Protein AF-A0A963TTD7-F1 (afdb_monomer_lite)

pLDDT: mean 71.53, std 16.18, range [29.23, 95.81]

Structure (mmCIF, N/CA/C/O backbone):
data_AF-A0A963TTD7-F1
#
_entry.id   AF-A0A963TTD7-F1
#
loop_
_atom_site.group_PDB
_atom_site.id
_atom_site.type_symbol
_atom_site.label_atom_id
_atom_site.label_alt_id
_atom_site.label_comp_id
_atom_site.label_asym_id
_atom_site.label_entity_id
_atom_site.label_seq_id
_atom_site.pdbx_PDB_ins_code
_atom_site.Cartn_x
_atom_site.Cartn_y
_atom_site.Cartn_z
_atom_site.occupancy
_atom_site.B_iso_or_equiv
_atom_site.auth_seq_id
_atom_site.auth_comp_id
_atom_site.auth_asym_id
_atom_site.auth_atom_id
_atom_site.pdbx_PDB_model_num
ATOM 1 N N . MET A 1 1 ? -5.570 -9.174 38.567 1.00 60.44 1 MET A N 1
ATOM 2 C CA . MET A 1 1 ? -4.317 -8.445 38.834 1.00 60.44 1 MET A CA 1
ATOM 3 C C . MET A 1 1 ? -3.185 -9.446 38.747 1.00 60.44 1 MET A C 1
ATOM 5 O O . MET A 1 1 ? -3.248 -10.462 39.431 1.00 60.44 1 MET A O 1
ATOM 9 N N . ASN A 1 2 ? -2.216 -9.208 37.873 1.00 61.75 2 ASN A N 1
ATOM 10 C CA . ASN A 1 2 ? -1.012 -10.010 37.725 1.00 61.75 2 ASN A CA 1
ATOM 11 C C . ASN A 1 2 ? 0.096 -9.428 38.615 1.00 61.75 2 ASN A C 1
ATOM 13 O O . ASN A 1 2 ? 0.932 -8.641 38.173 1.00 61.75 2 ASN A O 1
ATOM 17 N N . THR A 1 3 ? 0.086 -9.814 39.891 1.00 59.44 3 THR A N 1
ATOM 18 C CA . THR A 1 3 ? 1.082 -9.381 40.885 1.00 59.44 3 THR A CA 1
ATOM 19 C C . THR A 1 3 ? 2.511 -9.763 40.494 1.00 59.44 3 THR A C 1
ATOM 21 O O . THR A 1 3 ? 3.446 -9.047 40.835 1.00 59.44 3 THR A O 1
ATOM 24 N N . VAL A 1 4 ? 2.685 -10.845 39.726 1.00 61.53 4 VAL A N 1
ATOM 25 C CA . VAL A 1 4 ? 3.990 -11.326 39.241 1.00 61.53 4 VAL A CA 1
ATOM 26 C C . VAL A 1 4 ? 4.577 -10.400 38.170 1.00 61.53 4 VAL A C 1
ATOM 28 O O . VAL A 1 4 ? 5.789 -10.229 38.107 1.00 61.53 4 VAL A O 1
ATOM 31 N N . ALA A 1 5 ? 3.733 -9.753 37.363 1.00 60.50 5 ALA A N 1
ATOM 32 C CA . ALA A 1 5 ? 4.157 -8.765 36.368 1.00 60.50 5 ALA A CA 1
ATOM 33 C C . ALA A 1 5 ? 4.346 -7.348 36.949 1.00 60.50 5 ALA A C 1
ATOM 35 O O . ALA A 1 5 ? 4.556 -6.401 36.194 1.00 60.50 5 ALA A O 1
ATOM 36 N N . GLY A 1 6 ? 4.260 -7.190 38.276 1.00 56.50 6 GLY A N 1
ATOM 37 C CA . GLY A 1 6 ? 4.428 -5.902 38.950 1.00 56.50 6 GLY A CA 1
ATOM 38 C C . GLY A 1 6 ? 3.187 -5.005 38.925 1.00 56.50 6 GLY A C 1
ATOM 39 O O . GLY A 1 6 ? 3.299 -3.810 39.195 1.00 56.50 6 GLY A O 1
ATOM 40 N N . GLU A 1 7 ? 1.999 -5.543 38.618 1.00 59.44 7 GLU A N 1
ATOM 41 C CA . GLU A 1 7 ? 0.759 -4.769 38.716 1.00 59.44 7 GLU A CA 1
ATOM 42 C C . GLU A 1 7 ? 0.485 -4.383 40.178 1.00 59.44 7 GLU A C 1
ATOM 44 O O . GLU A 1 7 ? 0.209 -5.235 41.027 1.00 59.44 7 GLU A O 1
ATOM 49 N N . MET A 1 8 ? 0.543 -3.081 40.469 1.00 55.25 8 MET A N 1
ATOM 50 C CA . MET A 1 8 ? 0.212 -2.528 41.780 1.00 55.25 8 MET A CA 1
ATOM 51 C C . MET A 1 8 ? -1.274 -2.170 41.871 1.00 55.25 8 MET A C 1
ATOM 53 O O . MET A 1 8 ? -1.878 -1.665 40.924 1.00 55.25 8 MET A O 1
ATOM 57 N N . ARG A 1 9 ? -1.869 -2.388 43.048 1.00 55.94 9 ARG A N 1
ATOM 58 C CA . ARG A 1 9 ? -3.241 -1.963 43.349 1.00 55.94 9 ARG A CA 1
ATOM 59 C C . ARG A 1 9 ? -3.268 -0.437 43.491 1.00 55.94 9 ARG A C 1
ATOM 61 O O . ARG A 1 9 ? -2.894 0.087 44.531 1.00 55.94 9 ARG A O 1
ATOM 68 N N . THR A 1 10 ? -3.718 0.279 42.464 1.00 56.88 10 THR A N 1
ATOM 69 C CA . THR A 1 10 ? -3.717 1.757 42.427 1.00 56.88 10 THR A CA 1
ATOM 70 C C . THR A 1 10 ? -4.993 2.419 42.968 1.00 56.88 10 THR A C 1
ATOM 72 O O . THR A 1 10 ? -5.146 3.629 42.834 1.00 56.88 10 THR A O 1
ATOM 75 N N . ARG A 1 11 ? -5.943 1.667 43.548 1.00 61.66 11 ARG A N 1
ATOM 76 C CA . ARG A 1 11 ? -7.311 2.162 43.817 1.00 61.66 11 ARG A CA 1
ATOM 77 C C . ARG A 1 11 ? -7.710 2.223 45.286 1.00 61.66 11 ARG A C 1
ATOM 79 O O . ARG A 1 11 ? -7.205 1.460 46.107 1.00 61.66 11 ARG A O 1
ATOM 86 N N . ASP A 1 12 ? -8.676 3.108 45.551 1.00 58.44 12 ASP A N 1
ATOM 87 C CA . ASP A 1 12 ? -9.251 3.382 46.870 1.00 58.44 12 ASP A CA 1
ATOM 88 C C . ASP A 1 12 ? -9.767 2.085 47.523 1.00 58.44 12 ASP A C 1
ATOM 90 O O . ASP A 1 12 ? -10.698 1.468 47.001 1.00 58.44 12 ASP A O 1
ATOM 94 N N . PRO A 1 13 ? -9.192 1.649 48.656 1.00 61.34 13 PRO A N 1
ATOM 95 C CA . PRO A 1 13 ? -9.577 0.414 49.330 1.00 61.34 13 PRO A CA 1
ATOM 96 C C . PRO A 1 13 ? -11.022 0.394 49.850 1.00 61.34 13 PRO A C 1
ATOM 98 O O . PRO A 1 13 ? -11.482 -0.680 50.229 1.00 61.34 13 PRO A O 1
ATOM 101 N N . ARG A 1 14 ? -11.732 1.530 49.867 1.00 59.00 14 ARG A N 1
ATOM 102 C CA . ARG A 1 14 ? -13.102 1.653 50.392 1.00 59.00 14 ARG A CA 1
ATOM 103 C C . ARG A 1 14 ? -14.195 1.081 49.483 1.00 59.00 14 ARG A C 1
ATOM 105 O O . ARG A 1 14 ? -15.324 0.941 49.941 1.00 59.00 14 ARG A O 1
ATOM 112 N N . HIS A 1 15 ? -13.886 0.741 48.231 1.00 57.12 15 HIS A N 1
ATOM 113 C CA . HIS A 1 15 ? -14.860 0.184 47.285 1.00 57.12 15 HIS A CA 1
ATOM 114 C C . HIS A 1 15 ? -14.605 -1.313 47.008 1.00 57.12 15 HIS A C 1
ATOM 116 O O . HIS A 1 15 ? -13.447 -1.717 46.835 1.00 57.12 15 HIS A O 1
ATOM 122 N N . PRO A 1 16 ? -15.655 -2.158 46.960 1.00 57.97 16 PRO A N 1
ATOM 123 C CA . PRO A 1 16 ? -15.515 -3.584 46.688 1.00 57.97 16 PRO A CA 1
ATOM 124 C C . PRO A 1 16 ? -15.306 -3.844 45.188 1.00 57.97 16 PRO A C 1
ATOM 126 O O . PRO A 1 16 ? -16.247 -3.929 44.409 1.00 57.97 16 PRO A O 1
ATOM 129 N N . TYR A 1 17 ? -14.051 -4.032 44.776 1.00 62.53 17 TYR A N 1
ATOM 130 C CA . TYR A 1 17 ? -13.723 -4.407 43.397 1.00 62.53 17 TYR A CA 1
ATOM 131 C C . TYR A 1 17 ? -13.618 -5.923 43.256 1.00 62.53 17 TYR A C 1
ATOM 133 O O . TYR A 1 17 ? -12.710 -6.542 43.812 1.00 62.53 17 TYR A O 1
ATOM 141 N N . ALA A 1 18 ? -14.498 -6.513 42.455 1.00 63.06 18 ALA A N 1
ATOM 142 C CA . ALA A 1 18 ? -14.429 -7.925 42.094 1.00 63.06 18 ALA A CA 1
ATOM 143 C C . ALA A 1 18 ? -14.580 -8.092 40.584 1.00 63.06 18 ALA A C 1
ATOM 145 O O . ALA A 1 18 ? -15.357 -7.382 39.947 1.00 63.06 18 ALA A O 1
ATOM 146 N N . LEU A 1 19 ? -13.846 -9.039 40.003 1.00 66.56 19 LEU A N 1
ATOM 147 C CA . LEU A 1 19 ? -14.093 -9.452 38.627 1.00 66.56 19 LEU A CA 1
ATOM 148 C C . LEU A 1 19 ? -15.489 -10.082 38.561 1.00 66.56 19 LEU A C 1
ATOM 150 O O . LEU A 1 19 ? -15.765 -11.020 39.303 1.00 66.56 19 LEU A O 1
ATOM 154 N N . HIS A 1 20 ? -16.360 -9.546 37.710 1.00 68.06 20 HIS A N 1
ATOM 155 C CA . HIS A 1 20 ? -17.709 -10.064 37.523 1.00 68.06 20 HIS A CA 1
ATOM 156 C C . HIS A 1 20 ? -17.712 -11.196 36.487 1.00 68.06 20 HIS A C 1
ATOM 158 O O . HIS A 1 20 ? -18.091 -12.316 36.806 1.00 68.06 20 HIS A O 1
ATOM 164 N N . HIS A 1 21 ? -17.202 -10.929 35.284 1.00 65.56 21 HIS A N 1
ATOM 165 C CA . HIS A 1 21 ? -16.877 -11.922 34.254 1.00 65.56 21 HIS A CA 1
ATOM 166 C C . HIS A 1 21 ? -16.002 -11.273 33.165 1.00 65.56 21 HIS A C 1
ATOM 168 O O . HIS A 1 21 ? -15.672 -10.086 33.235 1.00 65.56 21 HIS A O 1
ATOM 174 N N . VAL A 1 22 ? -15.597 -12.059 32.164 1.00 69.44 22 VAL A N 1
ATOM 175 C CA . VAL A 1 22 ? -14.794 -11.610 31.016 1.00 69.44 22 VAL A CA 1
ATOM 176 C C . VAL A 1 22 ? -15.419 -12.141 29.733 1.00 69.44 22 VAL A C 1
ATOM 178 O O . VAL A 1 22 ? -15.650 -13.344 29.623 1.00 69.44 22 VAL A O 1
ATOM 181 N N . ILE A 1 23 ? -15.632 -11.270 28.744 1.00 72.31 23 ILE A N 1
ATOM 182 C CA . ILE A 1 23 ? -16.071 -11.678 27.403 1.00 72.31 23 ILE A CA 1
ATOM 183 C C . ILE A 1 23 ? -14.889 -11.598 26.435 1.00 72.31 23 ILE A C 1
ATOM 185 O O . ILE A 1 23 ? -14.306 -10.535 26.220 1.00 72.31 23 ILE A O 1
ATOM 189 N N . LEU A 1 24 ? -14.541 -12.747 25.847 1.00 64.69 24 LEU A N 1
ATOM 190 C CA . LEU A 1 24 ? -13.481 -12.904 24.847 1.00 64.69 24 LEU A CA 1
ATOM 191 C C . LEU A 1 24 ? -14.052 -12.768 23.434 1.00 64.69 24 LEU A C 1
ATOM 193 O O . LEU A 1 24 ? -14.979 -13.490 23.064 1.00 64.69 24 LEU A O 1
ATOM 197 N N . LYS A 1 25 ? -13.456 -11.899 22.612 1.00 63.78 25 LYS A N 1
ATOM 198 C CA . LYS A 1 25 ? -13.813 -11.740 21.200 1.00 63.78 25 LYS A CA 1
ATOM 199 C C . LYS A 1 25 ? -12.560 -11.591 20.338 1.00 63.78 25 LYS A C 1
ATOM 201 O O . LYS A 1 25 ? -11.992 -10.515 20.192 1.00 63.78 25 LYS A O 1
ATOM 206 N N . GLY A 1 26 ? -12.139 -12.699 19.731 1.00 61.84 26 GLY A N 1
ATOM 207 C CA . GLY A 1 26 ? -10.914 -12.745 18.933 1.00 61.84 26 GLY A CA 1
ATOM 208 C C . GLY A 1 26 ? -9.670 -12.656 19.816 1.00 61.84 26 GLY A C 1
ATOM 209 O O . GLY A 1 26 ? -9.463 -13.529 20.659 1.00 61.84 26 GLY A O 1
ATOM 210 N N . VAL A 1 27 ? -8.854 -11.623 19.592 1.00 48.59 27 VAL A N 1
ATOM 211 C CA . VAL A 1 27 ? -7.635 -11.337 20.368 1.00 48.59 27 VAL A CA 1
ATOM 212 C C . VAL A 1 27 ? -7.860 -10.309 21.471 1.00 48.59 27 VAL A C 1
ATOM 214 O O . VAL A 1 27 ? -6.927 -10.005 22.186 1.00 48.59 27 VAL A O 1
ATOM 217 N N . GLU A 1 28 ? -9.072 -9.787 21.646 1.00 58.09 28 GLU A N 1
ATOM 218 C CA . GLU A 1 28 ? -9.390 -8.830 22.708 1.00 58.09 28 GLU A CA 1
ATOM 219 C C . GLU A 1 28 ? -10.383 -9.454 23.693 1.00 58.09 28 GLU A C 1
ATOM 221 O O . GLU A 1 28 ? -11.259 -10.241 23.314 1.00 58.09 28 GLU A O 1
ATOM 226 N N . CYS A 1 29 ? -10.289 -9.086 24.966 1.00 52.69 29 CYS A N 1
ATOM 227 C CA . CYS A 1 29 ? -11.390 -9.241 25.902 1.00 52.69 29 CYS A CA 1
ATOM 228 C C . CYS A 1 29 ? -11.670 -7.944 26.646 1.00 52.69 29 CYS A C 1
ATOM 230 O O . CYS A 1 29 ? -10.835 -7.047 26.730 1.00 52.69 29 CYS A O 1
ATOM 232 N N . CYS A 1 30 ? -12.889 -7.820 27.153 1.00 57.06 30 CYS A N 1
ATOM 233 C CA . CYS A 1 30 ? -13.204 -6.799 28.136 1.00 57.06 30 CYS A CA 1
ATOM 234 C C . CYS A 1 30 ? -13.564 -7.514 29.419 1.00 57.06 30 CYS A C 1
ATOM 236 O O . CYS A 1 30 ? -14.404 -8.419 29.420 1.00 57.06 30 CYS A O 1
ATOM 238 N N . ASP A 1 31 ? -12.876 -7.144 30.492 1.00 55.72 31 ASP A N 1
ATOM 239 C CA . ASP A 1 31 ? -13.347 -7.519 31.804 1.00 55.72 31 ASP A CA 1
ATOM 240 C C . ASP A 1 31 ? -14.483 -6.582 32.220 1.00 55.72 31 ASP A C 1
ATOM 242 O O . ASP A 1 31 ? -14.540 -5.400 31.848 1.00 55.72 31 ASP A O 1
ATOM 246 N N . ALA A 1 32 ? -15.435 -7.157 32.937 1.00 60.12 32 ALA A N 1
ATOM 247 C CA . ALA A 1 32 ? -16.448 -6.413 33.639 1.00 60.12 32 ALA A CA 1
ATOM 248 C C . ALA A 1 32 ? -16.139 -6.550 35.126 1.00 60.12 32 ALA A C 1
ATOM 250 O O . ALA A 1 32 ? -16.084 -7.659 35.664 1.00 60.12 32 ALA A O 1
ATOM 251 N N . ARG A 1 33 ? -15.859 -5.432 35.795 1.00 58.94 33 ARG A N 1
ATOM 252 C CA . ARG A 1 33 ? -15.551 -5.416 37.230 1.00 58.94 33 ARG A CA 1
ATOM 253 C C . ARG A 1 33 ? -16.692 -4.773 37.996 1.00 58.94 33 ARG A C 1
ATOM 255 O O . ARG A 1 33 ? -17.129 -3.680 37.636 1.00 58.94 33 ARG A O 1
ATOM 262 N N . ARG A 1 34 ? -17.100 -5.404 39.101 1.00 61.16 34 ARG A N 1
ATOM 263 C CA . ARG A 1 34 ? -17.927 -4.766 40.133 1.00 61.16 34 ARG A CA 1
ATOM 264 C C . ARG A 1 34 ? -17.222 -3.500 40.590 1.00 61.16 34 ARG A C 1
ATOM 266 O O . ARG A 1 34 ? -16.039 -3.561 40.929 1.00 61.16 34 ARG A O 1
ATOM 273 N N . ASP A 1 35 ? -17.918 -2.374 40.474 1.00 58.47 35 ASP A N 1
ATOM 274 C CA . ASP A 1 35 ? -17.428 -1.034 40.824 1.00 58.47 35 ASP A CA 1
ATOM 275 C C . ASP A 1 35 ? -16.107 -0.624 40.150 1.00 58.47 35 ASP A C 1
ATOM 277 O O . ASP A 1 35 ? -15.478 0.353 40.538 1.00 58.47 35 ASP A O 1
ATOM 281 N N . GLY A 1 36 ? -15.659 -1.366 39.130 1.00 56.28 36 GLY A N 1
ATOM 282 C CA . GLY A 1 36 ? -14.356 -1.186 38.491 1.00 56.28 36 GLY A CA 1
ATOM 283 C C . GLY A 1 36 ? -14.421 -0.789 37.021 1.00 56.28 36 GLY A C 1
ATOM 284 O O . GLY A 1 36 ? -13.370 -0.446 36.470 1.00 56.28 36 GLY A O 1
ATOM 285 N N . GLY A 1 37 ? -15.623 -0.823 36.438 1.00 67.31 37 GLY A N 1
ATOM 286 C CA . GLY A 1 37 ? -15.931 -0.419 35.073 1.00 67.31 37 GLY A CA 1
ATOM 287 C C . GLY A 1 37 ? -15.537 -1.444 34.009 1.00 67.31 37 GLY A C 1
ATOM 288 O O . GLY A 1 37 ? -15.648 -2.651 34.231 1.00 67.31 37 GLY A O 1
ATOM 289 N N . MET A 1 38 ? -15.126 -0.940 32.843 1.00 71.19 38 MET A N 1
ATOM 290 C CA . MET A 1 38 ? -14.724 -1.734 31.679 1.00 71.19 38 MET A CA 1
ATOM 291 C C . MET A 1 38 ? -13.203 -1.721 31.547 1.00 71.19 38 MET A C 1
ATOM 293 O O . MET A 1 38 ? -12.589 -0.654 31.515 1.00 71.19 38 MET A O 1
ATOM 297 N N . THR A 1 39 ? -12.595 -2.894 31.393 1.00 71.44 39 THR A N 1
ATOM 298 C CA . THR A 1 39 ? -11.142 -2.993 31.211 1.00 71.44 39 THR A CA 1
ATOM 299 C C . THR A 1 39 ? -10.833 -3.757 29.931 1.00 71.44 39 THR A C 1
ATOM 301 O O . THR A 1 39 ? -10.987 -4.982 29.901 1.00 71.44 39 THR A O 1
ATOM 304 N N . PRO A 1 40 ? -10.414 -3.075 28.853 1.00 69.00 40 PRO A N 1
ATOM 305 C CA . PRO A 1 40 ? -9.871 -3.753 27.690 1.00 69.00 40 PRO A CA 1
ATOM 306 C C . PRO A 1 40 ? -8.590 -4.510 28.045 1.00 69.00 40 PRO A C 1
ATOM 308 O O . PRO A 1 40 ? -7.686 -3.999 28.715 1.00 69.00 40 PRO A O 1
ATOM 311 N N . ILE A 1 41 ? -8.516 -5.741 27.569 1.00 69.81 41 ILE A N 1
ATOM 312 C CA . ILE A 1 41 ? -7.399 -6.654 27.741 1.00 69.81 41 ILE A CA 1
ATOM 313 C C . ILE A 1 41 ? -7.050 -7.188 26.353 1.00 69.81 41 ILE A C 1
ATOM 315 O O . ILE A 1 41 ? -7.910 -7.684 25.624 1.00 69.81 41 ILE A O 1
ATOM 319 N N . ASP A 1 42 ? -5.776 -7.104 26.004 1.00 68.38 42 ASP A N 1
ATOM 320 C CA . ASP A 1 42 ? -5.217 -7.712 24.805 1.00 68.38 42 ASP A CA 1
ATOM 321 C C . ASP A 1 42 ? -4.814 -9.159 25.110 1.00 68.38 42 ASP A C 1
ATOM 323 O O . ASP A 1 42 ? -4.136 -9.453 26.098 1.00 68.38 42 ASP A O 1
ATOM 327 N N . VAL A 1 43 ? -5.256 -10.085 24.270 1.00 66.00 43 VAL A N 1
ATOM 328 C CA . VAL A 1 43 ? -5.099 -11.538 24.412 1.00 66.00 43 VAL A CA 1
ATOM 329 C C . VAL A 1 43 ? -4.627 -12.171 23.089 1.00 66.00 43 VAL A C 1
ATOM 331 O O . VAL A 1 43 ? -5.222 -13.144 22.614 1.00 66.00 43 VAL A O 1
ATOM 334 N N . PRO A 1 44 ? -3.521 -11.699 22.479 1.00 60.91 44 PRO A N 1
ATOM 335 C CA . PRO A 1 44 ? -2.959 -12.350 21.297 1.00 60.91 44 PRO A CA 1
ATOM 336 C C . PRO A 1 44 ? -2.410 -13.739 21.660 1.00 60.91 44 PRO A C 1
ATOM 338 O O . PRO A 1 44 ? -2.435 -14.664 20.850 1.00 60.91 44 PRO A O 1
ATOM 341 N N . ASN A 1 45 ? -1.969 -13.910 22.913 1.00 66.25 45 ASN A N 1
ATOM 342 C CA . ASN A 1 45 ? -1.619 -15.184 23.523 1.00 66.25 45 ASN A CA 1
ATOM 343 C C . ASN A 1 45 ? -2.477 -15.407 24.775 1.00 66.25 45 ASN A C 1
ATOM 345 O O . ASN A 1 45 ? -2.318 -14.718 25.781 1.00 66.25 45 ASN A O 1
ATOM 349 N N . ARG A 1 46 ? -3.335 -16.432 24.749 1.00 69.25 46 ARG A N 1
ATOM 350 C CA . ARG A 1 46 ? -4.233 -16.779 25.867 1.00 69.25 46 ARG A CA 1
ATOM 351 C C . ARG A 1 46 ? -3.507 -17.110 27.173 1.00 69.25 46 ARG A C 1
ATOM 353 O O . ARG A 1 46 ? -4.118 -17.046 28.232 1.00 69.25 46 ARG A O 1
ATOM 360 N N . ARG A 1 47 ? -2.221 -17.468 27.107 1.00 66.38 47 ARG A N 1
ATOM 361 C CA . ARG A 1 47 ? -1.385 -17.764 28.281 1.00 66.38 47 ARG A CA 1
ATOM 362 C C . ARG A 1 47 ? -0.709 -16.523 28.874 1.00 66.38 47 ARG A C 1
ATOM 364 O O . ARG A 1 47 ? -0.118 -16.627 29.940 1.00 66.38 47 ARG A O 1
ATOM 371 N N . ALA A 1 48 ? -0.776 -15.379 28.193 1.00 67.38 48 ALA A N 1
ATOM 372 C CA . ALA A 1 48 ? -0.145 -14.131 28.614 1.00 67.38 48 ALA A CA 1
ATOM 373 C C . ALA A 1 48 ? -1.018 -12.914 28.235 1.00 67.38 48 ALA A C 1
ATOM 375 O O . ALA A 1 48 ? -0.627 -12.132 27.365 1.00 67.38 48 ALA A O 1
ATOM 376 N N . PRO A 1 49 ? -2.215 -12.762 28.836 1.00 67.81 49 PRO A N 1
ATOM 377 C CA . PRO A 1 49 ? -3.064 -11.597 28.602 1.00 67.81 49 PRO A CA 1
ATOM 378 C C . PRO A 1 49 ? -2.408 -10.321 29.146 1.00 67.81 49 PRO A C 1
ATOM 380 O O . PRO A 1 49 ? -1.759 -10.345 30.194 1.00 67.81 49 PRO A O 1
ATOM 383 N N . LYS A 1 50 ? -2.609 -9.199 28.451 1.00 67.69 50 LYS A N 1
ATOM 384 C CA . LYS A 1 50 ? -2.087 -7.883 28.824 1.00 67.69 50 LYS A CA 1
ATOM 385 C C . LYS A 1 50 ? -3.229 -6.902 29.062 1.00 67.69 50 LYS A C 1
ATOM 387 O O . LYS A 1 50 ? -4.043 -6.655 28.180 1.00 67.69 50 LYS A O 1
ATOM 392 N N . LEU A 1 51 ? -3.254 -6.299 30.246 1.00 69.25 51 LEU A N 1
ATOM 393 C CA . LEU A 1 51 ? -4.161 -5.198 30.557 1.00 69.25 51 LEU A CA 1
ATOM 394 C C . LEU A 1 51 ? -3.820 -3.979 29.685 1.00 69.25 51 LEU A C 1
ATOM 396 O O . LEU A 1 51 ? -2.665 -3.551 29.677 1.00 69.25 51 LEU A O 1
ATOM 400 N N . LEU A 1 52 ? -4.791 -3.420 28.959 1.00 68.00 52 LEU A N 1
ATOM 401 C CA . LEU A 1 52 ? -4.560 -2.232 28.125 1.00 68.00 52 LEU A CA 1
ATOM 402 C C . LEU A 1 52 ? -4.921 -0.945 28.859 1.00 68.00 52 LEU A C 1
ATOM 404 O O . LEU A 1 52 ? -4.126 -0.010 28.907 1.00 68.00 52 LEU A O 1
ATOM 408 N N . ALA A 1 53 ? -6.118 -0.911 29.432 1.00 65.56 53 ALA A N 1
ATOM 409 C CA . ALA A 1 53 ? -6.659 0.245 30.128 1.00 65.56 53 ALA A CA 1
ATOM 410 C C . ALA A 1 53 ? -7.732 -0.203 31.107 1.00 65.56 53 ALA A C 1
ATOM 412 O O . ALA A 1 53 ? -8.331 -1.253 30.913 1.00 65.56 53 ALA A O 1
ATOM 413 N N . GLN A 1 54 ? -8.024 0.616 32.114 1.00 69.50 54 GLN A N 1
ATOM 414 C CA . GLN A 1 54 ? -9.179 0.420 32.981 1.00 69.50 54 GLN A CA 1
ATOM 415 C C . GLN A 1 54 ? -10.019 1.693 32.999 1.00 69.50 54 GLN A C 1
ATOM 417 O O . GLN A 1 54 ? -9.611 2.693 33.588 1.00 69.50 54 GLN A O 1
ATOM 422 N N . VAL A 1 55 ? -11.191 1.649 32.371 1.00 66.94 55 VAL A N 1
ATOM 423 C CA . VAL A 1 55 ? -12.134 2.767 32.348 1.00 66.94 55 VAL A CA 1
ATOM 424 C C . VAL A 1 55 ? -13.065 2.620 33.529 1.00 66.94 55 VAL A C 1
ATOM 426 O O . VAL A 1 55 ? -13.881 1.698 33.579 1.00 66.94 55 VAL A O 1
ATOM 429 N N . ASP A 1 56 ? -12.929 3.527 34.491 1.00 66.50 56 ASP A N 1
ATOM 430 C CA . ASP A 1 56 ? -13.872 3.605 35.591 1.00 66.50 56 ASP A CA 1
ATOM 431 C C . ASP A 1 56 ? -15.180 4.230 35.108 1.00 66.50 56 ASP A C 1
ATOM 433 O O . ASP A 1 56 ? -15.322 5.446 35.011 1.00 66.50 56 ASP A O 1
ATOM 437 N N . THR A 1 57 ? -16.136 3.368 34.794 1.00 60.25 57 THR A N 1
ATOM 438 C CA . THR A 1 57 ? -17.499 3.771 34.474 1.00 60.25 57 THR A CA 1
ATOM 439 C C . THR A 1 57 ? -18.412 3.733 35.709 1.00 60.25 57 THR A C 1
ATOM 441 O O . THR A 1 57 ? -19.605 3.998 35.579 1.00 60.25 57 THR A O 1
ATOM 444 N N . ALA A 1 58 ? -17.889 3.420 36.910 1.00 56.19 58 ALA A N 1
ATOM 445 C CA . ALA A 1 58 ? -18.661 3.121 38.125 1.00 56.19 58 ALA A CA 1
ATOM 446 C C . ALA A 1 58 ? -19.513 4.290 38.646 1.00 56.19 58 ALA A C 1
ATOM 448 O O . ALA A 1 58 ? -20.423 4.088 39.445 1.00 56.19 58 ALA A O 1
ATOM 449 N N . ARG A 1 59 ? -19.269 5.527 38.204 1.00 55.72 59 ARG A N 1
ATOM 450 C CA . ARG A 1 59 ? -20.040 6.692 38.662 1.00 55.72 59 ARG A CA 1
ATOM 451 C C . ARG A 1 59 ? -21.169 7.021 37.675 1.00 55.72 59 ARG A C 1
ATOM 453 O O . ARG A 1 59 ? -20.902 7.109 36.478 1.00 55.72 59 ARG A O 1
ATOM 460 N N . PRO A 1 60 ? -22.429 7.228 38.118 1.00 53.78 60 PRO A N 1
ATOM 461 C CA . PRO A 1 60 ? -22.927 7.334 39.497 1.00 53.78 60 PRO A CA 1
ATOM 462 C C . PRO A 1 60 ? -23.630 6.064 40.053 1.00 53.78 60 PRO A C 1
ATOM 464 O O . PRO A 1 60 ? -24.393 6.186 41.016 1.00 53.78 60 PRO A O 1
ATOM 467 N N . PHE A 1 61 ? -23.416 4.878 39.465 1.00 55.81 61 PHE A N 1
ATOM 468 C CA . PHE A 1 61 ? -24.094 3.622 39.835 1.00 55.81 61 PHE A CA 1
ATOM 469 C C . PHE A 1 61 ? -23.089 2.524 40.218 1.00 55.81 61 PHE A C 1
ATOM 471 O O . PHE A 1 61 ? -22.383 1.994 39.350 1.00 55.81 61 PHE A O 1
ATOM 478 N N . ALA A 1 62 ? -23.058 2.172 41.507 1.00 51.62 62 ALA A N 1
ATOM 479 C CA . ALA A 1 62 ? -22.294 1.040 42.024 1.00 51.62 62 ALA A CA 1
ATOM 480 C C . ALA A 1 62 ? -23.028 -0.285 41.733 1.00 51.62 62 ALA A C 1
ATOM 482 O O . ALA A 1 62 ? -24.258 -0.345 41.784 1.00 51.62 62 ALA A O 1
ATOM 483 N N . GLY A 1 63 ? -22.294 -1.346 41.394 1.00 60.53 63 GLY A N 1
ATOM 484 C CA . GLY A 1 63 ? -22.851 -2.665 41.098 1.00 60.53 63 GLY A CA 1
ATOM 485 C C . GLY A 1 63 ? -22.055 -3.525 40.113 1.00 60.53 63 GLY A C 1
ATOM 486 O O . GLY A 1 63 ? -20.955 -3.179 39.668 1.00 60.53 63 GLY A O 1
ATOM 487 N N . GLY A 1 64 ? -22.637 -4.686 39.787 1.00 60.06 64 GLY A N 1
ATOM 488 C CA . GLY A 1 64 ? -22.177 -5.553 38.704 1.00 60.06 64 GLY A CA 1
ATOM 489 C C . GLY A 1 64 ? -22.325 -4.865 37.352 1.00 60.06 64 GLY A C 1
ATOM 490 O O . GLY A 1 64 ? -23.153 -3.974 37.179 1.00 60.06 64 GLY A O 1
ATOM 491 N N . ARG A 1 65 ? -21.472 -5.236 36.402 1.00 73.44 65 ARG A N 1
ATOM 492 C CA . ARG A 1 65 ? -21.543 -4.762 35.018 1.00 73.44 65 ARG A CA 1
ATOM 493 C C . ARG A 1 65 ? -21.279 -5.929 34.094 1.00 73.44 65 ARG A C 1
ATOM 495 O O . ARG A 1 65 ? -20.528 -6.832 34.469 1.00 73.44 65 ARG A O 1
ATOM 502 N N . SER A 1 66 ? -21.821 -5.851 32.890 1.00 75.31 66 SER A N 1
ATOM 503 C CA . SER A 1 66 ? -21.507 -6.775 31.801 1.00 75.31 66 SER A CA 1
ATOM 504 C C . SER A 1 66 ? -20.945 -5.974 30.641 1.00 75.31 66 SER A C 1
ATOM 506 O O . SER A 1 66 ? -21.499 -4.934 30.282 1.00 75.31 66 SER A O 1
ATOM 508 N N . THR A 1 67 ? -19.807 -6.401 30.091 1.00 77.62 67 THR A N 1
ATOM 509 C CA . THR A 1 67 ? -19.097 -5.647 29.049 1.00 77.62 67 THR A CA 1
ATOM 510 C C . THR A 1 67 ? -18.953 -6.455 27.770 1.00 77.62 67 THR A C 1
ATOM 512 O O . THR A 1 67 ? -18.570 -7.620 27.792 1.00 77.62 67 THR A O 1
ATOM 515 N N . LEU A 1 68 ? -19.228 -5.829 26.626 1.00 78.31 68 LEU A N 1
ATOM 516 C CA . LEU A 1 68 ? -19.142 -6.467 25.317 1.00 78.31 68 LEU A CA 1
ATOM 517 C C . LEU A 1 68 ? -18.227 -5.675 24.378 1.00 78.31 68 LEU A C 1
ATOM 519 O O . LEU A 1 68 ? -18.598 -4.582 23.934 1.00 78.31 68 LEU A O 1
ATOM 523 N N . PRO A 1 69 ? -17.052 -6.224 24.014 1.00 74.25 69 PRO A N 1
ATOM 524 C CA . PRO A 1 69 ? -16.221 -5.628 22.982 1.00 74.25 69 PRO A CA 1
ATOM 525 C C . PRO A 1 69 ? -16.876 -5.755 21.600 1.00 74.25 69 PRO A C 1
ATOM 527 O O . PRO A 1 69 ? -17.271 -6.835 21.141 1.00 74.25 69 PRO A O 1
ATOM 530 N N . LEU A 1 70 ? -16.940 -4.637 20.881 1.00 73.06 70 LEU A N 1
ATOM 531 C CA . LEU A 1 70 ? -17.307 -4.547 19.471 1.00 73.06 70 LEU A CA 1
ATOM 532 C C . LEU A 1 70 ? -16.099 -4.066 18.660 1.00 73.06 70 LEU A C 1
ATOM 534 O O . LEU A 1 70 ? -16.155 -3.030 17.999 1.00 73.06 70 LEU A O 1
ATOM 538 N N . SER A 1 71 ? -15.006 -4.833 18.680 1.00 66.38 71 SER A N 1
ATOM 539 C CA . SER A 1 71 ? -13.720 -4.471 18.059 1.00 66.38 71 SER A CA 1
ATOM 540 C C . SER A 1 71 ? -13.850 -4.088 16.580 1.00 66.38 71 SER A C 1
ATOM 542 O O . SER A 1 71 ? -13.282 -3.091 16.145 1.00 66.38 71 SER A O 1
ATOM 544 N N . GLY A 1 72 ? -14.708 -4.783 15.819 1.00 63.28 72 GLY A N 1
ATOM 545 C CA . GLY A 1 72 ? -14.996 -4.451 14.414 1.00 63.28 72 GLY A CA 1
ATOM 546 C C . GLY A 1 72 ? -15.652 -3.078 14.186 1.00 63.28 72 GLY A C 1
ATOM 547 O O . GLY A 1 72 ? -15.762 -2.637 13.046 1.00 63.28 72 GLY A O 1
ATOM 548 N N . ARG A 1 73 ? -16.097 -2.405 15.253 1.00 63.88 73 ARG A N 1
ATOM 549 C CA . ARG A 1 73 ? -16.659 -1.046 15.246 1.00 63.88 73 ARG A CA 1
ATOM 550 C C . ARG A 1 73 ? -15.856 -0.068 16.102 1.00 63.88 73 ARG A C 1
ATOM 552 O O . ARG A 1 73 ? -16.252 1.087 16.205 1.00 63.88 73 ARG A O 1
ATOM 559 N N . SER A 1 74 ? -14.765 -0.521 16.721 1.00 73.69 74 SER A N 1
ATOM 560 C CA . SER A 1 74 ? -14.015 0.251 17.716 1.00 73.69 74 SER A CA 1
ATOM 561 C C . SER A 1 74 ? -14.907 0.782 18.846 1.00 73.69 74 SER A C 1
ATOM 563 O O . SER A 1 74 ? -14.742 1.916 19.286 1.00 73.69 74 SER A O 1
ATOM 565 N N . LEU A 1 75 ? -15.866 -0.030 19.302 1.00 73.88 75 LEU A N 1
ATOM 566 C CA . LEU A 1 75 ? -16.760 0.300 20.413 1.00 73.88 75 LEU A CA 1
ATOM 567 C C . LEU A 1 75 ? -16.658 -0.753 21.517 1.00 73.88 75 LEU A C 1
ATOM 569 O O . LEU A 1 75 ? -16.384 -1.924 21.253 1.00 73.88 75 LEU A O 1
ATOM 573 N N . GLY A 1 76 ? -16.919 -0.335 22.747 1.00 76.88 76 GLY A N 1
ATOM 574 C CA . GLY A 1 76 ? -17.200 -1.199 23.885 1.00 76.88 76 GLY A CA 1
ATOM 575 C C . GLY A 1 76 ? -18.544 -0.819 24.482 1.00 76.88 76 GLY A C 1
ATOM 576 O O . GLY A 1 76 ? -18.854 0.364 24.588 1.00 76.88 76 GLY A O 1
ATOM 577 N N . LEU A 1 77 ? -19.348 -1.812 24.838 1.00 77.94 77 LEU A N 1
ATOM 578 C CA . LEU A 1 77 ? -20.610 -1.590 25.535 1.00 77.94 77 LEU A CA 1
ATOM 579 C C . LEU A 1 77 ? -20.476 -2.090 26.965 1.00 77.94 77 LEU A C 1
ATOM 581 O O . LEU A 1 77 ? -19.889 -3.148 27.183 1.00 77.94 77 LEU A O 1
ATOM 585 N N . ALA A 1 78 ? -21.016 -1.346 27.921 1.00 78.06 78 ALA A N 1
ATOM 586 C CA . ALA A 1 78 ? -21.087 -1.743 29.317 1.00 78.06 78 ALA A CA 1
ATOM 587 C C . ALA A 1 78 ? -22.508 -1.514 29.837 1.00 78.06 78 ALA A C 1
ATOM 589 O O . ALA A 1 78 ? -22.982 -0.380 29.855 1.00 78.06 78 ALA A O 1
ATOM 590 N N . VAL A 1 79 ? -23.185 -2.581 30.251 1.00 77.75 79 VAL A N 1
ATOM 591 C CA . VAL A 1 79 ? -24.516 -2.504 30.871 1.00 77.75 79 VAL A CA 1
ATOM 592 C C . VAL A 1 79 ? -24.394 -2.554 32.391 1.00 77.75 79 VAL A C 1
ATOM 594 O O . VAL A 1 79 ? -23.478 -3.182 32.931 1.00 77.75 79 VAL A O 1
ATOM 597 N N . GLU A 1 80 ? -25.278 -1.831 33.074 1.00 75.12 80 GLU A N 1
ATOM 598 C CA . GLU A 1 80 ? -25.281 -1.687 34.530 1.00 75.12 80 GLU A CA 1
ATOM 599 C C . GLU A 1 80 ? -26.212 -2.705 35.201 1.00 75.12 80 GLU A C 1
ATOM 601 O O . GLU A 1 80 ? -27.421 -2.522 35.224 1.00 75.12 80 GLU A O 1
ATOM 606 N N . GLU A 1 81 ? -25.636 -3.708 35.860 1.00 70.62 81 GLU A N 1
ATOM 607 C CA . GLU A 1 81 ? -26.344 -4.762 36.603 1.00 70.62 81 GLU A CA 1
ATOM 608 C C . GLU A 1 81 ? -26.363 -4.449 38.112 1.00 70.62 81 GLU A C 1
ATOM 610 O O . GLU A 1 81 ? -25.929 -5.212 38.984 1.00 70.62 81 GLU A O 1
ATOM 615 N N . ALA A 1 82 ? -26.777 -3.230 38.449 1.00 63.12 82 ALA A N 1
ATOM 616 C CA . ALA A 1 82 ? -26.752 -2.743 39.823 1.00 63.12 82 ALA A CA 1
ATOM 617 C C . ALA A 1 82 ? -27.959 -3.262 40.629 1.00 63.12 82 ALA A C 1
ATOM 619 O O . ALA A 1 82 ? -28.928 -2.531 40.842 1.00 63.12 82 ALA A O 1
ATOM 620 N N . VAL A 1 83 ? -27.873 -4.512 41.103 1.00 58.41 83 VAL A N 1
ATOM 621 C CA . VAL A 1 83 ? -28.935 -5.191 41.882 1.00 58.41 83 VAL A CA 1
ATOM 622 C C . VAL A 1 83 ? -28.814 -4.973 43.399 1.00 58.41 83 VAL A C 1
ATOM 624 O O . VAL A 1 83 ? -29.796 -5.107 44.124 1.00 58.41 83 VAL A O 1
ATOM 627 N N . PHE A 1 84 ? -27.619 -4.633 43.899 1.00 54.94 84 PHE A N 1
ATOM 628 C CA . PHE A 1 84 ? -27.284 -4.703 45.335 1.00 54.94 84 PHE A CA 1
ATOM 629 C C . PHE A 1 84 ? -27.088 -3.346 46.038 1.00 54.94 84 PHE A C 1
ATOM 631 O O . PHE A 1 84 ? -26.682 -3.325 47.196 1.00 54.94 84 PHE A O 1
ATOM 638 N N . ASP A 1 85 ? -27.354 -2.221 45.369 1.00 55.56 85 ASP A N 1
ATOM 639 C CA . ASP A 1 85 ? -27.139 -0.873 45.925 1.00 55.56 85 ASP A CA 1
ATOM 640 C C . ASP A 1 85 ? -28.473 -0.164 46.243 1.00 55.56 85 ASP A C 1
ATOM 642 O O . ASP A 1 85 ? -29.524 -0.476 45.686 1.00 55.56 85 ASP A O 1
ATOM 646 N N . THR A 1 86 ? -28.413 0.865 47.088 1.00 51.00 86 THR A N 1
ATOM 647 C CA . THR A 1 86 ? -29.449 1.873 47.390 1.00 51.00 86 THR A CA 1
ATOM 648 C C . THR A 1 86 ? -30.121 2.488 46.154 1.00 51.00 86 THR A C 1
ATOM 650 O O . THR A 1 86 ? -31.191 3.085 46.251 1.00 51.00 86 THR A O 1
ATOM 653 N N . ARG A 1 87 ? -29.515 2.321 44.973 1.00 55.44 87 ARG A N 1
ATOM 654 C CA . ARG A 1 87 ? -29.995 2.775 43.661 1.00 55.44 87 ARG A CA 1
ATOM 655 C C . ARG A 1 87 ? -30.505 1.640 42.762 1.00 55.44 87 ARG A C 1
ATOM 657 O O . ARG A 1 87 ? -30.695 1.852 41.564 1.00 55.44 87 ARG A O 1
ATOM 664 N N . ALA A 1 88 ? -30.774 0.451 43.313 1.00 60.31 88 ALA A N 1
ATOM 665 C CA . ALA A 1 88 ? -31.444 -0.656 42.616 1.00 60.31 88 ALA A CA 1
ATOM 666 C C . ALA A 1 88 ? -32.757 -0.209 41.945 1.00 60.31 88 ALA A C 1
ATOM 668 O O . ALA A 1 88 ? -33.095 -0.680 40.867 1.00 60.31 88 ALA A O 1
ATOM 669 N N . ALA A 1 89 ? -33.431 0.781 42.536 1.00 61.91 89 ALA A N 1
ATOM 670 C CA . ALA A 1 89 ? -34.682 1.357 42.056 1.00 61.91 89 ALA A CA 1
ATOM 671 C C . ALA A 1 89 ? -34.560 2.390 40.916 1.00 61.91 89 ALA A C 1
ATOM 673 O O . ALA A 1 89 ? -35.581 2.919 40.479 1.00 61.91 89 ALA A O 1
ATOM 674 N N . LEU A 1 90 ? -33.349 2.726 40.455 1.00 68.38 90 LEU A N 1
ATOM 675 C CA . LEU A 1 90 ? -33.129 3.679 39.361 1.00 68.38 90 LEU A CA 1
ATOM 676 C C . LEU A 1 90 ? -32.953 2.964 38.020 1.00 68.38 90 LEU A C 1
ATOM 678 O O . LEU A 1 90 ? -32.425 1.854 37.970 1.00 68.38 90 LEU A O 1
ATOM 682 N N . ALA A 1 91 ? -33.359 3.635 36.939 1.00 71.12 91 ALA A N 1
ATOM 683 C CA . ALA A 1 91 ? -33.179 3.128 35.584 1.00 71.12 91 ALA A CA 1
ATOM 684 C C . ALA A 1 91 ? -31.687 2.981 35.247 1.00 71.12 91 ALA A C 1
ATOM 686 O O . ALA A 1 91 ? -30.894 3.900 35.474 1.00 71.12 91 ALA A O 1
ATOM 687 N N . LYS A 1 92 ? -31.322 1.807 34.730 1.00 73.94 92 LYS A N 1
ATOM 688 C CA . LYS A 1 92 ? -29.938 1.443 34.411 1.00 73.94 92 LYS A CA 1
ATOM 689 C C . LYS A 1 92 ? -29.509 1.991 33.056 1.00 73.94 92 LYS A C 1
ATOM 691 O O . LYS A 1 92 ? -30.289 1.970 32.101 1.00 73.94 92 LYS A O 1
ATOM 696 N N . HIS A 1 93 ? -28.265 2.458 32.976 1.00 74.62 93 HIS A N 1
ATOM 697 C CA . HIS A 1 93 ? -27.709 3.017 31.745 1.00 74.62 93 HIS A CA 1
ATOM 698 C C . HIS A 1 93 ? -26.982 1.939 30.941 1.00 74.62 93 HIS A C 1
ATOM 700 O O . HIS A 1 93 ? -26.416 0.986 31.485 1.00 74.62 93 HIS A O 1
ATOM 706 N N . ILE A 1 94 ? -26.960 2.124 29.626 1.00 75.75 94 ILE A N 1
ATOM 707 C CA . ILE A 1 94 ? -26.086 1.399 28.711 1.00 75.75 94 ILE A CA 1
ATOM 708 C C . ILE A 1 94 ? -24.967 2.353 28.342 1.00 75.75 94 ILE A C 1
ATOM 710 O O . ILE A 1 94 ? -25.190 3.334 27.646 1.00 75.75 94 ILE A O 1
ATOM 714 N N . ARG A 1 95 ? -23.753 2.074 28.790 1.00 76.94 95 ARG A N 1
ATOM 715 C CA . ARG A 1 95 ? -22.600 2.922 28.500 1.00 76.94 95 ARG A CA 1
ATOM 716 C C . ARG A 1 95 ? -21.932 2.474 27.224 1.00 76.94 95 ARG A C 1
ATOM 718 O O . ARG A 1 95 ? -21.657 1.290 27.025 1.00 76.94 95 ARG A O 1
ATOM 725 N N . ILE A 1 96 ? -21.653 3.445 26.374 1.00 76.06 96 ILE A N 1
ATOM 726 C CA . ILE A 1 96 ? -21.029 3.241 25.079 1.00 76.06 96 ILE A CA 1
ATOM 727 C C . ILE A 1 96 ? -19.674 3.920 25.136 1.00 76.06 96 ILE A C 1
ATOM 729 O O . ILE A 1 96 ? -19.583 5.135 25.290 1.00 76.06 96 ILE A O 1
ATOM 733 N N . CYS A 1 97 ? -18.617 3.129 25.014 1.00 74.38 97 CYS A N 1
ATOM 734 C CA . CYS A 1 97 ? -17.247 3.608 25.006 1.00 74.38 97 CYS A CA 1
ATOM 735 C C . CYS A 1 97 ? -16.677 3.532 23.590 1.00 74.38 97 CYS A C 1
ATOM 737 O O . CYS A 1 97 ? -16.710 2.485 22.939 1.00 74.38 97 CYS A O 1
ATOM 739 N N . ASN A 1 98 ? -16.102 4.633 23.122 1.00 71.56 98 ASN A N 1
ATOM 740 C CA . ASN A 1 98 ? -15.205 4.638 21.983 1.00 71.56 98 ASN A CA 1
ATOM 741 C C . ASN A 1 98 ? -13.905 3.928 22.375 1.00 71.56 98 ASN A C 1
ATOM 743 O O . ASN A 1 98 ? -13.199 4.353 23.286 1.00 71.56 98 ASN A O 1
ATOM 747 N N . ASN A 1 99 ? -13.594 2.848 21.665 1.00 69.00 99 ASN A N 1
ATOM 748 C CA . ASN A 1 99 ? -12.427 2.005 21.892 1.00 69.00 99 ASN A CA 1
ATOM 749 C C . ASN A 1 99 ? -11.424 2.071 20.723 1.00 69.00 99 ASN A C 1
ATOM 751 O O . ASN A 1 99 ? -10.687 1.116 20.497 1.00 69.00 99 ASN A O 1
ATOM 755 N N . ARG A 1 100 ? -11.394 3.167 19.943 1.00 65.25 100 ARG A N 1
ATOM 756 C CA . ARG A 1 100 ? -10.387 3.360 18.872 1.00 65.25 100 ARG A CA 1
ATOM 757 C C . ARG A 1 100 ? -8.957 3.340 19.399 1.00 65.25 100 ARG A C 1
ATOM 759 O O . ARG A 1 100 ? -8.076 2.822 18.723 1.00 65.25 100 ARG A O 1
ATOM 766 N N . ASN A 1 101 ? -8.743 3.907 20.583 1.00 68.06 101 ASN A N 1
ATOM 767 C CA . ASN A 1 101 ? -7.511 3.753 21.336 1.00 68.06 101 ASN A CA 1
ATOM 768 C C . ASN A 1 101 ? -7.796 2.870 22.551 1.00 68.06 101 ASN A C 1
ATOM 770 O O . ASN A 1 101 ? -8.291 3.345 23.569 1.00 68.06 101 ASN A O 1
ATOM 774 N N . SER A 1 102 ? -7.468 1.586 22.459 1.00 65.62 102 SER A N 1
ATOM 775 C CA . SER A 1 102 ? -7.745 0.632 23.536 1.00 65.62 102 SER A CA 1
ATOM 776 C C . SER A 1 102 ? -6.927 0.877 24.811 1.00 65.62 102 SER A C 1
ATOM 778 O O . SER A 1 102 ? -7.286 0.360 25.866 1.00 65.62 102 SER A O 1
ATOM 780 N N . PHE A 1 103 ? -5.871 1.701 24.748 1.00 63.09 103 PHE A N 1
ATOM 781 C CA . PHE A 1 103 ? -5.122 2.173 25.922 1.00 63.09 103 PHE A CA 1
ATOM 782 C C . PHE A 1 103 ? -5.801 3.349 26.635 1.00 63.09 103 PHE A C 1
ATOM 784 O O . PHE A 1 103 ? -5.425 3.697 27.754 1.00 63.09 103 PHE A O 1
ATOM 791 N N . ARG A 1 104 ? -6.796 3.975 26.001 1.00 67.69 104 ARG A N 1
ATOM 792 C CA . ARG A 1 104 ? -7.576 5.068 26.580 1.00 67.69 104 ARG A CA 1
ATOM 793 C C . ARG A 1 104 ? -8.990 5.097 25.983 1.00 67.69 104 ARG A C 1
ATOM 795 O O . ARG A 1 104 ? -9.272 5.957 25.151 1.00 67.69 104 ARG A O 1
ATOM 802 N N . PRO A 1 105 ? -9.875 4.165 26.370 1.00 69.12 105 PRO A N 1
ATOM 803 C CA . PRO A 1 105 ? -11.250 4.193 25.901 1.00 69.12 105 PRO A CA 1
ATOM 804 C C . PRO A 1 105 ? -12.009 5.353 26.549 1.00 69.12 105 PRO A C 1
ATOM 806 O O . PRO A 1 105 ? -11.793 5.681 27.717 1.00 69.12 105 PRO A O 1
ATOM 809 N N . GLU A 1 106 ? -12.902 5.968 25.782 1.00 72.25 106 GLU A N 1
ATOM 810 C CA . GLU A 1 106 ? -13.634 7.175 26.174 1.00 72.25 106 GLU A CA 1
ATOM 811 C C . GLU A 1 106 ? -15.135 6.889 26.150 1.00 72.25 106 GLU A C 1
ATOM 813 O O . GLU A 1 106 ? -15.653 6.412 25.143 1.00 72.25 106 GLU A O 1
ATOM 818 N N . GLU A 1 107 ? -15.848 7.152 27.245 1.00 73.25 107 GLU A N 1
ATOM 819 C CA . GLU A 1 107 ? -17.314 7.074 27.258 1.00 73.25 107 GLU A CA 1
ATOM 820 C C . GLU A 1 107 ? -17.895 8.186 26.371 1.00 73.25 107 GLU A C 1
ATOM 822 O O . GLU A 1 107 ? -17.549 9.353 26.536 1.00 73.25 107 GLU A O 1
ATOM 827 N N . ILE A 1 108 ? -18.740 7.814 25.406 1.00 69.75 108 ILE A N 1
ATOM 828 C CA . ILE A 1 108 ? -19.327 8.732 24.417 1.00 69.75 108 ILE A CA 1
ATOM 829 C C . ILE A 1 108 ? -20.844 8.876 24.544 1.00 69.75 108 ILE A C 1
ATOM 831 O O . ILE A 1 108 ? -21.380 9.866 24.061 1.00 69.75 108 ILE A O 1
ATOM 835 N N . ALA A 1 109 ? -21.535 7.909 25.152 1.00 70.12 109 ALA A N 1
ATOM 836 C CA . ALA A 1 109 ? -22.979 7.965 25.373 1.00 70.12 109 ALA A CA 1
ATOM 837 C C . ALA A 1 109 ? -23.394 7.056 26.536 1.00 70.12 109 ALA A C 1
ATOM 839 O O . ALA A 1 109 ? -22.706 6.071 26.833 1.00 70.12 109 ALA A O 1
ATOM 840 N N . ALA A 1 110 ? -24.538 7.364 27.147 1.00 75.12 110 ALA A N 1
ATOM 841 C CA . ALA A 1 110 ? -25.109 6.580 28.237 1.00 75.12 110 ALA A CA 1
ATOM 842 C C . ALA A 1 110 ? -26.646 6.469 28.121 1.00 75.12 110 ALA A C 1
ATOM 844 O O . ALA A 1 110 ? -27.351 6.881 29.040 1.00 75.12 110 ALA A O 1
ATOM 845 N N . PRO A 1 111 ? -27.203 5.928 27.020 1.00 70.75 111 PRO A N 1
ATOM 846 C CA . PRO A 1 111 ? -28.650 5.824 26.861 1.00 70.75 111 PRO A CA 1
ATOM 847 C C . PRO A 1 111 ? -29.314 4.962 27.944 1.00 70.75 111 PRO A C 1
ATOM 849 O O . PRO A 1 111 ? -28.768 3.954 28.402 1.00 70.75 111 PRO A O 1
ATOM 852 N N . VAL A 1 112 ? -30.545 5.331 28.295 1.00 72.94 112 VAL A N 1
ATOM 853 C CA . VAL A 1 112 ? -31.440 4.564 29.173 1.00 72.94 112 VAL A CA 1
ATOM 854 C C . VAL A 1 112 ? -32.542 3.940 28.324 1.00 72.94 112 VAL A C 1
ATOM 856 O O . VAL A 1 112 ? -33.148 4.617 27.492 1.00 72.94 112 VAL A O 1
ATOM 859 N N . LEU A 1 113 ? -32.815 2.650 28.526 1.00 67.62 113 LEU A N 1
ATOM 860 C CA . LEU A 1 113 ? -33.889 1.977 27.797 1.00 67.62 113 LEU A CA 1
ATOM 861 C C . LEU A 1 113 ? -35.279 2.467 28.253 1.00 67.62 113 LEU A C 1
ATOM 863 O O . LEU A 1 113 ? -35.450 2.915 29.392 1.00 67.62 113 LEU A O 1
ATOM 867 N N . PRO A 1 114 ? -36.303 2.358 27.391 1.00 65.25 114 PRO A N 1
ATOM 868 C CA . PRO A 1 114 ? -37.685 2.575 27.789 1.00 65.25 114 PRO A CA 1
ATOM 869 C C . PRO A 1 114 ? -38.089 1.609 28.903 1.00 65.25 114 PRO A C 1
ATOM 871 O O . PRO A 1 114 ? -37.714 0.439 28.889 1.00 65.25 114 PRO A O 1
ATOM 874 N N . LYS A 1 115 ? -38.900 2.092 29.847 1.00 65.56 115 LYS A N 1
ATOM 875 C CA . LYS A 1 115 ? -39.437 1.258 30.928 1.00 65.56 115 LYS A CA 1
ATOM 876 C C . LYS A 1 115 ? -40.226 0.070 30.359 1.00 65.56 115 LYS A C 1
ATOM 878 O O . LYS A 1 115 ? -40.983 0.261 29.403 1.00 65.56 115 LYS A O 1
ATOM 883 N N . PRO A 1 116 ? -40.118 -1.125 30.963 1.00 63.47 116 PRO A N 1
ATOM 884 C CA . PRO A 1 116 ? -40.878 -2.279 30.510 1.00 63.47 116 PRO A CA 1
ATOM 885 C C . PRO A 1 116 ? -42.383 -2.050 30.697 1.00 63.47 116 PRO A C 1
ATOM 887 O O . PRO A 1 116 ? -42.827 -1.545 31.730 1.00 63.47 116 PRO A O 1
ATOM 890 N N . ALA A 1 117 ? -43.179 -2.460 29.705 1.00 65.50 117 ALA A N 1
ATOM 891 C CA . ALA A 1 117 ? -44.640 -2.339 29.747 1.00 65.50 117 ALA A CA 1
ATOM 892 C C . ALA A 1 117 ? -45.268 -3.176 30.877 1.00 65.50 117 ALA A C 1
ATOM 894 O O . ALA A 1 117 ? -46.326 -2.832 31.402 1.00 65.50 117 ALA A O 1
ATOM 895 N N . ARG A 1 118 ? -44.606 -4.271 31.271 1.00 63.69 118 ARG A N 1
ATOM 896 C CA . ARG A 1 118 ? -45.005 -5.133 32.383 1.00 63.69 118 ARG A CA 1
ATOM 897 C C . ARG A 1 118 ? -43.768 -5.611 33.131 1.00 63.69 118 ARG A C 1
ATOM 899 O O . ARG A 1 118 ? -42.813 -6.049 32.499 1.00 63.69 118 ARG A O 1
ATOM 906 N N . VAL A 1 119 ? -43.821 -5.566 34.461 1.00 67.38 119 VAL A N 1
ATOM 907 C CA . VAL A 1 119 ? -42.810 -6.198 35.314 1.00 67.38 119 VAL A CA 1
ATOM 908 C C . VAL A 1 119 ? -43.209 -7.658 35.530 1.00 67.38 119 VAL A C 1
ATOM 910 O O . VAL A 1 119 ? -44.327 -7.932 35.966 1.00 67.38 119 VAL A O 1
ATOM 913 N N . THR A 1 120 ? -42.334 -8.603 35.187 1.00 65.06 120 THR A N 1
ATOM 914 C CA . THR A 1 120 ? -42.599 -10.049 35.319 1.00 65.06 120 THR A CA 1
ATOM 915 C C . THR A 1 120 ? -42.064 -10.640 36.624 1.00 65.06 120 THR A C 1
ATOM 917 O O . THR A 1 120 ? -42.304 -11.811 36.911 1.00 65.06 120 THR A O 1
ATOM 920 N N . GLY A 1 121 ? -41.308 -9.863 37.404 1.00 63.16 121 GLY A N 1
ATOM 921 C CA . GLY A 1 121 ? -40.736 -10.298 38.675 1.00 63.16 121 GLY A CA 1
ATOM 922 C C . GLY A 1 121 ? -41.792 -10.499 39.768 1.00 63.16 121 GLY A C 1
ATOM 923 O O . GLY A 1 121 ? -42.725 -9.715 39.897 1.00 63.16 121 GLY A O 1
ATOM 924 N N . LEU A 1 122 ? -41.602 -11.523 40.606 1.00 61.81 122 LEU A N 1
ATOM 925 C CA . LEU A 1 122 ? -42.460 -11.827 41.765 1.00 61.81 122 LEU A CA 1
ATOM 926 C C . LEU A 1 122 ? -42.144 -10.973 43.010 1.00 61.81 122 LEU A C 1
ATOM 928 O O . LEU A 1 122 ? -42.697 -11.216 44.080 1.00 61.81 122 LEU A O 1
ATOM 932 N N . ARG A 1 123 ? -41.220 -10.007 42.907 1.00 64.56 123 ARG A N 1
ATOM 933 C CA . ARG A 1 123 ? -40.775 -9.187 44.043 1.00 64.56 123 ARG A CA 1
ATOM 934 C C . ARG A 1 123 ? -41.887 -8.192 44.419 1.00 64.56 123 ARG A C 1
ATOM 936 O O . ARG A 1 123 ? -42.220 -7.345 43.588 1.00 64.56 123 ARG A O 1
ATOM 943 N N . PRO A 1 124 ? -42.452 -8.255 45.639 1.00 59.56 124 PRO A N 1
ATOM 944 C CA . PRO A 1 124 ? -43.488 -7.316 46.062 1.00 59.56 124 PRO A CA 1
ATOM 945 C C . PRO A 1 124 ? -42.971 -5.873 46.012 1.00 59.56 124 PRO A C 1
ATOM 947 O O . PRO A 1 124 ? -41.869 -5.600 46.485 1.00 59.56 124 PRO A O 1
ATOM 950 N N . ASN A 1 125 ? -43.768 -4.952 45.462 1.00 63.44 125 ASN A N 1
ATOM 951 C CA . ASN A 1 125 ? -43.478 -3.510 45.398 1.00 63.44 125 ASN A CA 1
ATOM 952 C C . ASN A 1 125 ? -42.167 -3.122 44.679 1.00 63.44 125 ASN A C 1
ATOM 954 O O . ASN A 1 125 ? -41.582 -2.082 44.985 1.00 63.44 125 ASN A O 1
ATOM 958 N N . TRP A 1 126 ? -41.694 -3.928 43.721 1.00 67.31 126 TRP A N 1
ATOM 959 C CA . TRP A 1 126 ? -40.503 -3.571 42.946 1.00 67.31 126 TRP A CA 1
ATOM 960 C C . TRP A 1 126 ? -40.792 -2.425 41.956 1.00 67.31 126 TRP A C 1
ATOM 962 O O . TRP A 1 126 ? -41.837 -2.427 41.300 1.00 67.31 126 TRP A O 1
ATOM 972 N N . PRO A 1 127 ? -39.898 -1.430 41.828 1.00 67.75 127 PRO A N 1
ATOM 973 C CA . PRO A 1 127 ? -40.113 -0.283 40.953 1.00 67.75 127 PRO A CA 1
ATOM 974 C C . PRO A 1 127 ? -40.149 -0.67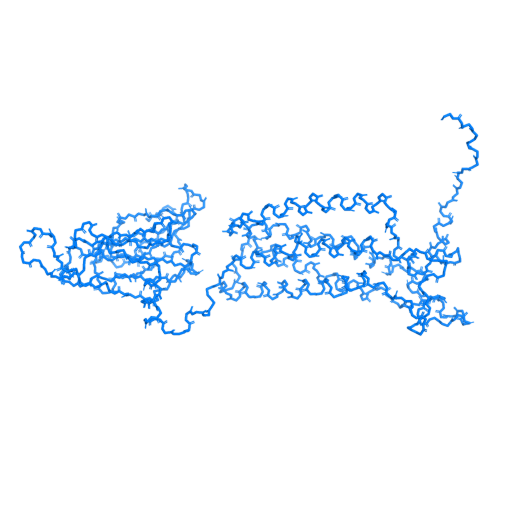3 39.469 1.00 67.75 127 PRO A C 1
ATOM 976 O O . PRO A 1 127 ? -39.348 -1.475 38.994 1.00 67.75 127 PRO A O 1
ATOM 979 N N . HIS A 1 128 ? -41.049 -0.030 38.717 1.00 70.38 128 HIS A N 1
ATOM 980 C CA . HIS A 1 128 ? -41.149 -0.142 37.257 1.00 70.38 128 HIS A CA 1
ATOM 981 C C . HIS A 1 128 ? -40.039 0.674 36.573 1.00 70.38 128 HIS A C 1
ATOM 983 O O . HIS A 1 128 ? -40.269 1.760 36.027 1.00 70.38 128 HIS A O 1
ATOM 989 N N . VAL A 1 129 ? -38.814 0.166 36.647 1.00 69.44 129 VAL A N 1
ATOM 990 C CA . VAL A 1 129 ? -37.630 0.715 35.976 1.00 69.44 129 VAL A CA 1
ATOM 991 C C . VAL A 1 129 ? -36.961 -0.355 35.124 1.00 69.44 129 VAL A C 1
ATOM 993 O O . VAL A 1 129 ? -37.221 -1.538 35.304 1.00 69.44 129 VAL A O 1
ATOM 996 N N . VAL A 1 130 ? -36.119 0.060 34.185 1.00 72.12 130 VAL A N 1
ATOM 997 C CA . VAL A 1 130 ? -35.251 -0.863 33.444 1.00 72.12 130 VAL A CA 1
ATOM 998 C C . VAL A 1 130 ? -34.169 -1.382 34.378 1.00 72.12 130 VAL A C 1
ATOM 1000 O O . VAL A 1 130 ? -33.527 -0.561 35.037 1.00 72.12 130 VAL A O 1
ATOM 1003 N N . ASP A 1 131 ? -33.948 -2.696 34.390 1.00 71.94 131 ASP A N 1
ATOM 1004 C CA . ASP A 1 131 ? -32.890 -3.364 35.155 1.00 71.94 131 ASP A CA 1
ATOM 1005 C C . ASP A 1 131 ? -32.043 -4.255 34.230 1.00 71.94 131 ASP A C 1
ATOM 1007 O O . ASP A 1 131 ? -32.308 -5.448 34.077 1.00 71.94 131 ASP A O 1
ATOM 1011 N N . THR A 1 132 ? -31.068 -3.654 33.535 1.00 72.75 132 THR A N 1
ATOM 1012 C CA . THR A 1 132 ? -30.262 -4.359 32.525 1.00 72.75 132 THR A CA 1
ATOM 1013 C C . THR A 1 132 ? -29.310 -5.376 33.159 1.00 72.75 132 THR A C 1
ATOM 1015 O O . THR A 1 132 ? -28.764 -5.137 34.233 1.00 72.75 132 THR A O 1
ATOM 1018 N N . THR A 1 133 ? -29.081 -6.513 32.491 1.00 70.50 133 THR A N 1
ATOM 1019 C CA . THR A 1 133 ? -28.130 -7.535 32.975 1.00 70.50 133 THR A CA 1
ATOM 1020 C C . THR A 1 133 ? -27.052 -7.871 31.966 1.00 70.50 133 THR A C 1
ATOM 1022 O O . THR A 1 133 ? -25.882 -7.565 32.178 1.00 70.50 133 THR A O 1
ATOM 1025 N N . ASP A 1 134 ? -27.437 -8.458 30.840 1.00 71.56 134 ASP A N 1
ATOM 1026 C CA . ASP A 1 134 ? -26.526 -8.998 29.848 1.00 71.56 134 ASP A CA 1
ATOM 1027 C C . ASP A 1 134 ? -26.731 -8.311 28.509 1.00 71.56 134 ASP A C 1
ATOM 1029 O O . ASP A 1 134 ? -27.794 -7.768 28.195 1.00 71.56 134 ASP A O 1
ATOM 1033 N N . ILE A 1 135 ? -25.678 -8.351 27.703 1.00 74.81 135 ILE A N 1
ATOM 1034 C CA . ILE A 1 135 ? -25.677 -7.794 26.364 1.00 74.81 135 ILE A CA 1
ATOM 1035 C C . ILE A 1 135 ? -25.064 -8.784 25.379 1.00 74.81 135 ILE A C 1
ATOM 1037 O O . ILE A 1 135 ? -23.983 -9.333 25.592 1.00 74.81 135 ILE A O 1
ATOM 1041 N N . PHE A 1 136 ? -25.751 -8.980 24.261 1.00 69.44 136 PHE A N 1
ATOM 1042 C CA . PHE A 1 136 ? -25.363 -9.892 23.196 1.00 69.44 136 PHE A CA 1
ATOM 1043 C C . PHE A 1 136 ? -25.501 -9.205 21.843 1.00 69.44 136 PHE A C 1
ATOM 1045 O O . PHE A 1 136 ? -26.321 -8.312 21.661 1.00 69.44 136 PHE A O 1
ATOM 1052 N N . VAL A 1 137 ? -24.711 -9.641 20.865 1.00 67.50 137 VAL A N 1
ATOM 1053 C CA . VAL A 1 137 ? -24.898 -9.246 19.464 1.00 67.50 137 VAL A CA 1
ATOM 1054 C C . VAL A 1 137 ? -25.215 -10.500 18.676 1.00 67.50 137 VAL A C 1
ATOM 1056 O O . VAL A 1 137 ? -24.403 -11.428 18.650 1.00 67.50 137 VAL A O 1
ATOM 1059 N N . ALA A 1 138 ? -26.385 -10.532 18.047 1.00 56.47 138 ALA A N 1
ATOM 1060 C CA . ALA A 1 138 ? -26.768 -11.641 17.191 1.00 56.47 138 ALA A CA 1
ATOM 1061 C C . ALA A 1 138 ? -25.968 -11.625 15.877 1.00 56.47 138 ALA A C 1
ATOM 1063 O O . ALA A 1 138 ? -25.371 -10.620 15.481 1.00 56.47 138 ALA A O 1
ATOM 1064 N N . LYS A 1 139 ? -25.919 -12.771 15.193 1.00 52.00 139 LYS A N 1
ATOM 1065 C CA . LYS A 1 139 ? -25.092 -12.974 13.988 1.00 52.00 139 LYS A CA 1
ATOM 1066 C C . LYS A 1 139 ? -25.486 -12.046 12.829 1.00 52.00 139 LYS A C 1
ATOM 1068 O O . LYS A 1 139 ? -24.632 -11.654 12.039 1.00 52.00 139 LYS A O 1
ATOM 1073 N N . ASP A 1 140 ? -26.762 -11.705 12.750 1.00 51.62 140 ASP A N 1
ATOM 1074 C CA . ASP A 1 140 ? -27.410 -10.771 11.825 1.00 51.62 140 ASP A CA 1
ATOM 1075 C C . ASP A 1 140 ? -27.287 -9.299 12.259 1.00 51.62 140 ASP A C 1
ATOM 1077 O O . ASP A 1 140 ? -27.701 -8.391 11.540 1.00 51.62 140 ASP A O 1
ATOM 1081 N N . GLY A 1 141 ? -26.642 -9.048 13.402 1.00 54.34 141 GLY A N 1
ATOM 1082 C CA . GLY A 1 141 ? -26.280 -7.728 13.885 1.00 54.34 141 GLY A CA 1
ATOM 1083 C C . GLY A 1 141 ? -27.081 -7.136 15.054 1.00 54.34 141 GLY A C 1
ATOM 1084 O O . GLY A 1 141 ? -26.472 -6.308 15.730 1.00 54.34 141 GLY A O 1
ATOM 1085 N N . PRO A 1 142 ? -28.355 -7.469 15.357 1.00 62.00 142 PRO A N 1
ATOM 1086 C CA . PRO A 1 142 ? -29.080 -6.780 16.423 1.00 62.00 142 PRO A CA 1
ATOM 1087 C C . PRO A 1 142 ? -28.396 -6.957 17.781 1.00 62.00 142 PRO A C 1
ATOM 1089 O O . PRO A 1 142 ? -27.751 -7.976 18.048 1.00 62.00 142 PRO A O 1
ATOM 1092 N N . ILE A 1 143 ? -28.506 -5.920 18.612 1.00 66.06 143 ILE A N 1
ATOM 1093 C CA . ILE A 1 143 ? -27.941 -5.901 19.956 1.00 66.06 143 ILE A CA 1
ATOM 1094 C C . ILE A 1 143 ? -29.075 -6.228 20.913 1.00 66.06 143 ILE A C 1
ATOM 1096 O O . ILE A 1 143 ? -30.044 -5.487 21.046 1.00 66.06 143 ILE A O 1
ATOM 1100 N N . CYS A 1 144 ? -28.942 -7.367 21.568 1.00 62.00 144 CYS A N 1
ATOM 1101 C CA . CYS A 1 144 ? -29.902 -7.859 22.529 1.00 62.00 144 CYS A CA 1
ATOM 1102 C C . CYS A 1 144 ? -29.430 -7.486 23.925 1.00 62.00 144 CYS A C 1
ATOM 1104 O O . CYS A 1 144 ? -28.311 -7.829 24.304 1.00 62.00 144 CYS A O 1
ATOM 1106 N N . ILE A 1 145 ? -30.287 -6.816 24.684 1.00 70.19 145 ILE A N 1
ATOM 1107 C CA . ILE A 1 145 ? -30.053 -6.500 26.093 1.00 70.19 145 ILE A CA 1
ATOM 1108 C C . ILE A 1 145 ? -31.158 -7.184 26.884 1.00 70.19 145 ILE A C 1
ATOM 1110 O O . ILE A 1 145 ? -32.329 -7.120 26.502 1.00 70.19 145 ILE A O 1
ATOM 1114 N N . THR A 1 146 ? -30.781 -7.881 27.947 1.00 68.19 146 THR A N 1
ATOM 1115 C CA . THR A 1 146 ? -31.737 -8.517 28.854 1.00 68.19 146 THR A CA 1
ATOM 1116 C C . THR A 1 146 ? -32.079 -7.573 30.000 1.00 68.19 146 THR A C 1
ATOM 1118 O O . THR A 1 146 ? -31.207 -6.873 30.518 1.00 68.19 146 THR A O 1
ATOM 1121 N N . ASP A 1 147 ? -33.355 -7.559 30.387 1.00 71.12 147 ASP A N 1
ATOM 1122 C CA . ASP A 1 147 ? -33.890 -6.754 31.486 1.00 71.12 147 ASP A CA 1
ATOM 1123 C C . ASP A 1 147 ? -34.550 -7.680 32.519 1.00 71.12 147 ASP A C 1
ATOM 1125 O O . ASP A 1 147 ? -35.510 -8.391 32.216 1.00 71.12 147 ASP A O 1
ATOM 1129 N N . MET A 1 148 ? -34.048 -7.673 33.755 1.00 68.56 148 MET A N 1
ATOM 1130 C CA . MET A 1 148 ? -34.577 -8.496 34.848 1.00 68.56 148 MET A CA 1
ATOM 1131 C C . MET A 1 148 ? -36.041 -8.197 35.174 1.00 68.56 148 MET A C 1
ATOM 1133 O O . MET A 1 148 ? -36.760 -9.091 35.629 1.00 68.56 148 MET A O 1
ATOM 1137 N N . ASN A 1 149 ? -36.493 -6.963 34.952 1.00 67.94 149 ASN A N 1
ATOM 1138 C CA . ASN A 1 149 ? -37.864 -6.558 35.222 1.00 67.94 149 ASN A CA 1
ATOM 1139 C C . ASN A 1 149 ? -38.808 -6.935 34.079 1.00 67.94 149 ASN A C 1
ATOM 1141 O O . ASN A 1 149 ? -39.960 -7.264 34.352 1.00 67.94 149 ASN A O 1
ATOM 1145 N N . ALA A 1 150 ? -38.344 -6.959 32.828 1.00 59.47 150 ALA A N 1
ATOM 1146 C CA . ALA A 1 150 ? -39.153 -7.360 31.672 1.00 59.47 150 ALA A CA 1
ATOM 1147 C C . ALA A 1 150 ? -39.310 -8.891 31.532 1.00 59.47 150 ALA A C 1
ATOM 1149 O O . ALA A 1 150 ? -40.074 -9.368 30.688 1.00 59.47 150 ALA A O 1
ATOM 1150 N N . GLY A 1 151 ? -38.585 -9.666 32.346 1.00 51.16 151 GLY A N 1
ATOM 1151 C CA . GLY A 1 151 ? -38.394 -11.099 32.138 1.00 51.16 151 GLY A CA 1
ATOM 1152 C C . GLY A 1 151 ? -37.431 -11.320 30.979 1.00 51.16 151 GLY A C 1
ATOM 1153 O O . GLY A 1 151 ? -36.886 -10.372 30.429 1.00 51.16 151 GLY A O 1
ATOM 1154 N N . SER A 1 152 ? -37.242 -12.553 30.521 1.00 41.53 152 SER A N 1
ATOM 1155 C CA . SER A 1 152 ? -36.450 -12.865 29.316 1.00 41.53 152 SER A CA 1
ATOM 1156 C C . SER A 1 152 ? -36.950 -12.187 28.019 1.00 41.53 152 SER A C 1
ATOM 1158 O O . SER A 1 152 ? -36.481 -12.523 26.933 1.00 41.53 152 SER A O 1
ATOM 1160 N N . ALA A 1 153 ? -37.892 -11.240 28.109 1.00 39.84 153 ALA A N 1
ATOM 1161 C CA . ALA A 1 153 ? -38.228 -10.289 27.070 1.00 39.84 153 ALA A CA 1
ATOM 1162 C C . ALA A 1 153 ? -36.978 -9.486 26.686 1.00 39.84 153 ALA A C 1
ATOM 1164 O O . ALA A 1 153 ? -36.619 -8.476 27.287 1.00 39.84 153 ALA A O 1
ATOM 1165 N N . LEU A 1 154 ? -36.313 -9.982 25.649 1.00 43.78 154 LEU A N 1
ATOM 1166 C CA . LEU A 1 154 ? -35.306 -9.269 24.888 1.00 43.78 154 LEU A CA 1
ATOM 1167 C C . LEU A 1 154 ? -35.904 -7.927 24.463 1.00 43.78 154 LEU A C 1
ATOM 1169 O O . LEU A 1 154 ? -36.838 -7.889 23.657 1.00 43.78 154 LEU A O 1
ATOM 1173 N N . SER A 1 155 ? -35.364 -6.816 24.961 1.00 51.34 155 SER A N 1
ATOM 1174 C CA . SER A 1 155 ? -35.543 -5.561 24.245 1.00 51.34 155 SER A CA 1
ATOM 1175 C C . SER A 1 155 ? -34.717 -5.699 22.965 1.00 51.34 155 SER A C 1
ATOM 1177 O O . SER A 1 155 ? -33.498 -5.519 22.985 1.00 51.34 155 SER A O 1
ATOM 1179 N N . ASN A 1 156 ? -35.362 -6.125 21.878 1.00 45.41 156 ASN A N 1
ATOM 1180 C CA . ASN A 1 156 ? -34.737 -6.244 20.566 1.00 45.41 156 ASN A CA 1
ATOM 1181 C C . ASN A 1 156 ? -34.464 -4.837 20.041 1.00 45.41 156 ASN A C 1
ATOM 1183 O O . ASN A 1 156 ? -35.295 -4.266 19.344 1.00 45.41 156 ASN A O 1
ATOM 1187 N N . TRP A 1 157 ? -33.310 -4.278 20.391 1.00 49.19 157 TRP A N 1
ATOM 1188 C CA . TRP A 1 157 ? -32.814 -3.083 19.734 1.00 49.19 157 TRP A CA 1
ATOM 1189 C C . TRP A 1 157 ? -32.066 -3.515 18.484 1.00 49.19 157 TRP A C 1
ATOM 1191 O O . TRP A 1 157 ? -31.038 -4.203 18.515 1.00 49.19 157 TRP A O 1
ATOM 1201 N N . THR A 1 158 ? -32.586 -3.105 17.338 1.00 49.34 158 THR A N 1
ATOM 1202 C CA . THR A 1 158 ? -31.811 -3.178 16.110 1.00 49.34 158 THR A CA 1
ATOM 1203 C C . THR A 1 158 ? -30.593 -2.266 16.251 1.00 49.34 158 THR A C 1
ATOM 1205 O O . THR A 1 158 ? -30.633 -1.231 16.923 1.00 49.34 158 THR A O 1
ATOM 1208 N N . ILE A 1 159 ? -29.489 -2.616 15.582 1.00 47.31 159 ILE A N 1
ATOM 1209 C CA . ILE A 1 159 ? -28.326 -1.718 15.482 1.00 47.31 159 ILE A CA 1
ATOM 1210 C C . ILE A 1 159 ? -28.776 -0.310 15.098 1.00 47.31 159 ILE A C 1
ATOM 1212 O O . ILE A 1 159 ? -28.264 0.646 15.655 1.00 47.31 159 ILE A O 1
ATOM 1216 N N . SER A 1 160 ? -29.728 -0.189 14.170 1.00 44.25 160 SER A N 1
ATOM 1217 C CA . SER A 1 160 ? -30.255 1.079 13.664 1.00 44.25 160 SER A CA 1
ATOM 1218 C C . SER A 1 160 ? -30.893 1.962 14.732 1.00 44.25 160 SER A C 1
ATOM 1220 O O . SER A 1 160 ? -30.717 3.178 14.674 1.00 44.25 160 SER A O 1
ATOM 1222 N N . GLU A 1 161 ? -31.598 1.381 15.701 1.00 53.25 161 GLU A N 1
ATOM 1223 C CA . GLU A 1 161 ? -32.235 2.122 16.797 1.00 53.25 161 GLU A CA 1
ATOM 1224 C C . GLU A 1 161 ? -31.199 2.566 17.827 1.00 53.25 161 GLU A C 1
ATOM 1226 O O . GLU A 1 161 ? -31.220 3.712 18.269 1.00 53.25 161 GLU A O 1
ATOM 1231 N N . MET A 1 162 ? -30.222 1.709 18.139 1.00 53.25 162 MET A N 1
ATOM 1232 C CA . MET A 1 162 ? -29.126 2.080 19.038 1.00 53.25 162 MET A CA 1
ATOM 1233 C C . MET A 1 162 ? -28.251 3.168 18.405 1.00 53.25 162 MET A C 1
ATOM 1235 O O . MET A 1 162 ? -27.866 4.131 19.056 1.00 53.25 162 MET A O 1
ATOM 1239 N N . ASP A 1 163 ? -28.011 3.059 17.101 1.00 47.84 163 ASP A N 1
ATOM 1240 C CA . ASP A 1 163 ? -27.320 4.055 16.286 1.00 47.84 163 ASP A CA 1
ATOM 1241 C C . ASP A 1 163 ? -28.137 5.361 16.200 1.00 47.84 163 ASP A C 1
ATOM 1243 O O . ASP A 1 163 ? -27.562 6.441 16.153 1.00 47.84 163 ASP A O 1
ATOM 1247 N N . ALA A 1 164 ? -29.476 5.302 16.260 1.00 52.97 164 ALA A N 1
ATOM 1248 C CA . ALA A 1 164 ? -30.342 6.482 16.344 1.00 52.97 164 ALA A CA 1
ATOM 1249 C C . ALA A 1 164 ? -30.304 7.153 17.728 1.00 52.97 164 ALA A C 1
ATOM 1251 O O . ALA A 1 164 ? -30.246 8.378 17.798 1.00 52.97 164 ALA A O 1
ATOM 1252 N N . ALA A 1 165 ? -30.259 6.374 18.812 1.00 50.50 165 ALA A N 1
ATOM 1253 C CA . ALA A 1 165 ? -30.072 6.891 20.167 1.00 50.50 165 ALA A CA 1
ATOM 1254 C C . ALA A 1 165 ? -28.677 7.522 20.348 1.00 50.50 165 ALA A C 1
ATOM 1256 O O . ALA A 1 165 ? -28.567 8.629 20.873 1.00 50.50 165 ALA A O 1
ATOM 1257 N N . ILE A 1 166 ? -27.626 6.886 19.809 1.00 45.53 166 ILE A N 1
ATOM 1258 C CA . ILE A 1 166 ? -26.271 7.461 19.734 1.00 45.53 166 ILE A CA 1
ATOM 1259 C C . ILE A 1 166 ? -26.286 8.760 18.920 1.00 45.53 166 ILE A C 1
ATOM 1261 O O . ILE A 1 166 ? -25.694 9.747 19.343 1.00 45.53 166 ILE A O 1
ATOM 1265 N N . ARG A 1 167 ? -26.974 8.792 17.769 1.00 43.16 167 ARG A N 1
ATOM 1266 C CA . ARG A 1 167 ? -27.125 10.003 16.939 1.00 43.16 167 ARG A CA 1
ATOM 1267 C C . ARG A 1 167 ? -27.824 11.154 17.666 1.00 43.16 167 ARG A C 1
ATOM 1269 O O . ARG A 1 167 ? -27.538 12.307 17.356 1.00 43.16 167 ARG A O 1
ATOM 1276 N N . HIS A 1 168 ? -28.750 10.847 18.573 1.00 42.53 168 HIS A N 1
ATOM 1277 C CA . HIS A 1 168 ? -29.526 11.843 19.307 1.00 42.53 168 HIS A CA 1
ATOM 1278 C C . HIS A 1 168 ? -28.736 12.460 20.475 1.00 42.53 168 HIS A C 1
ATOM 1280 O O . HIS A 1 168 ? -28.830 13.664 20.693 1.00 42.53 168 HIS A O 1
ATOM 1286 N N . GLU A 1 169 ? -27.933 11.674 21.203 1.00 42.62 169 GLU A N 1
ATOM 1287 C CA . GLU A 1 169 ? -27.092 12.188 22.303 1.00 42.62 169 GLU A CA 1
ATOM 1288 C C . GLU A 1 169 ? -25.743 12.745 21.827 1.00 42.62 169 GLU A C 1
ATOM 1290 O O . GLU A 1 169 ? -25.252 13.745 22.348 1.00 42.62 169 GLU A O 1
ATOM 1295 N N . VAL A 1 170 ? -25.148 12.129 20.805 1.00 39.31 170 VAL A N 1
ATOM 1296 C CA . VAL A 1 170 ? -23.855 12.518 20.238 1.00 39.31 170 VAL A CA 1
ATOM 1297 C C . VAL A 1 170 ? -24.133 13.281 18.951 1.00 39.31 170 VAL A C 1
ATOM 1299 O O . VAL A 1 170 ? -24.082 12.717 17.855 1.00 39.31 170 VAL A O 1
ATOM 1302 N N . GLY A 1 171 ? -24.497 14.559 19.100 1.00 29.23 171 GLY A N 1
ATOM 1303 C CA . GLY A 1 171 ? -24.866 15.447 17.998 1.00 29.23 171 GLY A CA 1
ATOM 1304 C C . GLY A 1 171 ? -23.956 15.319 16.768 1.00 29.23 171 GLY A C 1
ATOM 1305 O O . GLY A 1 171 ? -22.772 15.022 16.902 1.00 29.23 171 GLY A O 1
ATOM 1306 N N . LEU A 1 172 ? -24.565 15.539 15.595 1.00 29.88 172 LEU A N 1
ATOM 1307 C CA . LEU A 1 172 ? -24.154 15.516 14.170 1.00 29.88 172 LEU A CA 1
ATOM 1308 C C . LEU A 1 172 ? -22.676 15.342 13.714 1.00 29.88 172 LEU A C 1
ATOM 1310 O O . LEU A 1 172 ? -22.450 15.092 12.534 1.00 29.88 172 LEU A O 1
ATOM 1314 N N . PHE A 1 173 ? -21.665 15.432 14.573 1.00 30.95 173 PHE A N 1
ATOM 1315 C CA . PHE A 1 173 ? -20.243 15.304 14.248 1.00 30.95 173 PHE A CA 1
ATOM 1316 C C . PHE A 1 173 ? -19.667 13.883 14.386 1.00 30.95 173 PHE A C 1
ATOM 1318 O O . PHE A 1 173 ? -18.546 13.641 13.940 1.00 30.95 173 PHE A O 1
ATOM 1325 N N . SER A 1 174 ? -20.408 12.905 14.920 1.00 34.50 174 SER A N 1
ATOM 1326 C CA . SER A 1 174 ? -19.915 11.517 15.046 1.00 34.50 174 SER A CA 1
ATOM 1327 C C . SER A 1 174 ? -19.873 10.735 13.721 1.00 34.50 174 SER A C 1
ATOM 1329 O O . SER A 1 174 ? -19.223 9.691 13.637 1.00 34.50 174 SER A O 1
ATOM 1331 N N . HIS A 1 175 ? -20.519 11.249 12.666 1.00 32.22 175 HIS A N 1
ATOM 1332 C CA . HIS A 1 175 ? -20.540 10.632 11.331 1.00 32.22 175 HIS A CA 1
ATOM 1333 C C . HIS A 1 175 ? -19.307 10.960 10.474 1.00 32.22 175 HIS A C 1
ATOM 1335 O O . HIS A 1 175 ? -19.146 10.400 9.390 1.00 32.22 175 HIS A O 1
ATOM 1341 N N . ALA A 1 176 ? -18.386 11.789 10.971 1.00 32.78 176 ALA A N 1
ATOM 1342 C CA . ALA A 1 176 ? -17.082 11.976 10.358 1.00 32.78 176 ALA A CA 1
ATOM 1343 C C . ALA A 1 176 ? -16.033 11.145 11.117 1.00 32.78 176 ALA A C 1
ATOM 1345 O O . ALA A 1 176 ? -15.617 11.473 12.225 1.00 32.78 176 ALA A O 1
ATOM 1346 N N . ASN A 1 177 ? -15.550 10.082 10.472 1.00 39.03 177 ASN A N 1
ATOM 1347 C CA . ASN A 1 177 ? -14.260 9.443 10.758 1.00 39.03 177 ASN A CA 1
ATOM 1348 C C . ASN A 1 177 ? -14.211 8.393 11.875 1.00 39.03 177 ASN A C 1
ATOM 1350 O O . ASN A 1 177 ? -13.244 8.373 12.632 1.00 39.03 177 ASN A O 1
ATOM 1354 N N . ALA A 1 178 ? -15.140 7.429 11.935 1.00 43.72 178 ALA A N 1
ATOM 1355 C CA . ALA A 1 178 ? -14.723 6.091 12.378 1.00 43.72 178 ALA A CA 1
ATOM 1356 C C . ALA A 1 178 ? -13.649 5.608 11.409 1.00 43.72 178 ALA A C 1
ATOM 1358 O O . ALA A 1 178 ? -13.948 5.236 10.277 1.00 43.72 178 ALA A O 1
ATOM 1359 N N . VAL A 1 179 ? -12.391 5.725 11.830 1.00 55.38 179 VAL A N 1
ATOM 1360 C CA . VAL A 1 179 ? -11.222 5.316 11.058 1.00 55.38 179 VAL A CA 1
ATOM 1361 C C . VAL A 1 179 ? -11.372 3.836 10.778 1.00 55.38 179 VAL A C 1
ATOM 1363 O O . VAL A 1 179 ? -11.105 2.986 11.623 1.00 55.38 179 VAL A O 1
ATOM 1366 N N . ARG A 1 180 ? -11.869 3.515 9.589 1.00 67.56 180 ARG A N 1
ATOM 1367 C CA . ARG A 1 180 ? -11.916 2.142 9.120 1.00 67.56 180 ARG A CA 1
ATOM 1368 C C . ARG A 1 180 ? -10.489 1.797 8.739 1.00 67.56 180 ARG A C 1
ATOM 1370 O O . ARG A 1 180 ? -10.061 2.065 7.623 1.00 67.56 180 ARG A O 1
ATOM 1377 N N . TRP A 1 181 ? -9.748 1.220 9.679 1.00 76.88 181 TRP A N 1
ATOM 1378 C CA . TRP A 1 181 ? -8.387 0.730 9.453 1.00 76.88 181 TRP A CA 1
ATOM 1379 C C . TRP A 1 181 ? -8.309 -0.250 8.274 1.00 76.88 181 TRP A C 1
ATOM 1381 O O . TRP A 1 181 ? -7.292 -0.314 7.590 1.00 76.88 181 TRP A O 1
ATOM 1391 N N . SER A 1 182 ? -9.424 -0.910 7.944 1.00 77.56 182 SER A N 1
ATOM 1392 C CA . SER A 1 182 ? -9.589 -1.677 6.708 1.00 77.56 182 SER A CA 1
ATOM 1393 C C . SER A 1 182 ? -9.330 -0.865 5.432 1.00 77.56 182 SER A C 1
ATOM 1395 O O . SER A 1 182 ? -8.823 -1.432 4.469 1.00 77.56 182 SER A O 1
ATOM 1397 N N . TYR A 1 183 ? -9.609 0.442 5.404 1.00 84.50 183 TYR A N 1
ATOM 1398 C CA . TYR A 1 183 ? -9.248 1.311 4.280 1.00 84.50 183 TYR A CA 1
ATOM 1399 C C . TYR A 1 183 ? -7.749 1.559 4.203 1.00 84.50 183 TYR A C 1
ATOM 1401 O O . TYR A 1 183 ? -7.206 1.508 3.107 1.00 84.50 183 TYR A O 1
ATOM 1409 N N . HIS A 1 184 ? -7.065 1.765 5.332 1.00 88.56 184 HIS A N 1
ATOM 1410 C CA . HIS A 1 184 ? -5.604 1.859 5.339 1.00 88.56 184 HIS A CA 1
ATOM 1411 C C . HIS A 1 184 ? -4.978 0.551 4.831 1.00 88.56 184 HIS A C 1
ATOM 1413 O O . HIS A 1 184 ? -4.134 0.580 3.937 1.00 88.56 184 HIS A O 1
ATOM 1419 N N . THR A 1 185 ? -5.455 -0.600 5.316 1.00 89.19 185 THR A N 1
ATOM 1420 C CA . THR A 1 185 ? -5.014 -1.921 4.844 1.00 89.19 185 THR A CA 1
ATOM 1421 C C . THR A 1 185 ? -5.268 -2.107 3.346 1.00 89.19 185 THR A C 1
ATOM 1423 O O . THR A 1 185 ? -4.349 -2.467 2.611 1.00 89.19 185 THR A O 1
ATOM 1426 N N . ALA A 1 186 ? -6.483 -1.822 2.865 1.00 90.44 186 ALA A N 1
ATOM 1427 C CA . ALA A 1 186 ? -6.832 -1.954 1.451 1.00 90.44 186 ALA A CA 1
ATOM 1428 C C . ALA A 1 186 ? -6.024 -0.997 0.561 1.00 90.44 186 ALA A C 1
ATOM 1430 O O . ALA A 1 186 ? -5.562 -1.399 -0.506 1.00 90.44 186 ALA A O 1
ATOM 1431 N N . LEU A 1 187 ? -5.808 0.240 1.016 1.00 92.88 187 LEU A N 1
ATOM 1432 C CA . LEU A 1 187 ? -5.012 1.247 0.322 1.00 92.88 187 LEU A CA 1
ATOM 1433 C C . LEU A 1 187 ? -3.555 0.800 0.188 1.00 92.88 187 LEU A C 1
ATOM 1435 O O . LEU A 1 187 ? -3.028 0.747 -0.921 1.00 92.88 187 LEU A O 1
ATOM 1439 N N . MET A 1 188 ? -2.913 0.428 1.300 1.00 94.62 188 MET A N 1
ATOM 1440 C CA . MET A 1 188 ? -1.508 0.014 1.299 1.00 94.62 188 MET A CA 1
ATOM 1441 C C . MET A 1 188 ? -1.304 -1.279 0.509 1.00 94.62 188 MET A C 1
ATOM 1443 O O . MET A 1 188 ? -0.353 -1.376 -0.266 1.00 94.62 188 MET A O 1
ATOM 1447 N N . PHE A 1 189 ? -2.220 -2.245 0.617 1.00 95.06 189 PHE A N 1
ATOM 1448 C CA . PHE A 1 189 ? -2.203 -3.440 -0.225 1.00 95.06 189 PHE A CA 1
ATOM 1449 C C . PHE A 1 189 ? -2.335 -3.084 -1.714 1.00 95.06 189 PHE A C 1
ATOM 1451 O O . PHE A 1 189 ? -1.526 -3.520 -2.538 1.00 95.06 189 PHE A O 1
ATOM 1458 N N . GLY A 1 190 ? -3.330 -2.263 -2.062 1.00 94.69 190 GLY A N 1
ATOM 1459 C CA . GLY A 1 190 ? -3.599 -1.842 -3.434 1.00 94.69 190 GLY A CA 1
ATOM 1460 C C . GLY A 1 190 ? -2.411 -1.120 -4.064 1.00 94.69 190 GLY A C 1
ATOM 1461 O O . GLY A 1 190 ? -2.078 -1.381 -5.218 1.00 94.69 190 GLY A O 1
ATOM 1462 N N . ILE A 1 191 ? -1.711 -0.284 -3.297 1.00 95.81 191 ILE A N 1
ATOM 1463 C CA . ILE A 1 191 ? -0.507 0.409 -3.756 1.00 95.81 191 ILE A CA 1
ATOM 1464 C C . ILE A 1 191 ? 0.666 -0.567 -3.907 1.00 95.81 191 ILE A C 1
ATOM 1466 O O . ILE A 1 191 ? 1.208 -0.717 -5.005 1.00 95.81 191 ILE A O 1
ATOM 1470 N N . TRP A 1 192 ? 1.066 -1.237 -2.823 1.00 95.38 192 TRP A N 1
ATOM 1471 C CA . TRP A 1 192 ? 2.342 -1.956 -2.764 1.00 95.38 192 TRP A CA 1
ATOM 1472 C C . TRP A 1 192 ? 2.316 -3.317 -3.452 1.00 95.38 192 TRP A C 1
ATOM 1474 O O . TRP A 1 192 ? 3.330 -3.724 -4.019 1.00 95.38 192 TRP A O 1
ATOM 1484 N N . PHE A 1 193 ? 1.179 -4.015 -3.453 1.00 94.12 193 PHE A N 1
ATOM 1485 C CA . PHE A 1 193 ? 1.026 -5.313 -4.119 1.00 94.12 193 PHE A CA 1
ATOM 1486 C C . PHE A 1 193 ? 0.235 -5.234 -5.431 1.00 94.12 193 PHE A C 1
ATOM 1488 O O . PHE A 1 193 ? 0.386 -6.119 -6.276 1.00 94.12 193 PHE A O 1
ATOM 1495 N N . GLY A 1 194 ? -0.532 -4.164 -5.658 1.00 93.69 194 GLY A N 1
ATOM 1496 C CA . GLY A 1 194 ? -1.236 -3.907 -6.919 1.00 93.69 194 GLY A CA 1
ATOM 1497 C C . GLY A 1 194 ? -0.495 -2.973 -7.859 1.00 93.69 194 GLY A C 1
ATOM 1498 O O . GLY A 1 194 ? 0.146 -3.414 -8.819 1.00 93.69 194 GLY A O 1
ATOM 1499 N N . HIS A 1 195 ? -0.605 -1.678 -7.592 1.00 94.69 195 HIS A N 1
ATOM 1500 C CA . HIS A 1 195 ? -0.194 -0.612 -8.495 1.00 94.69 195 HIS A CA 1
ATOM 1501 C C . HIS A 1 195 ? 1.314 -0.597 -8.758 1.00 94.69 195 HIS A C 1
ATOM 1503 O O . HIS A 1 195 ? 1.725 -0.564 -9.917 1.00 94.69 195 HIS A O 1
ATOM 1509 N N . VAL A 1 196 ? 2.161 -0.703 -7.726 1.00 94.56 196 VAL A N 1
ATOM 1510 C CA . VAL A 1 196 ? 3.627 -0.677 -7.894 1.00 94.56 196 VAL A CA 1
ATOM 1511 C C . VAL A 1 196 ? 4.127 -1.872 -8.728 1.00 94.56 196 VAL A C 1
ATOM 1513 O O . VAL A 1 196 ? 4.838 -1.645 -9.715 1.00 94.56 196 VAL A O 1
ATOM 1516 N N . PRO A 1 197 ? 3.757 -3.140 -8.443 1.00 93.00 197 PRO A N 1
ATOM 1517 C CA . PRO A 1 197 ? 4.126 -4.268 -9.299 1.00 93.00 197 PRO A CA 1
ATOM 1518 C C . PRO A 1 197 ? 3.554 -4.160 -10.715 1.00 93.00 197 PRO A C 1
ATOM 1520 O O . PRO A 1 197 ? 4.225 -4.545 -11.674 1.00 93.00 197 PRO A O 1
ATOM 1523 N N . PHE A 1 198 ? 2.338 -3.629 -10.869 1.00 93.06 198 PHE A N 1
ATOM 1524 C CA . PHE A 1 198 ? 1.727 -3.402 -12.175 1.00 93.06 198 PHE A CA 1
ATOM 1525 C C . PHE A 1 198 ? 2.516 -2.385 -13.008 1.00 93.06 198 PHE A C 1
ATOM 1527 O O . PHE A 1 198 ? 3.010 -2.734 -14.084 1.00 93.06 198 PHE A O 1
ATOM 1534 N N . ALA A 1 199 ? 2.745 -1.182 -12.478 1.00 92.81 199 ALA A N 1
ATOM 1535 C CA . ALA A 1 199 ? 3.556 -0.147 -13.116 1.00 92.81 199 ALA A CA 1
ATOM 1536 C C . ALA A 1 199 ? 4.970 -0.663 -13.445 1.00 92.81 199 ALA A C 1
ATOM 1538 O O . ALA A 1 199 ? 5.507 -0.414 -14.526 1.00 92.81 199 ALA A O 1
ATOM 1539 N N . ARG A 1 200 ? 5.564 -1.492 -12.579 1.00 91.56 200 ARG A N 1
ATOM 1540 C CA . ARG A 1 200 ? 6.857 -2.135 -12.850 1.00 91.56 200 ARG A CA 1
ATOM 1541 C C . ARG A 1 200 ? 6.829 -3.081 -14.056 1.00 91.56 200 ARG A C 1
ATOM 1543 O O . ARG A 1 200 ? 7.772 -3.099 -14.847 1.00 91.56 200 ARG A O 1
ATOM 1550 N N . ARG A 1 201 ? 5.775 -3.884 -14.218 1.00 91.75 201 ARG A N 1
ATOM 1551 C CA . ARG A 1 201 ? 5.627 -4.764 -15.392 1.00 91.75 201 ARG A CA 1
ATOM 1552 C C . ARG A 1 201 ? 5.474 -3.937 -16.668 1.00 91.75 201 ARG A C 1
ATOM 1554 O O . ARG A 1 201 ? 6.172 -4.217 -17.644 1.00 91.75 201 ARG A O 1
ATOM 1561 N N . ILE A 1 202 ? 4.666 -2.874 -16.627 1.00 91.31 202 ILE A N 1
ATOM 1562 C CA . ILE A 1 202 ? 4.516 -1.931 -17.745 1.00 91.31 202 ILE A CA 1
ATOM 1563 C C . ILE A 1 202 ? 5.873 -1.331 -18.133 1.00 91.31 202 ILE A C 1
ATOM 1565 O O . ILE A 1 202 ? 6.302 -1.433 -19.281 1.00 91.31 202 ILE A O 1
ATOM 1569 N N . THR A 1 203 ? 6.620 -0.811 -17.158 1.00 89.25 203 THR A N 1
ATOM 1570 C CA . THR A 1 203 ? 7.941 -0.206 -17.403 1.00 89.25 203 THR A CA 1
ATOM 1571 C C . THR A 1 203 ? 9.006 -1.189 -17.886 1.00 89.25 203 THR A C 1
ATOM 1573 O O . THR A 1 203 ? 10.009 -0.777 -18.478 1.00 89.25 203 THR A O 1
ATOM 1576 N N . ARG A 1 204 ? 8.800 -2.494 -17.676 1.00 89.19 204 ARG A N 1
ATOM 1577 C CA . ARG A 1 204 ? 9.697 -3.550 -18.146 1.00 89.19 204 ARG A CA 1
ATOM 1578 C C . ARG A 1 204 ? 9.412 -3.978 -19.585 1.00 89.19 204 ARG A C 1
ATOM 1580 O O . ARG A 1 204 ? 10.381 -4.082 -20.340 1.00 89.19 204 ARG A O 1
ATOM 1587 N N . PHE A 1 205 ? 8.145 -4.223 -19.929 1.00 90.50 205 PHE A N 1
ATOM 1588 C CA . PHE A 1 205 ? 7.737 -4.895 -21.175 1.00 90.50 205 PHE A CA 1
ATOM 1589 C C . PHE A 1 205 ? 7.123 -3.977 -22.236 1.00 90.50 205 PHE A C 1
ATOM 1591 O O . PHE A 1 205 ? 7.153 -4.312 -23.412 1.00 90.50 205 PHE A O 1
ATOM 1598 N N . PHE A 1 206 ? 6.599 -2.809 -21.868 1.00 88.38 206 PHE A N 1
ATOM 1599 C CA . PHE A 1 206 ? 5.941 -1.902 -22.819 1.00 88.38 206 PHE A CA 1
ATOM 1600 C C . PHE A 1 206 ? 6.873 -0.791 -23.313 1.00 88.38 206 PHE A C 1
ATOM 1602 O O . PHE A 1 206 ? 6.435 0.310 -23.637 1.00 88.38 206 PHE A O 1
ATOM 1609 N N . LYS A 1 207 ? 8.176 -1.081 -23.373 1.00 83.94 207 LYS A N 1
ATOM 1610 C CA . LYS A 1 207 ? 9.141 -0.212 -24.054 1.00 83.94 207 LYS A CA 1
ATOM 1611 C C . LYS A 1 207 ? 8.951 -0.321 -25.558 1.00 83.94 207 LYS A C 1
ATOM 1613 O O . LYS A 1 207 ? 8.646 -1.403 -26.064 1.00 83.94 207 LYS A O 1
ATOM 1618 N N . LEU A 1 208 ? 9.195 0.771 -26.271 1.00 80.12 208 LEU A N 1
ATOM 1619 C CA . LEU A 1 208 ? 9.249 0.714 -27.728 1.00 80.12 208 LEU A CA 1
ATOM 1620 C C . LEU A 1 208 ? 10.431 -0.165 -28.176 1.00 80.12 208 LEU A C 1
ATOM 1622 O O . LEU A 1 208 ? 11.492 -0.189 -27.544 1.00 80.12 208 LEU A O 1
ATOM 1626 N N . GLY A 1 209 ? 10.229 -0.924 -29.255 1.00 76.56 209 GLY A N 1
ATOM 1627 C CA . GLY A 1 209 ? 11.288 -1.728 -29.863 1.00 76.56 209 GLY A CA 1
ATOM 1628 C C . GLY A 1 209 ? 12.441 -0.838 -30.350 1.00 76.56 209 GLY A C 1
ATOM 1629 O O . GLY A 1 209 ? 12.189 0.271 -30.827 1.00 76.56 209 GLY A O 1
ATOM 1630 N N . PRO A 1 210 ? 13.704 -1.285 -30.234 1.00 76.50 210 PRO A N 1
ATOM 1631 C CA . PRO A 1 210 ? 14.851 -0.471 -30.621 1.00 76.50 210 PRO A CA 1
ATOM 1632 C C . PRO A 1 210 ? 14.855 -0.204 -32.133 1.00 76.50 210 PRO A C 1
ATOM 1634 O O . PRO A 1 210 ? 14.865 -1.140 -32.931 1.00 76.50 210 PRO A O 1
ATOM 1637 N N . ARG A 1 211 ? 14.882 1.074 -32.520 1.00 77.75 211 ARG A N 1
ATOM 1638 C CA . ARG A 1 211 ? 15.068 1.529 -33.911 1.00 77.75 211 ARG A CA 1
ATOM 1639 C C . ARG A 1 211 ? 16.553 1.758 -34.203 1.00 77.75 211 ARG A C 1
ATOM 1641 O O . ARG A 1 211 ? 17.332 1.944 -33.272 1.00 77.75 211 ARG A O 1
ATOM 1648 N N . SER A 1 212 ? 16.953 1.822 -35.473 1.00 74.31 212 SER A N 1
ATOM 1649 C CA . SER A 1 212 ? 18.353 2.083 -35.856 1.00 74.31 212 SER A CA 1
ATOM 1650 C C . SER A 1 212 ? 18.923 3.343 -35.212 1.00 74.31 212 SER A C 1
ATOM 1652 O O . SER A 1 212 ? 19.997 3.291 -34.622 1.00 74.31 212 SER A O 1
ATOM 1654 N N . PHE A 1 213 ? 18.159 4.433 -35.217 1.00 70.62 213 PHE A N 1
ATOM 1655 C CA . PHE A 1 213 ? 18.594 5.745 -34.731 1.00 70.62 213 PHE A CA 1
ATOM 1656 C C . PHE A 1 213 ? 17.865 6.199 -33.456 1.00 70.62 213 PHE A C 1
ATOM 1658 O O . PHE A 1 213 ? 17.878 7.376 -33.124 1.00 70.62 213 PHE A O 1
ATOM 1665 N N . GLY A 1 214 ? 17.220 5.278 -32.733 1.00 70.81 214 GLY A N 1
ATOM 1666 C CA . GLY A 1 214 ? 16.486 5.601 -31.505 1.00 70.81 214 GLY A CA 1
ATOM 1667 C C .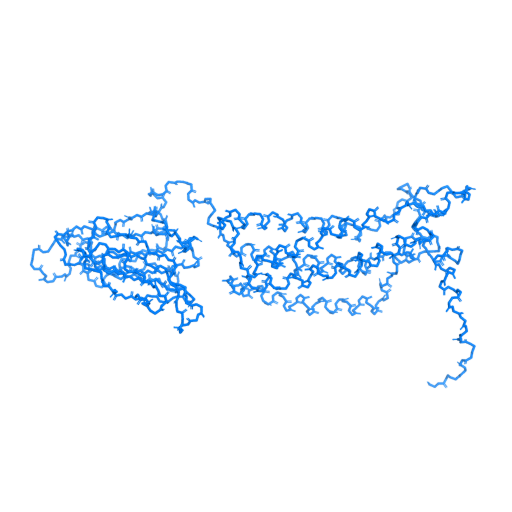 GLY A 1 214 ? 15.136 6.282 -31.745 1.00 70.81 214 GLY A C 1
ATOM 1668 O O . GLY A 1 214 ? 14.534 6.146 -32.813 1.00 70.81 214 GLY A O 1
ATOM 1669 N N . LEU A 1 215 ? 14.627 6.962 -30.716 1.00 67.12 215 LEU A N 1
ATOM 1670 C CA . LEU A 1 215 ? 13.380 7.728 -30.782 1.00 67.12 215 LEU A CA 1
ATOM 1671 C C . LEU A 1 215 ? 13.623 9.033 -31.565 1.00 67.12 215 LEU A C 1
ATOM 1673 O O . LEU A 1 215 ? 14.480 9.825 -31.187 1.00 67.12 215 LEU A O 1
ATOM 1677 N N . GLY A 1 216 ? 12.883 9.244 -32.660 1.00 53.22 216 GLY A N 1
ATOM 1678 C CA . GLY A 1 216 ? 13.073 10.371 -33.585 1.00 53.22 216 GLY A CA 1
ATOM 1679 C C . GLY A 1 216 ? 12.740 11.766 -33.019 1.00 53.22 216 GLY A C 1
ATOM 1680 O O . GLY A 1 216 ? 12.227 11.916 -31.908 1.00 53.22 216 GLY A O 1
ATOM 1681 N N . ARG A 1 217 ? 13.035 12.812 -33.810 1.00 51.41 217 ARG A N 1
ATOM 1682 C CA . ARG A 1 217 ? 12.805 14.235 -33.485 1.00 51.41 217 ARG A CA 1
ATOM 1683 C C . ARG A 1 217 ? 11.314 14.573 -33.297 1.00 51.41 217 ARG A C 1
ATOM 1685 O O . ARG A 1 217 ? 10.520 14.331 -34.193 1.00 51.41 217 ARG A O 1
ATOM 1692 N N . SER A 1 218 ? 11.032 15.263 -32.184 1.00 39.16 218 SER A N 1
ATOM 1693 C CA . SER A 1 218 ? 10.008 16.305 -31.934 1.00 39.16 218 SER A CA 1
ATOM 1694 C C . SER A 1 218 ? 8.510 16.058 -32.282 1.00 39.16 218 SER A C 1
ATOM 1696 O O . SER A 1 218 ? 8.199 15.396 -33.266 1.00 39.16 218 SER A O 1
ATOM 1698 N N . PRO A 1 219 ? 7.550 16.654 -31.533 1.00 39.34 219 PRO A N 1
ATOM 1699 C CA . PRO A 1 219 ? 6.096 16.428 -31.659 1.00 39.34 219 PRO A CA 1
ATOM 1700 C C . PRO A 1 219 ? 5.450 16.743 -33.020 1.00 39.34 219 PRO A C 1
ATOM 1702 O O . PRO A 1 219 ? 4.303 16.372 -33.234 1.00 39.34 219 PRO A O 1
ATOM 1705 N N . ALA A 1 220 ? 6.159 17.396 -33.946 1.00 39.03 220 ALA A N 1
ATOM 1706 C CA . ALA A 1 220 ? 5.666 17.681 -35.297 1.00 39.03 220 ALA A CA 1
ATOM 1707 C C . ALA A 1 220 ? 5.624 16.443 -36.221 1.00 39.03 220 ALA A C 1
ATOM 1709 O O . ALA A 1 220 ? 5.073 16.517 -37.312 1.00 39.03 220 ALA A O 1
ATOM 1710 N N . SER A 1 221 ? 6.194 15.307 -35.799 1.00 43.41 221 SER A N 1
ATOM 1711 C CA . SER A 1 221 ? 6.187 14.044 -36.556 1.00 43.41 221 SER A CA 1
ATOM 1712 C C . SER A 1 221 ? 5.036 13.095 -36.194 1.00 43.41 221 SER A C 1
ATOM 1714 O O . SER A 1 221 ? 4.937 12.024 -36.783 1.00 43.41 221 SER A O 1
ATOM 1716 N N . GLY A 1 222 ? 4.182 13.437 -35.219 1.00 44.47 222 GLY A N 1
ATOM 1717 C CA . GLY A 1 222 ? 3.073 12.570 -34.789 1.00 44.47 222 GLY A CA 1
ATOM 1718 C C . GLY A 1 222 ? 3.493 11.245 -34.125 1.00 44.47 222 GLY A C 1
ATOM 1719 O O . GLY A 1 222 ? 2.632 10.459 -33.737 1.00 44.47 222 GLY A O 1
ATOM 1720 N N . GLU A 1 223 ? 4.792 10.983 -33.951 1.00 49.44 223 GLU A N 1
ATOM 1721 C CA . GLU A 1 223 ? 5.298 9.748 -33.345 1.00 49.44 223 GLU A CA 1
ATOM 1722 C C . GLU A 1 223 ? 5.268 9.844 -31.805 1.00 49.44 223 GLU A C 1
ATOM 1724 O O . GLU A 1 223 ? 5.884 10.747 -31.221 1.00 49.44 223 GLU A O 1
ATOM 1729 N N . PRO A 1 224 ? 4.570 8.934 -31.102 1.00 48.03 224 PRO A N 1
ATOM 1730 C CA . PRO A 1 224 ? 4.344 9.085 -29.673 1.00 48.03 224 PRO A CA 1
ATOM 1731 C C . PRO A 1 224 ? 5.608 8.783 -28.851 1.00 48.03 224 PRO A C 1
ATOM 1733 O O . PRO A 1 224 ? 6.239 7.732 -28.977 1.00 48.03 224 PRO A O 1
ATOM 1736 N N . PHE A 1 225 ? 5.939 9.701 -27.937 1.00 57.72 225 PHE A N 1
ATOM 1737 C CA . PHE A 1 225 ? 6.827 9.456 -26.797 1.00 57.72 225 PHE A CA 1
ATOM 1738 C C . PHE A 1 225 ? 6.208 8.351 -25.934 1.00 57.72 225 PHE A C 1
ATOM 1740 O O . PHE A 1 225 ? 5.071 8.526 -25.515 1.00 57.72 225 PHE A O 1
ATOM 1747 N N . GLU A 1 226 ? 6.923 7.232 -25.731 1.00 68.44 226 GLU A N 1
ATOM 1748 C CA . GLU A 1 226 ? 6.457 5.964 -25.124 1.00 68.44 226 GLU A CA 1
ATOM 1749 C C . GLU A 1 226 ? 5.104 6.057 -24.374 1.00 68.44 226 GLU A C 1
ATOM 1751 O O . GLU A 1 226 ? 5.086 6.173 -23.143 1.00 68.44 226 GLU A O 1
ATOM 1756 N N . PRO A 1 227 ? 3.964 5.978 -25.091 1.00 68.94 227 PRO A N 1
ATOM 1757 C CA . PRO A 1 227 ? 2.683 6.493 -24.591 1.00 68.94 227 PRO A CA 1
ATOM 1758 C C . PRO A 1 227 ? 2.121 5.644 -23.453 1.00 68.94 227 PRO A C 1
ATOM 1760 O O . PRO A 1 227 ? 1.352 6.120 -22.628 1.00 68.94 227 PRO A O 1
ATOM 1763 N N . ILE A 1 228 ? 2.536 4.380 -23.391 1.00 79.00 228 ILE A N 1
ATOM 1764 C CA . ILE A 1 228 ? 2.127 3.439 -22.351 1.00 79.00 228 ILE A CA 1
ATOM 1765 C C . ILE A 1 228 ? 3.137 3.439 -21.202 1.00 79.00 228 ILE A C 1
ATOM 1767 O O . ILE A 1 228 ? 2.763 3.368 -20.044 1.00 79.00 228 ILE A O 1
ATOM 1771 N N . ARG A 1 229 ? 4.439 3.508 -21.473 1.00 84.50 229 ARG A N 1
ATOM 1772 C CA . ARG A 1 229 ? 5.455 3.298 -20.436 1.00 84.50 229 ARG A CA 1
ATOM 1773 C C . ARG A 1 229 ? 5.723 4.551 -19.604 1.00 84.50 229 ARG A C 1
ATOM 1775 O O . ARG A 1 229 ? 5.864 4.438 -18.387 1.00 84.50 229 ARG A O 1
ATOM 1782 N N . ALA A 1 230 ? 5.820 5.716 -20.246 1.00 81.31 230 ALA A N 1
ATOM 1783 C CA . ALA A 1 230 ? 6.195 6.956 -19.572 1.00 81.31 230 ALA A CA 1
ATOM 1784 C C . ALA A 1 230 ? 5.169 7.395 -18.509 1.00 81.31 230 ALA A C 1
ATOM 1786 O O . ALA A 1 230 ? 5.593 7.666 -17.386 1.00 81.31 230 ALA A O 1
ATOM 1787 N N . PRO A 1 231 ? 3.841 7.352 -18.757 1.00 86.62 231 PRO A N 1
ATOM 1788 C CA . PRO A 1 231 ? 2.863 7.718 -17.734 1.00 86.62 231 PRO A CA 1
ATOM 1789 C C . PRO A 1 231 ? 2.940 6.846 -16.479 1.00 86.62 231 PRO A C 1
ATOM 1791 O O . PRO A 1 231 ? 2.945 7.355 -15.361 1.00 86.62 231 PRO A O 1
ATOM 1794 N N . PHE A 1 232 ? 3.071 5.528 -16.650 1.00 88.50 232 PHE A N 1
ATOM 1795 C CA . PHE A 1 232 ? 3.163 4.593 -15.526 1.00 88.50 232 PHE A CA 1
ATOM 1796 C C . PHE A 1 232 ? 4.485 4.694 -14.762 1.00 88.50 232 PHE A C 1
ATOM 1798 O O . PHE A 1 232 ? 4.510 4.428 -13.562 1.00 88.50 232 PHE A O 1
ATOM 1805 N N . HIS A 1 233 ? 5.573 5.077 -15.431 1.00 87.31 233 HIS A N 1
ATOM 1806 C CA . HIS A 1 233 ? 6.848 5.327 -14.770 1.00 87.31 233 HIS A CA 1
ATOM 1807 C C . HIS A 1 233 ? 6.833 6.651 -13.994 1.00 87.31 233 HIS A C 1
ATOM 1809 O O . HIS A 1 233 ? 7.087 6.662 -12.795 1.00 87.31 233 HIS A O 1
ATOM 1815 N N . ASP A 1 234 ? 6.534 7.760 -14.667 1.00 81.62 234 ASP A N 1
ATOM 1816 C CA . ASP A 1 234 ? 6.759 9.096 -14.113 1.00 81.62 234 ASP A CA 1
ATOM 1817 C C . ASP A 1 234 ? 5.628 9.505 -13.162 1.00 81.62 234 ASP A C 1
ATOM 1819 O O . ASP A 1 234 ? 5.874 9.919 -12.029 1.00 81.62 234 ASP A O 1
ATOM 1823 N N . TRP A 1 235 ? 4.378 9.321 -13.585 1.00 86.75 235 TRP A N 1
ATOM 1824 C CA . TRP A 1 235 ? 3.199 9.693 -12.801 1.00 86.75 235 TRP A CA 1
ATOM 1825 C C . TRP A 1 235 ? 2.717 8.540 -11.930 1.00 86.75 235 TRP A C 1
ATOM 1827 O O . TRP A 1 235 ? 2.368 8.749 -10.772 1.00 86.75 235 TRP A O 1
ATOM 1837 N N . GLY A 1 236 ? 2.750 7.313 -12.457 1.00 90.81 236 GLY A N 1
ATOM 1838 C CA . GLY A 1 236 ? 2.280 6.125 -11.748 1.00 90.81 236 GLY A CA 1
ATOM 1839 C C . GLY A 1 236 ? 3.016 5.895 -10.429 1.00 90.81 236 GLY A C 1
ATOM 1840 O O . GLY A 1 236 ? 2.364 5.760 -9.394 1.00 90.81 236 GLY A O 1
ATOM 1841 N N . PHE A 1 237 ? 4.353 5.893 -10.430 1.00 91.62 237 PHE A N 1
ATOM 1842 C CA . PHE A 1 237 ? 5.120 5.727 -9.190 1.00 91.62 237 PHE A CA 1
ATOM 1843 C C . PHE A 1 237 ? 5.033 6.945 -8.263 1.00 91.62 237 PHE A C 1
ATOM 1845 O O . PHE A 1 237 ? 4.984 6.766 -7.047 1.00 91.62 237 PHE A O 1
ATOM 1852 N N . SER A 1 238 ? 4.956 8.160 -8.813 1.00 89.69 238 SER A N 1
ATOM 1853 C CA . SER A 1 238 ? 4.796 9.380 -8.011 1.00 89.69 238 SER A CA 1
ATOM 1854 C C . SER A 1 238 ? 3.461 9.390 -7.267 1.00 89.69 238 SER A C 1
ATOM 1856 O O . SER A 1 238 ? 3.441 9.604 -6.060 1.00 89.69 238 SER A O 1
ATOM 1858 N N . ALA A 1 239 ? 2.362 9.050 -7.946 1.00 92.06 239 ALA A N 1
ATOM 1859 C CA . ALA A 1 239 ? 1.047 8.911 -7.324 1.00 92.06 239 ALA A CA 1
ATOM 1860 C C . ALA A 1 239 ? 1.057 7.840 -6.222 1.00 92.06 239 ALA A C 1
ATOM 1862 O O . ALA A 1 239 ? 0.590 8.088 -5.115 1.00 92.06 239 ALA A O 1
ATOM 1863 N N . ALA A 1 240 ? 1.674 6.681 -6.485 1.00 94.06 240 ALA A N 1
ATOM 1864 C CA . ALA A 1 240 ? 1.823 5.608 -5.499 1.00 94.06 240 ALA A CA 1
ATOM 1865 C C . ALA A 1 240 ? 2.515 6.089 -4.213 1.00 94.06 240 ALA A C 1
ATOM 1867 O O . ALA A 1 240 ? 2.094 5.751 -3.105 1.00 94.06 240 ALA A O 1
ATOM 1868 N N . MET A 1 241 ? 3.581 6.876 -4.372 1.00 92.25 241 MET A N 1
ATOM 1869 C CA . MET A 1 241 ? 4.364 7.415 -3.268 1.00 92.25 241 MET A CA 1
ATOM 1870 C C . MET A 1 241 ? 3.579 8.468 -2.484 1.00 92.25 241 MET A C 1
ATOM 1872 O O . MET A 1 241 ? 3.497 8.367 -1.262 1.00 92.25 241 MET A O 1
ATOM 1876 N N . THR A 1 242 ? 2.967 9.437 -3.169 1.00 92.06 242 THR A N 1
ATOM 1877 C CA . THR A 1 242 ? 2.169 10.492 -2.529 1.00 92.06 242 THR A CA 1
ATOM 1878 C C . THR A 1 242 ? 1.021 9.895 -1.724 1.00 92.06 242 THR A C 1
ATOM 1880 O O . THR A 1 242 ? 0.900 10.166 -0.533 1.00 92.06 242 THR A O 1
ATOM 1883 N N . THR A 1 243 ? 0.250 8.983 -2.318 1.00 93.62 243 THR A N 1
ATOM 1884 C CA . THR A 1 243 ? -0.864 8.335 -1.619 1.00 93.62 243 THR A CA 1
ATOM 1885 C C . THR A 1 243 ? -0.387 7.437 -0.467 1.00 93.62 243 THR A C 1
ATOM 1887 O O . THR A 1 243 ? -1.061 7.329 0.557 1.00 93.62 243 THR A O 1
ATOM 1890 N N . SER A 1 244 ? 0.800 6.824 -0.575 1.00 94.44 244 SER A N 1
ATOM 1891 C CA . SER A 1 244 ? 1.400 6.079 0.545 1.00 94.44 244 SER A CA 1
ATOM 1892 C C . SER A 1 244 ? 1.779 6.998 1.707 1.00 94.44 244 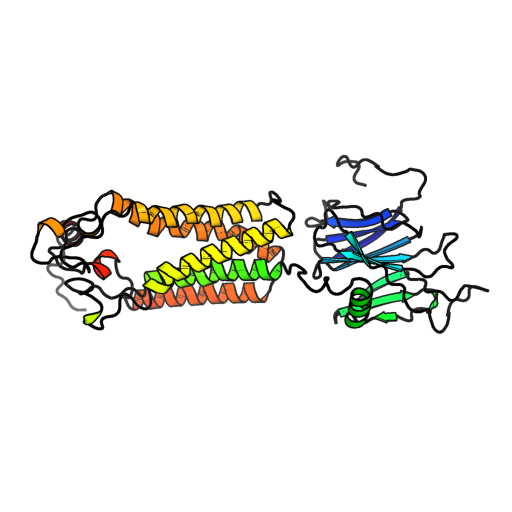SER A C 1
ATOM 1894 O O . SER A 1 244 ? 1.528 6.656 2.862 1.00 94.44 244 SER A O 1
ATOM 1896 N N . LEU A 1 245 ? 2.367 8.164 1.416 1.00 93.62 245 LEU A N 1
ATOM 1897 C CA . LEU A 1 245 ? 2.717 9.170 2.420 1.00 93.62 245 LEU A CA 1
ATOM 1898 C C . LEU A 1 245 ? 1.475 9.723 3.115 1.00 93.62 245 LEU A C 1
ATOM 1900 O O . LEU A 1 245 ? 1.461 9.819 4.340 1.00 93.62 245 LEU A O 1
ATOM 1904 N N . GLU A 1 246 ? 0.426 10.041 2.359 1.00 90.88 246 GLU A N 1
ATOM 1905 C CA . GLU A 1 246 ? -0.861 10.483 2.901 1.00 90.88 246 GLU A CA 1
ATOM 1906 C C . GLU A 1 246 ? -1.477 9.414 3.806 1.00 90.88 246 GLU A C 1
ATOM 1908 O O . GLU A 1 246 ? -1.823 9.698 4.952 1.00 90.88 246 GLU A O 1
ATOM 1913 N N . GLY A 1 247 ? -1.542 8.162 3.343 1.00 90.12 247 GLY A N 1
ATOM 1914 C CA . GLY A 1 247 ? -2.090 7.061 4.130 1.00 90.12 247 GLY A CA 1
ATOM 1915 C C . GLY A 1 247 ? -1.280 6.752 5.395 1.00 90.12 247 GLY A C 1
ATOM 1916 O O . GLY A 1 247 ? -1.871 6.415 6.422 1.00 90.12 247 GLY A O 1
ATOM 1917 N N . ALA A 1 248 ? 0.049 6.894 5.352 1.00 90.06 248 ALA A N 1
ATOM 1918 C CA . ALA A 1 248 ? 0.920 6.756 6.521 1.00 90.06 248 ALA A CA 1
ATOM 1919 C C . ALA A 1 248 ? 0.757 7.926 7.504 1.00 90.06 248 ALA A C 1
ATOM 1921 O O . ALA A 1 248 ? 0.643 7.708 8.709 1.00 90.06 248 ALA A O 1
ATOM 1922 N N . SER A 1 249 ? 0.697 9.159 6.995 1.00 87.62 249 SER A N 1
ATOM 1923 C CA . SER A 1 249 ? 0.522 10.374 7.803 1.00 87.62 249 SER A CA 1
ATOM 1924 C C . SER A 1 249 ? -0.825 10.361 8.517 1.00 87.62 249 SER A C 1
ATOM 1926 O O . SER A 1 249 ? -0.893 10.586 9.723 1.00 87.62 249 SER A O 1
ATOM 1928 N N . LEU A 1 250 ? -1.887 9.998 7.794 1.00 84.56 250 LEU A N 1
ATOM 1929 C CA . LEU A 1 250 ? -3.225 9.844 8.345 1.00 84.56 250 LEU A CA 1
ATOM 1930 C C . LEU A 1 250 ? -3.261 8.747 9.421 1.00 84.56 250 LEU A C 1
ATOM 1932 O O . LEU A 1 250 ? -3.829 8.957 10.489 1.00 84.56 250 LEU A O 1
ATOM 1936 N N . ALA A 1 251 ? -2.606 7.604 9.194 1.00 84.00 251 ALA A N 1
ATOM 1937 C CA . ALA A 1 251 ? -2.521 6.538 10.194 1.00 84.00 251 ALA A CA 1
ATOM 1938 C C . ALA A 1 251 ? -1.783 6.975 11.470 1.00 84.00 251 ALA A C 1
ATOM 1940 O O . ALA A 1 251 ? -2.234 6.655 12.569 1.00 84.00 251 ALA A O 1
ATOM 1941 N N . LEU A 1 252 ? -0.687 7.732 11.346 1.00 82.94 252 LEU A N 1
ATOM 1942 C CA . LEU A 1 252 ? 0.054 8.277 12.489 1.00 82.94 252 LEU A CA 1
ATOM 1943 C C . LEU A 1 252 ? -0.771 9.303 13.275 1.00 82.94 252 LEU A C 1
ATOM 1945 O O . LEU A 1 252 ? -0.821 9.228 14.503 1.00 82.94 252 LEU A O 1
ATOM 1949 N N . MET A 1 253 ? -1.450 10.222 12.580 1.00 79.00 253 MET A N 1
ATOM 1950 C CA . MET A 1 253 ? -2.340 11.212 13.198 1.00 79.00 253 MET A CA 1
ATOM 1951 C C . MET A 1 253 ? -3.473 10.539 13.978 1.00 79.00 253 MET A C 1
ATOM 1953 O O . MET A 1 253 ? -3.733 10.883 15.128 1.00 79.00 253 MET A O 1
ATOM 1957 N N . LEU A 1 254 ? -4.123 9.544 13.371 1.00 73.38 254 LEU A N 1
ATOM 1958 C CA . LEU A 1 254 ? -5.289 8.877 13.951 1.00 73.38 254 LEU A CA 1
ATOM 1959 C C . LEU A 1 254 ? -4.933 7.884 15.062 1.00 73.38 254 LEU A C 1
ATOM 1961 O O . LEU A 1 254 ? -5.775 7.602 15.911 1.00 73.38 254 LEU A O 1
ATOM 1965 N N . SER A 1 255 ? -3.697 7.379 15.081 1.00 69.81 255 SER A N 1
ATOM 1966 C CA . SER A 1 255 ? -3.190 6.511 16.154 1.00 69.81 255 SER A CA 1
ATOM 1967 C C . SER A 1 255 ? -2.702 7.288 17.382 1.00 69.81 255 SER A C 1
ATOM 1969 O O . SER A 1 255 ? -2.303 6.673 18.367 1.00 69.81 255 SER A O 1
ATOM 1971 N N . GLY A 1 256 ? -2.692 8.626 17.338 1.00 71.62 256 GLY A N 1
ATOM 1972 C CA . GLY A 1 256 ? -2.133 9.453 18.410 1.00 71.62 256 GLY A CA 1
ATOM 1973 C C . GLY A 1 256 ? -0.602 9.409 18.486 1.00 71.62 256 GLY A C 1
ATOM 1974 O O . GLY A 1 256 ? -0.037 9.719 19.532 1.00 71.62 256 GLY A O 1
ATOM 1975 N N . GLY A 1 257 ? 0.071 9.031 17.393 1.00 70.62 257 GLY A N 1
ATOM 1976 C CA . GLY A 1 257 ? 1.528 9.030 17.285 1.00 70.62 257 GLY A CA 1
ATOM 1977 C C . GLY A 1 257 ? 2.150 7.677 16.936 1.00 70.62 257 GLY A C 1
ATOM 1978 O O . GLY A 1 257 ? 1.509 6.756 16.429 1.00 70.62 257 GLY A O 1
ATOM 1979 N N . PHE A 1 258 ? 3.460 7.588 17.159 1.00 78.06 258 PHE A N 1
ATOM 1980 C CA . PHE A 1 258 ? 4.286 6.449 16.774 1.00 78.06 258 PHE A CA 1
ATOM 1981 C C . PHE A 1 258 ? 4.234 5.338 17.830 1.00 78.06 258 PHE A C 1
ATOM 1983 O O . PHE A 1 258 ? 4.660 5.533 18.965 1.00 78.06 258 PHE A O 1
ATOM 1990 N N . SER A 1 259 ? 3.753 4.151 17.449 1.00 75.25 259 SER A N 1
ATOM 1991 C CA . SER A 1 259 ? 3.553 3.029 18.381 1.00 75.25 259 SER A CA 1
ATOM 1992 C C . SER A 1 259 ? 4.791 2.155 18.619 1.00 75.25 259 SER A C 1
ATOM 1994 O O . SER A 1 259 ? 4.756 1.271 19.471 1.00 75.25 259 SER A O 1
ATOM 1996 N N . GLY A 1 260 ? 5.873 2.333 17.850 1.00 75.56 260 GLY A N 1
ATOM 1997 C CA . GLY A 1 260 ? 7.070 1.482 17.931 1.00 75.56 260 GLY A CA 1
ATOM 1998 C C . GLY A 1 260 ? 6.887 0.046 17.424 1.00 75.56 260 GLY A C 1
ATOM 1999 O O . GLY A 1 260 ? 7.834 -0.739 17.469 1.00 75.56 260 GLY A O 1
ATOM 2000 N N . ALA A 1 261 ? 5.706 -0.313 16.914 1.00 82.19 261 ALA A N 1
ATOM 2001 C CA . ALA A 1 261 ? 5.443 -1.644 16.382 1.00 82.19 261 ALA A CA 1
ATOM 2002 C C . ALA A 1 261 ? 6.284 -1.935 15.125 1.00 82.19 261 ALA A C 1
ATOM 2004 O O . ALA A 1 261 ? 6.544 -1.044 14.313 1.00 82.19 261 ALA A O 1
ATOM 2005 N N . LEU A 1 262 ? 6.630 -3.212 14.908 1.00 86.12 262 LEU A N 1
ATOM 2006 C CA . LEU A 1 262 ? 7.331 -3.665 13.695 1.00 86.12 262 LEU A CA 1
ATOM 2007 C C . LEU A 1 262 ? 6.607 -3.237 12.411 1.00 86.12 262 LEU A C 1
ATOM 2009 O O . LEU A 1 262 ? 7.256 -2.859 11.439 1.00 86.12 262 LEU A O 1
ATOM 2013 N N . HIS A 1 263 ? 5.271 -3.228 12.429 1.00 90.50 263 HIS A N 1
ATOM 2014 C CA . HIS A 1 263 ? 4.450 -2.708 11.337 1.00 90.50 263 HIS A CA 1
ATOM 2015 C C . HIS A 1 263 ? 4.851 -1.277 10.944 1.00 90.50 263 HIS A C 1
ATOM 2017 O O . HIS A 1 263 ? 5.076 -0.996 9.769 1.00 90.50 263 HIS A O 1
ATOM 2023 N N . VAL A 1 264 ? 5.007 -0.383 11.925 1.00 88.56 264 VAL A N 1
ATOM 2024 C CA . VAL A 1 264 ? 5.331 1.027 11.679 1.00 88.56 264 VAL A CA 1
ATOM 2025 C C . VAL A 1 264 ? 6.790 1.188 11.254 1.00 88.56 264 VAL A C 1
ATOM 2027 O O . VAL A 1 264 ? 7.066 1.937 10.321 1.00 88.56 264 VAL A O 1
ATOM 2030 N N . TRP A 1 265 ? 7.722 0.445 11.860 1.00 90.19 265 TRP A N 1
ATOM 2031 C CA . TRP A 1 265 ? 9.136 0.471 11.463 1.00 90.19 265 TRP A CA 1
ATOM 2032 C C . TRP A 1 265 ? 9.348 0.050 10.011 1.00 90.19 265 TRP A C 1
ATOM 2034 O O . TRP A 1 265 ? 9.998 0.764 9.247 1.00 90.19 265 TRP A O 1
ATOM 2044 N N . PHE A 1 266 ? 8.776 -1.085 9.605 1.00 94.50 266 PHE A N 1
ATOM 2045 C CA . PHE A 1 266 ? 8.893 -1.537 8.223 1.00 94.50 266 PHE A CA 1
ATOM 2046 C C . PHE A 1 266 ? 8.046 -0.691 7.264 1.00 94.50 266 PHE A C 1
ATOM 2048 O O . PHE A 1 266 ? 8.461 -0.490 6.124 1.00 94.50 266 PHE A O 1
ATOM 2055 N N . GLY A 1 267 ? 6.906 -0.147 7.704 1.00 93.38 267 GLY A N 1
ATOM 2056 C CA . GLY A 1 267 ? 6.105 0.803 6.926 1.00 93.38 267 GLY A CA 1
ATOM 2057 C C . GLY A 1 267 ? 6.883 2.078 6.594 1.00 93.38 267 GLY A C 1
ATOM 2058 O O . GLY A 1 267 ? 7.019 2.436 5.424 1.00 93.38 267 GLY A O 1
ATOM 2059 N N . LEU A 1 268 ? 7.489 2.712 7.602 1.00 91.31 268 LEU A N 1
ATOM 2060 C CA . LEU A 1 268 ? 8.366 3.869 7.405 1.00 91.31 268 LEU A CA 1
ATOM 2061 C C . LEU A 1 268 ? 9.599 3.507 6.580 1.00 91.31 268 LEU A C 1
ATOM 2063 O O . LEU A 1 268 ? 9.929 4.227 5.644 1.00 91.31 268 LEU A O 1
ATOM 2067 N N . GLY A 1 269 ? 10.250 2.378 6.873 1.00 93.25 269 GLY A N 1
ATOM 2068 C CA . GLY A 1 269 ? 11.397 1.899 6.100 1.00 93.25 269 GLY A CA 1
ATOM 2069 C C . GLY A 1 269 ? 11.063 1.715 4.619 1.00 93.25 269 GLY A C 1
ATOM 2070 O O . GLY A 1 269 ? 11.842 2.112 3.756 1.00 93.25 269 GLY A O 1
ATOM 2071 N N . THR A 1 270 ? 9.872 1.193 4.315 1.00 94.75 270 THR A N 1
ATOM 2072 C CA . THR A 1 270 ? 9.364 1.039 2.948 1.00 94.75 270 THR A CA 1
ATOM 2073 C C . THR A 1 270 ? 9.276 2.392 2.244 1.00 94.75 270 THR A C 1
ATOM 2075 O O . THR A 1 270 ? 9.881 2.566 1.186 1.00 94.75 270 THR A O 1
ATOM 2078 N N . VAL A 1 271 ? 8.603 3.374 2.849 1.00 91.69 271 VAL A N 1
ATOM 2079 C CA . VAL A 1 271 ? 8.435 4.721 2.278 1.00 91.69 271 VAL A CA 1
ATOM 2080 C C . VAL A 1 271 ? 9.782 5.446 2.150 1.00 91.69 271 VAL A C 1
ATOM 2082 O O . VAL A 1 271 ? 10.113 5.967 1.087 1.00 91.69 271 VAL A O 1
ATOM 2085 N N . LEU A 1 272 ? 10.617 5.421 3.191 1.00 91.25 272 LEU A N 1
ATOM 2086 C CA . LEU A 1 272 ? 11.937 6.061 3.191 1.00 91.25 272 LEU A CA 1
ATOM 2087 C C . LEU A 1 272 ? 12.883 5.445 2.154 1.00 91.25 272 LEU A C 1
ATOM 2089 O O . LEU A 1 272 ? 13.653 6.164 1.517 1.00 91.25 272 LEU A O 1
ATOM 2093 N N . SER A 1 273 ? 12.793 4.134 1.916 1.00 92.00 273 SER A N 1
ATOM 2094 C CA . SER A 1 273 ? 13.606 3.452 0.902 1.00 92.00 273 SER A CA 1
ATOM 2095 C C . SER A 1 273 ? 13.282 3.869 -0.542 1.00 92.00 273 SER A C 1
ATOM 2097 O O . SER A 1 273 ? 14.060 3.577 -1.455 1.00 92.00 273 SER A O 1
ATOM 2099 N N . VAL A 1 274 ? 12.180 4.599 -0.763 1.00 90.94 274 VAL A N 1
ATOM 2100 C CA . VAL A 1 274 ? 11.853 5.219 -2.056 1.00 90.94 274 VAL A CA 1
ATOM 2101 C C . VAL A 1 274 ? 12.646 6.507 -2.286 1.00 90.94 274 VAL A C 1
ATOM 2103 O O . VAL A 1 274 ? 12.936 6.828 -3.436 1.00 90.94 274 VAL A O 1
ATOM 2106 N N . ALA A 1 275 ? 13.073 7.231 -1.245 1.00 89.12 275 ALA A N 1
ATOM 2107 C CA . ALA A 1 275 ? 13.785 8.502 -1.416 1.00 89.12 275 ALA A CA 1
ATOM 2108 C C . ALA A 1 275 ? 15.050 8.376 -2.297 1.00 89.12 275 ALA A C 1
ATOM 2110 O O . ALA A 1 275 ? 15.203 9.157 -3.242 1.00 89.12 275 ALA A O 1
ATOM 2111 N N . PRO A 1 276 ? 15.902 7.346 -2.131 1.00 89.75 276 PRO A N 1
ATOM 2112 C CA . PRO A 1 276 ? 16.994 7.100 -3.067 1.00 89.75 276 PRO A CA 1
ATOM 2113 C C . PRO A 1 276 ? 16.563 6.877 -4.526 1.00 89.75 276 PRO A C 1
ATOM 2115 O O . PRO A 1 276 ? 17.340 7.159 -5.434 1.00 89.75 276 PRO A O 1
ATOM 2118 N N . GLN A 1 277 ? 15.346 6.384 -4.788 1.00 90.00 277 GLN A N 1
ATOM 2119 C CA . GLN A 1 277 ? 14.821 6.201 -6.149 1.00 90.00 277 GLN A CA 1
ATOM 2120 C C . GLN A 1 277 ? 14.455 7.525 -6.826 1.00 90.00 277 GLN A C 1
ATOM 2122 O O . GLN A 1 277 ? 14.520 7.608 -8.052 1.00 90.00 277 GLN A O 1
ATOM 2127 N N . ILE A 1 278 ? 14.130 8.551 -6.035 1.00 84.50 278 ILE A N 1
ATOM 2128 C CA . ILE A 1 278 ? 13.864 9.923 -6.490 1.00 84.50 278 ILE A CA 1
ATOM 2129 C C . ILE A 1 278 ? 15.183 10.677 -6.709 1.00 84.50 278 ILE A C 1
ATOM 2131 O O . ILE A 1 278 ? 15.334 11.394 -7.695 1.00 84.50 278 ILE A O 1
ATOM 2135 N N . VAL A 1 279 ? 16.167 10.458 -5.830 1.00 84.62 279 VAL A N 1
ATOM 2136 C CA . VAL A 1 279 ? 17.475 11.135 -5.878 1.00 84.62 279 VAL A CA 1
ATOM 2137 C C . VAL A 1 279 ? 18.418 10.531 -6.921 1.00 84.62 279 VAL A C 1
ATOM 2139 O O . VAL A 1 279 ? 19.163 11.258 -7.575 1.00 84.62 279 VAL A O 1
ATOM 2142 N N . ALA A 1 280 ? 18.405 9.208 -7.123 1.00 83.62 280 ALA A N 1
ATOM 2143 C CA . ALA A 1 280 ? 19.250 8.540 -8.118 1.00 83.62 280 ALA A CA 1
ATOM 2144 C C . ALA A 1 280 ? 19.172 9.181 -9.522 1.00 83.62 280 ALA A C 1
ATOM 2146 O O . ALA A 1 280 ? 20.229 9.343 -10.146 1.00 83.62 280 ALA A O 1
ATOM 2147 N N . PRO A 1 281 ? 17.987 9.597 -10.022 1.00 77.81 281 PRO A N 1
ATOM 2148 C CA . PRO A 1 281 ? 17.868 10.383 -11.240 1.00 77.81 281 PRO A CA 1
ATOM 2149 C C . PRO A 1 281 ? 18.743 11.630 -11.351 1.00 77.81 281 PRO A C 1
ATOM 2151 O O . PRO A 1 281 ? 19.204 11.928 -12.449 1.00 77.81 281 PRO A O 1
ATOM 2154 N N . TRP A 1 282 ? 19.015 12.329 -10.252 1.00 81.38 282 TRP A N 1
ATOM 2155 C CA . TRP A 1 282 ? 19.770 13.586 -10.269 1.00 81.38 282 TRP A CA 1
ATOM 2156 C C . TRP A 1 282 ? 21.243 13.385 -10.636 1.00 81.38 282 TRP A C 1
ATOM 2158 O O . TRP A 1 282 ? 21.895 14.299 -11.123 1.00 81.38 282 TRP A O 1
ATOM 2168 N N . ARG A 1 283 ? 21.762 12.161 -10.469 1.00 77.12 283 ARG A N 1
ATOM 2169 C CA . ARG A 1 283 ? 23.136 11.783 -10.834 1.00 77.12 283 ARG A CA 1
ATOM 2170 C C . ARG A 1 283 ? 23.249 11.151 -12.228 1.00 77.12 283 ARG A C 1
ATOM 2172 O O . ARG A 1 283 ? 24.283 10.570 -12.547 1.00 77.12 283 ARG A O 1
ATOM 2179 N N . ARG A 1 284 ? 22.188 11.200 -13.048 1.00 73.50 284 ARG A N 1
ATOM 2180 C CA . ARG A 1 284 ? 22.180 10.600 -14.399 1.00 73.50 284 ARG A CA 1
ATOM 2181 C C . ARG A 1 284 ? 23.022 11.380 -15.411 1.00 73.50 284 ARG A C 1
ATOM 2183 O O . ARG A 1 284 ? 23.425 10.770 -16.399 1.00 73.50 284 ARG A O 1
ATOM 2190 N N . GLY A 1 285 ? 23.317 12.650 -15.133 1.00 71.44 285 GLY A N 1
ATOM 2191 C CA . GLY A 1 285 ? 24.135 13.504 -15.991 1.00 71.44 285 GLY A CA 1
ATOM 2192 C C . GLY A 1 285 ? 23.351 14.171 -17.124 1.00 71.44 285 GLY A C 1
ATOM 2193 O O . GLY A 1 285 ? 22.120 14.093 -17.163 1.00 71.44 285 GLY A O 1
ATOM 2194 N N . MET A 1 286 ? 24.048 14.862 -18.029 1.00 66.38 286 MET A N 1
ATOM 2195 C CA . MET A 1 286 ? 23.392 15.657 -19.076 1.00 66.38 286 MET A CA 1
ATOM 2196 C C . MET A 1 286 ? 22.739 14.779 -20.163 1.00 66.38 286 MET A C 1
ATOM 2198 O O . MET A 1 286 ? 23.389 13.876 -20.708 1.00 66.38 286 MET A O 1
ATOM 2202 N N . PRO A 1 287 ? 21.471 15.050 -20.539 1.00 62.56 287 PRO A N 1
ATOM 2203 C CA . PRO A 1 287 ? 20.852 14.432 -21.700 1.00 62.56 287 PRO A CA 1
ATOM 2204 C C . PRO A 1 287 ? 21.479 15.003 -22.975 1.00 62.56 287 PRO A C 1
ATOM 2206 O O . PRO A 1 287 ? 21.295 16.159 -23.327 1.00 62.56 287 PRO A O 1
ATOM 2209 N N . CYS A 1 288 ? 22.227 14.167 -23.674 1.00 60.94 288 CYS A N 1
ATOM 2210 C CA . CYS A 1 288 ? 22.943 14.479 -24.908 1.00 60.94 288 CYS A CA 1
ATOM 2211 C C . CYS A 1 288 ? 22.967 13.218 -25.782 1.00 60.94 288 CYS A C 1
ATOM 2213 O O . CYS A 1 288 ? 22.572 12.133 -25.335 1.00 60.94 288 CYS A O 1
ATOM 2215 N N . GLY A 1 289 ? 23.389 13.359 -27.034 1.00 61.41 289 GLY A N 1
ATOM 2216 C CA . GLY A 1 289 ? 23.500 12.241 -27.966 1.00 61.41 289 GLY A CA 1
ATOM 2217 C C . GLY A 1 289 ? 23.106 12.638 -29.372 1.00 61.41 289 GLY A C 1
ATOM 2218 O O . GLY A 1 289 ? 22.090 13.297 -29.542 1.00 61.41 289 GLY A O 1
ATOM 2219 N N . ARG A 1 290 ? 23.861 12.175 -30.374 1.00 59.59 290 ARG A N 1
ATOM 2220 C CA . ARG A 1 290 ? 23.689 12.487 -31.811 1.00 59.59 290 ARG A CA 1
ATOM 2221 C C . ARG A 1 290 ? 22.247 12.393 -32.333 1.00 59.59 290 ARG A C 1
ATOM 2223 O O . ARG A 1 290 ? 21.890 13.093 -33.272 1.00 59.59 290 ARG A O 1
ATOM 2230 N N . TRP A 1 291 ? 21.429 11.537 -31.720 1.00 57.03 291 TRP A N 1
ATOM 2231 C CA . TRP A 1 291 ? 20.062 11.223 -32.146 1.00 57.03 291 TRP A CA 1
ATOM 2232 C C . TRP A 1 291 ? 18.982 11.574 -31.106 1.00 57.03 291 TRP A C 1
ATOM 2234 O O . TRP A 1 291 ? 17.844 11.134 -31.222 1.00 57.03 291 TRP A O 1
ATOM 2244 N N . GLY A 1 292 ? 19.325 12.337 -30.062 1.00 55.59 292 GLY A N 1
ATOM 2245 C CA . GLY A 1 292 ? 18.379 12.763 -29.026 1.00 55.59 292 GLY A CA 1
ATOM 2246 C C . GLY A 1 292 ? 17.412 13.872 -29.471 1.00 55.59 292 GLY A C 1
ATOM 2247 O O . GLY A 1 292 ? 17.627 14.559 -30.466 1.00 55.59 292 GLY A O 1
ATOM 2248 N N . ARG A 1 293 ? 16.351 14.110 -28.682 1.00 52.34 293 ARG A N 1
ATOM 2249 C CA . ARG A 1 293 ? 15.310 15.124 -28.972 1.00 52.34 293 ARG A CA 1
ATOM 2250 C C . ARG A 1 293 ? 15.857 16.562 -29.083 1.00 52.34 293 ARG A C 1
ATOM 2252 O O . ARG A 1 293 ? 15.277 17.358 -29.810 1.00 52.34 293 ARG A O 1
ATOM 2259 N N . GLN A 1 294 ? 16.953 16.873 -28.388 1.00 53.88 294 GLN A N 1
ATOM 2260 C CA . GLN A 1 294 ? 17.642 18.177 -28.397 1.00 53.88 294 GLN A CA 1
ATOM 2261 C C . GLN A 1 294 ? 18.974 18.141 -29.175 1.00 53.88 294 GLN A C 1
ATOM 2263 O O . GLN A 1 294 ? 19.809 19.024 -29.020 1.00 53.88 294 GLN A O 1
ATOM 2268 N N . ALA A 1 295 ? 19.205 17.099 -29.978 1.00 58.06 295 ALA A N 1
ATOM 2269 C CA . ALA A 1 295 ? 20.481 16.890 -30.644 1.00 58.06 295 ALA A CA 1
ATOM 2270 C C . ALA A 1 295 ? 20.625 17.727 -31.918 1.00 58.06 295 ALA A C 1
ATOM 2272 O O . ALA A 1 295 ? 19.828 17.601 -32.859 1.00 58.06 295 ALA A O 1
ATOM 2273 N N . ASP A 1 296 ? 21.700 18.509 -31.982 1.00 63.44 296 ASP A N 1
ATOM 2274 C CA . ASP A 1 296 ? 22.204 19.027 -33.246 1.00 63.44 296 ASP A CA 1
ATOM 2275 C C . ASP A 1 296 ? 22.972 17.910 -33.965 1.00 63.44 296 ASP A C 1
ATOM 2277 O O . ASP A 1 296 ? 24.053 17.497 -33.553 1.00 63.44 296 ASP A O 1
ATOM 2281 N N . THR A 1 297 ? 22.389 17.396 -35.046 1.00 63.31 297 THR A N 1
ATOM 2282 C CA . THR A 1 297 ? 22.942 16.307 -35.864 1.00 63.31 297 THR A CA 1
ATOM 2283 C C . THR A 1 297 ? 24.115 16.743 -36.738 1.00 63.31 297 THR A C 1
ATOM 2285 O O . THR A 1 297 ? 24.683 15.896 -37.423 1.00 63.31 297 THR A O 1
ATOM 2288 N N . VAL A 1 298 ? 24.442 18.037 -36.763 1.00 66.44 298 VAL A N 1
ATOM 2289 C CA . VAL A 1 298 ? 25.489 18.626 -37.606 1.00 66.44 298 VAL A CA 1
ATOM 2290 C C . VAL A 1 298 ? 26.726 18.984 -36.781 1.00 66.44 298 VAL A C 1
ATOM 2292 O O . VAL A 1 298 ? 27.831 18.907 -37.307 1.00 66.44 298 VAL A O 1
ATOM 2295 N N . THR A 1 299 ? 26.567 19.269 -35.483 1.00 68.44 299 THR A N 1
ATOM 2296 C CA . THR A 1 299 ? 27.666 19.657 -34.582 1.00 68.44 299 THR A CA 1
ATOM 2297 C C . THR A 1 299 ? 28.141 18.481 -33.710 1.00 68.44 299 THR A C 1
ATOM 2299 O O . THR A 1 299 ? 27.479 18.144 -32.727 1.00 68.44 299 THR A O 1
ATOM 2302 N N . PRO A 1 300 ? 29.313 17.867 -33.980 1.00 65.62 300 PRO A N 1
ATOM 2303 C CA . PRO A 1 300 ? 29.776 16.681 -33.248 1.00 65.62 300 PRO A CA 1
ATOM 2304 C C . PRO A 1 300 ? 30.033 16.911 -31.755 1.00 65.62 300 PRO A C 1
ATOM 2306 O O . PRO A 1 300 ? 29.895 15.989 -30.953 1.00 65.62 300 PRO A O 1
ATOM 2309 N N . ALA A 1 301 ? 30.365 18.144 -31.364 1.00 64.00 301 ALA A N 1
ATOM 2310 C CA . ALA A 1 301 ? 30.656 18.500 -29.977 1.00 64.00 301 ALA A CA 1
ATOM 2311 C C . ALA A 1 301 ? 29.457 18.296 -29.028 1.00 64.00 301 ALA A C 1
ATOM 2313 O O . ALA A 1 301 ? 29.663 18.057 -27.843 1.00 64.00 301 ALA A O 1
ATOM 2314 N N . VAL A 1 302 ? 28.216 18.326 -29.534 1.00 63.97 302 VAL A N 1
ATOM 2315 C CA . VAL A 1 302 ? 27.004 18.096 -28.720 1.00 63.97 302 VAL A CA 1
ATOM 2316 C C . VAL A 1 302 ? 26.511 16.643 -28.759 1.00 63.97 302 VAL A C 1
ATOM 2318 O O . VAL A 1 302 ? 25.484 16.303 -28.165 1.00 63.97 302 VAL A O 1
ATOM 2321 N N . TRP A 1 303 ? 27.222 15.759 -29.469 1.00 68.75 303 TRP A N 1
ATOM 2322 C CA . TRP A 1 303 ? 26.870 14.337 -29.556 1.00 68.75 303 TRP A CA 1
ATOM 2323 C C . TRP A 1 303 ? 27.316 13.544 -28.327 1.00 68.75 303 TRP A C 1
ATOM 2325 O O . TRP A 1 303 ? 26.825 12.434 -28.128 1.00 68.75 303 TRP A O 1
ATOM 2335 N N . HIS A 1 304 ? 28.217 14.105 -27.524 1.00 70.38 304 HIS A N 1
ATOM 2336 C CA . HIS A 1 304 ? 28.830 13.465 -26.367 1.00 70.38 304 HIS A CA 1
ATOM 2337 C C . HIS A 1 304 ? 28.256 13.964 -25.041 1.00 70.38 304 HIS A C 1
ATOM 2339 O O . HIS A 1 304 ? 27.781 15.093 -24.925 1.00 70.38 304 HIS A O 1
ATOM 2345 N N . GLY A 1 305 ? 28.332 13.091 -24.042 1.00 71.62 305 GLY A N 1
ATOM 2346 C CA . GLY A 1 305 ? 28.008 13.341 -22.644 1.00 71.62 305 GLY A CA 1
ATOM 2347 C C . GLY A 1 305 ? 27.334 12.141 -21.972 1.00 71.62 305 GLY A C 1
ATOM 2348 O O . GLY A 1 305 ? 27.184 11.059 -22.549 1.00 71.62 305 GLY A O 1
ATOM 2349 N N . ASP A 1 306 ? 26.936 12.326 -20.713 1.00 75.06 306 ASP A N 1
ATOM 2350 C CA . ASP A 1 306 ? 26.760 11.224 -19.760 1.00 75.06 306 ASP A CA 1
ATOM 2351 C C . ASP A 1 306 ? 25.761 10.144 -20.184 1.00 75.06 306 ASP A C 1
ATOM 2353 O O . ASP A 1 306 ? 25.963 8.960 -19.900 1.00 75.06 306 ASP A O 1
ATOM 2357 N N . HIS A 1 307 ? 24.680 10.532 -20.864 1.00 72.94 307 HIS A N 1
ATOM 2358 C CA . HIS A 1 307 ? 23.664 9.595 -21.334 1.00 72.94 307 HIS A CA 1
ATOM 2359 C C . HIS A 1 307 ? 24.096 8.806 -22.578 1.00 72.94 307 HIS A C 1
ATOM 2361 O O . HIS A 1 307 ? 23.853 7.600 -22.636 1.00 72.94 307 HIS A O 1
ATOM 2367 N N . HIS A 1 308 ? 24.714 9.470 -23.558 1.00 74.19 308 HIS A N 1
ATOM 2368 C CA . HIS A 1 308 ? 25.128 8.850 -24.819 1.00 74.19 308 HIS A CA 1
ATOM 2369 C C . HIS A 1 308 ? 26.385 7.993 -24.640 1.00 74.19 308 HIS A C 1
ATOM 2371 O O . HIS A 1 308 ? 26.440 6.840 -25.079 1.00 74.19 308 HIS A O 1
ATOM 2377 N N . ASP A 1 309 ? 27.372 8.525 -23.919 1.00 76.69 309 ASP A N 1
ATOM 2378 C CA . ASP A 1 309 ? 28.641 7.842 -23.655 1.00 76.69 309 ASP A CA 1
ATOM 2379 C C . ASP A 1 309 ? 28.522 6.831 -22.504 1.00 76.69 309 ASP A C 1
ATOM 2381 O O . ASP A 1 309 ? 29.406 6.001 -22.278 1.00 76.69 309 ASP A O 1
ATOM 2385 N N . VAL A 1 310 ? 27.379 6.847 -21.809 1.00 78.06 310 VAL A N 1
ATOM 2386 C CA . VAL A 1 310 ? 27.073 5.999 -20.658 1.00 78.06 310 VAL A CA 1
ATOM 2387 C C . VAL A 1 310 ? 28.186 6.115 -19.615 1.00 78.06 310 VAL A C 1
ATOM 2389 O O . VAL A 1 310 ? 28.831 5.123 -19.251 1.00 78.06 310 VAL A O 1
ATOM 2392 N N . ALA A 1 311 ? 28.420 7.351 -19.167 1.00 83.31 311 ALA A N 1
ATOM 2393 C CA . ALA A 1 311 ? 29.461 7.695 -18.206 1.00 83.31 311 ALA A CA 1
ATOM 2394 C C . ALA A 1 311 ? 29.312 6.896 -16.893 1.00 83.31 311 ALA A C 1
ATOM 2396 O O . ALA A 1 311 ? 28.211 6.432 -16.566 1.00 83.31 311 ALA A O 1
ATOM 2397 N N . PRO A 1 312 ? 30.384 6.731 -16.093 1.00 84.38 312 PRO A N 1
ATOM 2398 C CA . PRO A 1 312 ? 30.333 5.957 -14.850 1.00 84.38 312 PRO A CA 1
ATOM 2399 C C . PRO A 1 312 ? 29.195 6.373 -13.903 1.00 84.38 312 PRO A C 1
ATOM 2401 O O . PRO A 1 312 ? 28.504 5.505 -13.367 1.00 84.3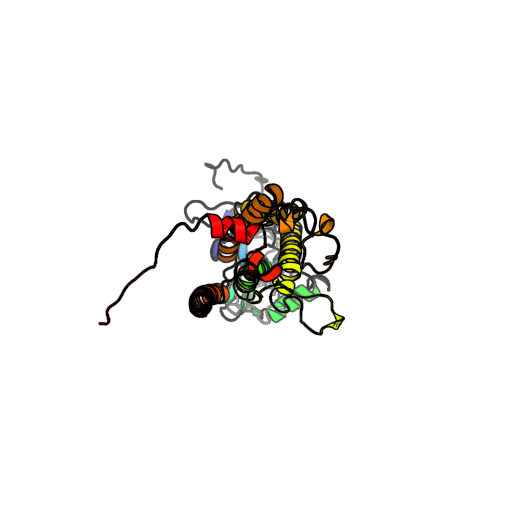8 312 PRO A O 1
ATOM 2404 N N . GLY A 1 313 ? 28.936 7.680 -13.762 1.00 83.62 313 GLY A N 1
ATOM 2405 C CA . GLY A 1 313 ? 27.824 8.206 -12.958 1.00 83.62 313 GLY A CA 1
ATOM 2406 C C . GLY A 1 313 ? 26.453 7.743 -13.461 1.00 83.62 313 GLY A C 1
ATOM 2407 O O . GLY A 1 313 ? 25.642 7.229 -12.685 1.00 83.62 313 GLY A O 1
ATOM 2408 N N . ARG A 1 314 ? 26.233 7.799 -14.781 1.00 83.69 314 ARG A N 1
ATOM 2409 C CA . ARG A 1 314 ? 25.023 7.277 -15.426 1.00 83.69 314 ARG A CA 1
ATOM 2410 C C . ARG A 1 314 ? 24.865 5.771 -15.210 1.00 83.69 314 ARG A C 1
ATOM 2412 O O . ARG A 1 314 ? 23.765 5.327 -14.884 1.00 83.69 314 ARG A O 1
ATOM 2419 N N . ARG A 1 315 ? 25.943 4.987 -15.346 1.00 84.62 315 ARG A N 1
ATOM 2420 C CA . ARG A 1 315 ? 25.920 3.524 -15.135 1.00 84.62 315 ARG A CA 1
ATOM 2421 C C . ARG A 1 315 ? 25.511 3.157 -13.715 1.00 84.62 315 ARG A C 1
ATOM 2423 O O . ARG A 1 315 ? 24.629 2.319 -13.546 1.00 84.62 315 ARG A O 1
ATOM 2430 N N . TRP A 1 316 ? 26.119 3.785 -12.711 1.00 86.38 316 TRP A N 1
ATOM 2431 C CA . TRP A 1 316 ? 25.815 3.514 -11.304 1.00 86.38 316 TRP A CA 1
ATOM 2432 C C . TRP A 1 316 ? 24.416 3.981 -10.904 1.00 86.38 316 TRP A C 1
ATOM 2434 O O . TRP A 1 316 ? 23.697 3.235 -10.239 1.00 86.38 316 TRP A O 1
ATOM 2444 N N . SER A 1 317 ? 23.994 5.165 -11.365 1.00 88.38 317 SER A N 1
ATOM 2445 C CA . SER A 1 317 ? 22.623 5.651 -11.171 1.00 88.38 317 SER A CA 1
ATOM 2446 C C . SER A 1 317 ? 21.599 4.677 -11.763 1.00 88.38 317 SER A C 1
ATOM 2448 O O . SER A 1 317 ? 20.630 4.302 -11.104 1.00 88.38 317 SER A O 1
ATOM 2450 N N . GLU A 1 318 ? 21.831 4.204 -12.988 1.00 86.56 318 GLU A N 1
ATOM 2451 C CA . GLU A 1 318 ? 20.933 3.274 -13.666 1.00 86.56 318 GLU A CA 1
ATOM 2452 C C . GLU A 1 318 ? 20.932 1.880 -13.026 1.00 86.56 318 GLU A C 1
ATOM 2454 O O . GLU A 1 318 ? 19.867 1.268 -12.907 1.00 86.56 318 GLU A O 1
ATOM 2459 N N . ALA A 1 319 ? 22.094 1.393 -12.579 1.00 87.94 319 ALA A N 1
ATOM 2460 C CA . ALA A 1 319 ? 22.210 0.145 -11.834 1.00 87.94 319 ALA A CA 1
ATOM 2461 C C . ALA A 1 319 ? 21.379 0.211 -10.550 1.00 87.94 319 ALA A C 1
ATOM 2463 O O . ALA A 1 319 ? 20.469 -0.599 -10.383 1.00 87.94 319 ALA A O 1
ATOM 2464 N N . TYR A 1 320 ? 21.618 1.222 -9.708 1.00 90.94 320 TYR A N 1
ATOM 2465 C CA . TYR A 1 320 ? 20.887 1.411 -8.459 1.00 90.94 320 TYR A CA 1
ATOM 2466 C C . TYR A 1 320 ? 19.385 1.609 -8.681 1.00 90.94 320 TYR A C 1
ATOM 2468 O O . TYR A 1 320 ? 18.575 0.995 -7.995 1.00 90.94 320 TYR A O 1
ATOM 2476 N N . HIS A 1 321 ? 18.980 2.425 -9.655 1.00 89.50 321 HIS A N 1
ATOM 2477 C CA . HIS A 1 321 ? 17.562 2.693 -9.896 1.00 89.50 321 HIS A CA 1
ATOM 2478 C C . HIS A 1 321 ? 16.800 1.432 -10.343 1.00 89.50 321 HIS A C 1
ATOM 2480 O O . HIS A 1 321 ? 15.678 1.172 -9.914 1.00 89.50 321 HIS A O 1
ATOM 2486 N N . LYS A 1 322 ? 17.427 0.586 -11.172 1.00 86.69 322 LYS A N 1
ATOM 2487 C CA . LYS A 1 322 ? 16.812 -0.664 -11.646 1.00 86.69 322 LYS A CA 1
ATOM 2488 C C . LYS A 1 322 ? 16.778 -1.754 -10.576 1.00 86.69 322 LYS A C 1
ATOM 2490 O O . LYS A 1 322 ? 15.781 -2.476 -10.477 1.00 86.69 322 LYS A O 1
ATOM 2495 N N . THR A 1 323 ? 17.863 -1.924 -9.818 1.00 88.25 323 THR A N 1
ATOM 2496 C CA . THR A 1 323 ? 17.979 -2.995 -8.816 1.00 88.25 323 THR A CA 1
ATOM 2497 C C . THR A 1 323 ? 17.401 -2.565 -7.476 1.00 88.25 323 THR A C 1
ATOM 2499 O O . THR A 1 323 ? 16.517 -3.249 -6.962 1.00 88.25 323 THR A O 1
ATOM 2502 N N . GLY A 1 324 ? 17.812 -1.404 -6.970 1.00 89.19 324 GLY A N 1
ATOM 2503 C CA . GLY A 1 324 ? 17.369 -0.817 -5.708 1.00 89.19 324 GLY A CA 1
ATOM 2504 C C . GLY A 1 324 ? 15.862 -0.592 -5.650 1.00 89.19 324 GLY A C 1
ATOM 2505 O O . GLY A 1 324 ? 15.272 -0.779 -4.595 1.00 89.19 324 GLY A O 1
ATOM 2506 N N . GLY A 1 325 ? 15.197 -0.342 -6.783 1.00 88.12 325 GLY A N 1
ATOM 2507 C CA . GLY A 1 325 ? 13.734 -0.269 -6.841 1.00 88.12 325 GLY A CA 1
ATOM 2508 C C . GLY A 1 325 ? 13.000 -1.577 -6.486 1.00 88.12 325 GLY A C 1
ATOM 2509 O O . GLY A 1 325 ? 11.776 -1.588 -6.430 1.00 88.12 325 GLY A O 1
ATOM 2510 N N . HIS A 1 326 ? 13.681 -2.716 -6.289 1.00 90.81 326 HIS A N 1
ATOM 2511 C CA . HIS A 1 326 ? 13.067 -3.928 -5.706 1.00 90.81 326 HIS A CA 1
ATOM 2512 C C . HIS A 1 326 ? 13.038 -3.905 -4.176 1.00 90.81 326 HIS A C 1
ATOM 2514 O O . HIS A 1 326 ? 12.193 -4.566 -3.580 1.00 90.81 326 HIS A O 1
ATOM 2520 N N . PHE A 1 327 ? 13.934 -3.152 -3.541 1.00 93.44 327 PHE A N 1
ATOM 2521 C CA . PHE A 1 327 ? 14.069 -3.143 -2.090 1.00 93.44 327 PHE A CA 1
ATOM 2522 C C . PHE A 1 327 ? 12.827 -2.589 -1.364 1.00 93.44 327 PHE A C 1
ATOM 2524 O O . PHE A 1 327 ? 12.378 -3.250 -0.428 1.00 93.44 327 PHE A O 1
ATOM 2531 N N . PRO A 1 328 ? 12.174 -1.498 -1.826 1.00 93.81 328 PRO A N 1
ATOM 2532 C CA . PRO A 1 328 ? 10.911 -1.052 -1.235 1.00 93.81 328 PRO A CA 1
ATOM 2533 C C . PRO A 1 328 ? 9.807 -2.117 -1.299 1.00 93.81 328 PRO A C 1
ATOM 2535 O O . PRO A 1 328 ? 9.083 -2.312 -0.333 1.00 93.81 328 PRO A O 1
ATOM 2538 N N . LEU A 1 329 ? 9.706 -2.866 -2.405 1.00 92.56 329 LEU A N 1
ATOM 2539 C CA . LEU A 1 329 ? 8.723 -3.952 -2.538 1.00 92.56 329 LEU A CA 1
ATOM 2540 C C . LEU A 1 329 ? 8.981 -5.095 -1.552 1.00 92.56 329 LEU A C 1
ATOM 2542 O O . LEU A 1 329 ? 8.032 -5.679 -1.039 1.00 92.56 329 LEU A O 1
ATOM 2546 N N . PHE A 1 330 ? 10.251 -5.414 -1.299 1.00 93.88 330 P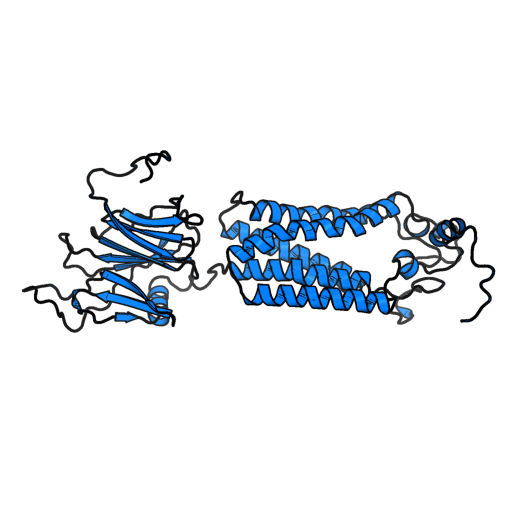HE A N 1
ATOM 2547 C CA . PHE A 1 330 ? 10.627 -6.409 -0.300 1.00 93.88 330 PHE A CA 1
ATOM 2548 C C . PHE A 1 330 ? 10.267 -5.937 1.114 1.00 93.88 330 PHE A C 1
ATOM 2550 O O . PHE A 1 330 ? 9.629 -6.676 1.861 1.00 93.88 330 PHE A O 1
ATOM 2557 N N . LEU A 1 331 ? 10.610 -4.692 1.461 1.00 95.25 331 LEU A N 1
ATOM 2558 C CA . LEU A 1 331 ? 10.269 -4.119 2.764 1.00 95.25 331 LEU A CA 1
ATOM 2559 C C . LEU A 1 331 ? 8.755 -4.034 2.988 1.00 95.25 331 LEU A C 1
ATOM 2561 O O . LEU A 1 331 ? 8.304 -4.306 4.100 1.00 95.25 331 LEU A O 1
ATOM 2565 N N . ALA A 1 332 ? 7.978 -3.753 1.936 1.00 95.81 332 ALA A N 1
ATOM 2566 C CA . ALA A 1 332 ? 6.524 -3.627 1.997 1.00 95.81 332 ALA A CA 1
ATOM 2567 C C . ALA A 1 332 ? 5.799 -4.921 2.405 1.00 95.81 332 ALA A C 1
ATOM 2569 O O . ALA A 1 332 ? 4.654 -4.864 2.856 1.00 95.81 332 ALA A O 1
ATOM 2570 N N . VAL A 1 333 ? 6.447 -6.089 2.301 1.00 94.75 333 VAL A N 1
ATOM 2571 C CA . VAL A 1 333 ? 5.835 -7.376 2.666 1.00 94.75 333 VAL A CA 1
ATOM 2572 C C . VAL A 1 333 ? 5.421 -7.400 4.133 1.00 94.75 333 VAL A C 1
ATOM 2574 O O . VAL A 1 333 ? 4.300 -7.797 4.447 1.00 94.75 333 VAL A O 1
ATOM 2577 N N . VAL A 1 334 ? 6.286 -6.938 5.035 1.00 93.44 334 VAL A N 1
ATOM 2578 C CA . VAL A 1 334 ? 6.029 -6.964 6.482 1.00 93.44 334 VAL A CA 1
ATOM 2579 C C . VAL A 1 334 ? 4.840 -6.078 6.888 1.00 93.44 334 VAL A C 1
ATOM 2581 O O . VAL A 1 334 ? 3.923 -6.596 7.529 1.00 93.44 334 VAL A O 1
ATOM 2584 N N . PRO A 1 335 ? 4.771 -4.779 6.534 1.00 93.88 335 PRO A N 1
ATOM 2585 C CA . PRO A 1 335 ? 3.671 -3.914 6.946 1.00 93.88 335 PRO A CA 1
ATOM 2586 C C . PRO A 1 335 ? 2.351 -4.318 6.281 1.00 93.88 335 PRO A C 1
ATOM 2588 O O . PRO A 1 335 ? 1.324 -4.330 6.953 1.00 93.88 335 PRO A O 1
ATOM 2591 N N . VAL A 1 336 ? 2.358 -4.737 5.009 1.00 93.62 336 VAL A N 1
ATOM 2592 C CA . VAL A 1 336 ? 1.124 -5.157 4.322 1.00 93.62 336 VAL A CA 1
ATOM 2593 C C . VAL A 1 336 ? 0.565 -6.449 4.921 1.00 93.62 336 VAL A C 1
ATOM 2595 O O . VAL A 1 336 ? -0.629 -6.525 5.205 1.00 93.62 336 VAL A O 1
ATOM 2598 N N . THR A 1 337 ? 1.405 -7.459 5.169 1.00 90.00 337 THR A N 1
ATOM 2599 C CA . THR A 1 337 ? 0.938 -8.732 5.749 1.00 90.00 337 THR A CA 1
ATOM 2600 C C . THR A 1 337 ? 0.540 -8.592 7.218 1.00 90.00 337 THR A C 1
ATOM 2602 O O . THR A 1 337 ? -0.494 -9.125 7.611 1.00 90.00 337 THR A O 1
ATOM 2605 N N . SER A 1 338 ? 1.290 -7.831 8.023 1.00 87.12 338 SER A N 1
ATOM 2606 C CA . SER A 1 338 ? 0.919 -7.559 9.421 1.00 87.12 338 SER A CA 1
ATOM 2607 C C . SER A 1 338 ? -0.355 -6.715 9.539 1.00 87.12 338 SER A C 1
ATOM 2609 O O . SER A 1 338 ? -1.198 -7.021 10.378 1.00 87.12 338 SER A O 1
ATOM 2611 N N . GLY A 1 339 ? -0.554 -5.718 8.669 1.00 85.00 339 GLY A N 1
ATOM 2612 C CA . GLY A 1 339 ? -1.794 -4.933 8.627 1.00 85.00 339 GLY A CA 1
ATOM 2613 C C . GLY A 1 339 ? -3.006 -5.772 8.210 1.00 85.00 339 GLY A C 1
ATOM 2614 O O . GLY A 1 339 ? -4.080 -5.650 8.795 1.00 85.00 339 GLY A O 1
ATOM 2615 N N . GLN A 1 340 ? -2.826 -6.688 7.254 1.00 83.81 340 GLN A N 1
ATOM 2616 C CA . GLN A 1 340 ? -3.854 -7.653 6.855 1.00 83.81 340 GLN A CA 1
ATOM 2617 C C . GLN A 1 340 ? -4.158 -8.681 7.957 1.00 83.81 340 GLN A C 1
ATOM 2619 O O . GLN A 1 340 ? -5.302 -9.106 8.094 1.00 83.81 340 GLN A O 1
ATOM 2624 N N . ALA A 1 341 ? -3.161 -9.089 8.746 1.00 81.38 341 ALA A N 1
ATOM 2625 C CA . ALA A 1 341 ? -3.366 -9.994 9.876 1.00 81.38 341 ALA A CA 1
ATOM 2626 C C . ALA A 1 341 ? -4.177 -9.332 11.003 1.00 81.38 341 ALA A C 1
ATOM 2628 O O . ALA A 1 341 ? -5.006 -9.990 11.625 1.00 81.38 341 ALA A O 1
ATOM 2629 N N . GLN A 1 342 ? -3.970 -8.032 11.235 1.00 75.38 342 GLN A N 1
ATOM 2630 C CA . GLN A 1 342 ? -4.743 -7.246 12.203 1.00 75.38 342 GLN A CA 1
ATOM 2631 C C . GLN A 1 342 ? -6.167 -6.963 11.710 1.00 75.38 342 GLN A C 1
ATOM 2633 O O . GLN A 1 342 ? -7.127 -7.085 12.468 1.00 75.38 342 GLN A O 1
ATOM 2638 N N . TYR A 1 343 ? -6.314 -6.623 10.429 1.00 77.19 343 TYR A N 1
ATOM 2639 C CA . TYR A 1 343 ? -7.592 -6.281 9.808 1.00 77.19 343 TYR A CA 1
ATOM 2640 C C . TYR A 1 343 ? -7.877 -7.233 8.652 1.00 77.19 343 TYR A C 1
ATOM 2642 O O . TYR A 1 343 ? -7.670 -6.906 7.482 1.00 77.19 343 TYR A O 1
ATOM 2650 N N . TRP A 1 344 ? -8.345 -8.434 9.000 1.00 79.69 344 TRP A N 1
ATOM 2651 C CA . TRP A 1 344 ? -8.548 -9.513 8.041 1.00 79.69 344 TRP A CA 1
ATOM 2652 C C . TRP A 1 344 ? -9.647 -9.193 7.024 1.00 79.69 344 TRP A C 1
ATOM 2654 O O . TRP A 1 344 ? -10.839 -9.174 7.335 1.00 79.69 344 TRP A O 1
ATOM 2664 N N . LEU A 1 345 ? -9.232 -8.995 5.775 1.00 81.69 345 LEU A N 1
ATOM 2665 C CA . LEU A 1 345 ? -10.104 -8.788 4.622 1.00 81.69 345 LEU A CA 1
ATOM 2666 C C . LEU A 1 345 ? -9.993 -9.999 3.681 1.00 81.69 345 LEU A C 1
ATOM 2668 O O . LEU A 1 345 ? -9.059 -10.051 2.878 1.00 81.69 345 LEU A O 1
ATOM 2672 N N . PRO A 1 346 ? -10.909 -10.984 3.734 1.00 81.06 346 PRO A N 1
ATOM 2673 C CA . PRO A 1 346 ? -10.761 -12.241 2.990 1.00 81.06 346 PRO A CA 1
ATOM 2674 C C . PRO A 1 346 ? -10.678 -12.039 1.469 1.00 81.06 346 PRO A C 1
ATOM 2676 O O . PRO A 1 346 ? -9.950 -12.761 0.790 1.00 81.06 346 PRO A O 1
ATOM 2679 N N . GLY A 1 347 ? -11.343 -11.007 0.936 1.00 86.12 347 GLY A N 1
ATOM 2680 C CA . GLY A 1 347 ? -11.257 -10.651 -0.484 1.00 86.12 347 GLY A CA 1
ATOM 2681 C C . GLY A 1 347 ? -9.840 -10.281 -0.942 1.00 86.12 347 GLY A C 1
ATOM 2682 O O . GLY A 1 347 ? -9.460 -10.600 -2.066 1.00 86.12 347 GLY A O 1
ATOM 2683 N N . ILE A 1 348 ? -9.026 -9.684 -0.063 1.00 87.75 348 ILE A N 1
ATOM 2684 C CA . ILE A 1 348 ? -7.640 -9.304 -0.372 1.00 87.75 348 ILE A CA 1
ATOM 2685 C C . ILE A 1 348 ? -6.751 -10.540 -0.534 1.00 87.75 348 ILE A C 1
ATOM 2687 O O . ILE A 1 348 ? -5.920 -10.576 -1.437 1.00 87.75 348 ILE A O 1
ATOM 2691 N N . ALA A 1 349 ? -6.937 -11.571 0.294 1.00 83.75 349 ALA A N 1
ATOM 2692 C CA . ALA A 1 349 ? -6.138 -12.793 0.210 1.00 83.75 349 ALA A CA 1
ATOM 2693 C C . ALA A 1 349 ? -6.347 -13.514 -1.133 1.00 83.75 349 ALA A C 1
ATOM 2695 O O . ALA A 1 349 ? -5.379 -13.873 -1.804 1.00 83.75 349 ALA A O 1
ATOM 2696 N N . LEU A 1 350 ? -7.606 -13.659 -1.562 1.00 88.25 350 LEU A N 1
ATOM 2697 C CA . LEU A 1 350 ? -7.929 -14.237 -2.867 1.00 88.25 350 LEU A CA 1
ATOM 2698 C C . LEU A 1 350 ? -7.389 -13.371 -4.014 1.00 88.25 350 LEU A C 1
ATOM 2700 O O . LEU A 1 350 ? -6.747 -13.890 -4.928 1.00 88.25 350 LEU A O 1
ATOM 2704 N N . ALA A 1 351 ? -7.596 -12.051 -3.943 1.00 88.44 351 ALA A N 1
ATOM 2705 C CA . ALA A 1 351 ? -7.071 -11.117 -4.935 1.00 88.44 351 ALA A CA 1
ATOM 2706 C C . ALA A 1 351 ? -5.544 -11.218 -5.057 1.00 88.44 351 ALA A C 1
ATOM 2708 O O . ALA A 1 351 ? -5.021 -11.256 -6.168 1.00 88.44 351 ALA A O 1
ATOM 2709 N N . PHE A 1 352 ? -4.826 -11.345 -3.938 1.00 90.38 352 PHE A N 1
ATOM 2710 C CA . PHE A 1 352 ? -3.372 -11.482 -3.929 1.00 90.38 352 PHE A CA 1
ATOM 2711 C C . PHE A 1 352 ? -2.898 -12.722 -4.692 1.00 90.38 352 PHE A C 1
ATOM 2713 O O . PHE A 1 352 ? -2.025 -12.616 -5.554 1.00 90.38 352 PHE A O 1
ATOM 2720 N N . VAL A 1 353 ? -3.505 -13.884 -4.432 1.00 90.88 353 VAL A N 1
ATOM 2721 C CA . VAL A 1 353 ? -3.162 -15.137 -5.126 1.00 90.88 353 VAL A CA 1
ATOM 2722 C C . VAL A 1 353 ? -3.407 -15.009 -6.631 1.00 90.88 353 VAL A C 1
ATOM 2724 O O . VAL A 1 353 ? -2.523 -15.324 -7.431 1.00 90.88 353 VAL A O 1
ATOM 2727 N N . LEU A 1 354 ? -4.569 -14.480 -7.025 1.00 92.31 354 LEU A N 1
ATOM 2728 C CA . LEU A 1 354 ? -4.909 -14.263 -8.433 1.00 92.31 354 LEU A CA 1
ATOM 2729 C C . LEU A 1 354 ? -3.944 -13.282 -9.110 1.00 92.31 354 LEU A C 1
ATOM 2731 O O . LEU A 1 354 ? -3.515 -13.515 -10.241 1.00 92.31 354 LEU A O 1
ATOM 2735 N N . MET A 1 355 ? -3.554 -12.210 -8.421 1.00 91.94 355 MET A N 1
ATOM 2736 C CA . MET A 1 355 ? -2.602 -11.222 -8.928 1.00 91.94 355 MET A CA 1
ATOM 2737 C C . MET A 1 355 ? -1.194 -11.791 -9.102 1.00 91.94 355 MET A C 1
ATOM 2739 O O . MET A 1 355 ? -0.517 -11.439 -10.070 1.00 91.94 355 MET A O 1
ATOM 2743 N N . LEU A 1 356 ? -0.739 -12.668 -8.202 1.00 92.31 356 LEU A N 1
ATOM 2744 C CA . LEU A 1 356 ? 0.544 -13.357 -8.344 1.00 92.31 356 LEU A CA 1
ATOM 2745 C C . LEU A 1 356 ? 0.530 -14.315 -9.538 1.00 92.31 356 LEU A C 1
ATOM 2747 O O . LEU A 1 356 ? 1.424 -14.237 -10.382 1.00 92.31 356 LEU A O 1
ATOM 2751 N N . ALA A 1 357 ? -0.501 -15.159 -9.648 1.00 94.44 357 ALA A N 1
ATOM 2752 C CA . ALA A 1 357 ? -0.644 -16.116 -10.743 1.00 94.44 357 ALA A CA 1
ATOM 2753 C C . ALA A 1 357 ? -0.744 -15.409 -12.105 1.00 94.44 357 ALA A C 1
ATOM 2755 O O . ALA A 1 357 ? 0.031 -15.692 -13.021 1.00 94.44 357 ALA A O 1
ATOM 2756 N N . THR A 1 358 ? -1.629 -14.414 -12.212 1.00 93.62 358 THR A N 1
ATOM 2757 C CA . THR A 1 358 ? -1.796 -13.602 -13.428 1.00 93.62 358 THR A CA 1
ATOM 2758 C C . THR A 1 358 ? -0.521 -12.824 -13.742 1.00 93.62 358 THR A C 1
ATOM 2760 O O . THR A 1 358 ? -0.079 -12.766 -14.887 1.00 93.62 358 THR A O 1
ATOM 2763 N N . GLY A 1 359 ? 0.118 -12.249 -12.722 1.00 92.69 359 GLY A N 1
ATOM 2764 C CA . GLY A 1 359 ? 1.367 -11.515 -12.870 1.00 92.69 359 GLY A CA 1
ATOM 2765 C C . GLY A 1 359 ? 2.504 -12.381 -13.412 1.00 92.69 359 GLY A C 1
ATOM 2766 O O . GLY A 1 359 ? 3.247 -11.914 -14.274 1.00 92.69 359 GLY A O 1
ATOM 2767 N N . LEU A 1 360 ? 2.631 -13.625 -12.943 1.00 94.75 360 LEU A N 1
ATOM 2768 C CA . LEU A 1 360 ? 3.606 -14.589 -13.454 1.00 94.75 360 LEU A CA 1
ATOM 2769 C C . LEU A 1 360 ? 3.290 -14.982 -14.901 1.00 94.75 360 LEU A C 1
ATOM 2771 O O . LEU A 1 360 ? 4.177 -14.911 -15.751 1.00 94.75 360 LEU A O 1
ATOM 2775 N N . ALA A 1 361 ? 2.033 -15.324 -15.194 1.00 95.44 361 ALA A N 1
ATOM 2776 C CA . ALA A 1 361 ? 1.597 -15.693 -16.540 1.00 95.44 361 ALA A CA 1
ATOM 2777 C C . ALA A 1 361 ? 1.889 -14.581 -17.562 1.00 95.44 361 ALA A C 1
ATOM 2779 O O . ALA A 1 361 ? 2.468 -14.843 -18.615 1.00 95.44 361 ALA A O 1
ATOM 2780 N N . LEU A 1 362 ? 1.582 -13.324 -17.222 1.00 94.19 362 LEU A N 1
ATOM 2781 C CA . LEU A 1 362 ? 1.874 -12.168 -18.074 1.00 94.19 362 LEU A CA 1
ATOM 2782 C C . LEU A 1 362 ? 3.377 -11.956 -18.283 1.00 94.19 362 LEU A C 1
ATOM 2784 O O . LEU A 1 362 ? 3.800 -11.635 -19.389 1.00 94.19 362 LEU A O 1
ATOM 2788 N N . VAL A 1 363 ? 4.201 -12.143 -17.246 1.00 94.56 363 VAL A N 1
ATOM 2789 C CA . VAL A 1 363 ? 5.666 -12.038 -17.366 1.00 94.56 363 VAL A CA 1
ATOM 2790 C C . VAL A 1 363 ? 6.206 -13.091 -18.333 1.00 94.56 363 VAL A C 1
ATOM 2792 O O . VAL A 1 363 ? 7.001 -12.747 -19.206 1.00 94.56 363 VAL A O 1
ATOM 2795 N N . VAL A 1 364 ? 5.763 -14.346 -18.204 1.00 95.75 364 VAL A N 1
ATOM 2796 C CA . VAL A 1 364 ? 6.168 -15.440 -19.100 1.00 95.75 364 VAL A CA 1
ATOM 2797 C C . VAL A 1 364 ? 5.723 -15.152 -20.532 1.00 95.75 364 VAL A C 1
ATOM 2799 O O . VAL A 1 364 ? 6.536 -15.237 -21.450 1.00 95.75 364 VAL A O 1
ATOM 2802 N N . LEU A 1 365 ? 4.469 -14.737 -20.719 1.00 95.75 365 LEU A N 1
ATOM 2803 C CA . LEU A 1 365 ? 3.920 -14.389 -22.026 1.00 95.75 365 LEU A CA 1
ATOM 2804 C C . LEU A 1 365 ? 4.706 -13.251 -22.689 1.00 95.75 365 LEU A C 1
ATOM 2806 O O . LEU A 1 365 ? 5.113 -13.368 -23.841 1.00 95.75 365 LEU A O 1
ATOM 2810 N N . PHE A 1 366 ? 4.957 -12.148 -21.981 1.00 94.44 366 PHE A N 1
ATOM 2811 C CA . PHE A 1 366 ? 5.672 -11.011 -22.560 1.00 94.44 366 PHE A CA 1
ATOM 2812 C C . PHE A 1 366 ? 7.150 -11.304 -22.834 1.00 94.44 366 PHE A C 1
ATOM 2814 O O . PHE A 1 366 ? 7.694 -10.781 -23.810 1.00 94.44 366 PHE A O 1
ATOM 2821 N N . GLU A 1 367 ? 7.801 -12.141 -22.021 1.00 93.88 367 GLU A N 1
ATOM 2822 C CA . GLU A 1 367 ? 9.158 -12.611 -22.318 1.00 93.88 367 GLU A CA 1
ATOM 2823 C C . GLU A 1 367 ? 9.155 -13.503 -23.572 1.00 93.88 367 GLU A C 1
ATOM 2825 O O . GLU A 1 367 ? 9.982 -13.289 -24.458 1.00 93.88 367 GLU A O 1
ATOM 2830 N N . ALA A 1 368 ? 8.187 -14.420 -23.706 1.00 92.81 368 ALA A N 1
ATOM 2831 C CA . ALA A 1 368 ? 8.028 -15.276 -24.887 1.00 92.81 368 ALA A CA 1
ATOM 2832 C C . ALA A 1 368 ? 7.748 -14.471 -26.170 1.00 92.81 368 ALA A C 1
ATOM 2834 O O . ALA A 1 368 ? 8.251 -14.808 -27.238 1.00 92.81 368 ALA A O 1
ATOM 2835 N N . LEU A 1 369 ? 7.015 -13.360 -26.059 1.00 92.44 369 LEU A N 1
ATOM 2836 C CA . LEU A 1 369 ? 6.768 -12.416 -27.156 1.00 92.44 369 LEU A CA 1
ATOM 2837 C C . LEU A 1 369 ? 7.962 -11.487 -27.453 1.00 92.44 369 LEU A C 1
ATOM 2839 O O . LEU A 1 369 ? 7.841 -10.581 -28.278 1.00 92.44 369 LEU A O 1
ATOM 2843 N N . GLY A 1 370 ? 9.098 -11.643 -26.766 1.00 88.62 370 GLY A N 1
ATOM 2844 C CA . GLY A 1 370 ? 10.303 -10.847 -27.013 1.00 88.62 370 GLY A CA 1
ATOM 2845 C C . GLY A 1 370 ? 10.171 -9.363 -26.650 1.00 88.62 370 GLY A C 1
ATOM 2846 O O . GLY A 1 370 ? 10.973 -8.547 -27.100 1.00 88.62 370 GLY A O 1
ATOM 2847 N N . ARG A 1 371 ? 9.193 -8.988 -25.811 1.00 87.31 371 ARG A N 1
ATOM 2848 C CA . ARG A 1 371 ? 8.904 -7.588 -25.428 1.00 87.31 371 ARG A CA 1
ATOM 2849 C C . ARG A 1 371 ? 9.944 -6.970 -24.485 1.00 87.31 371 ARG A C 1
ATOM 2851 O O . ARG A 1 371 ? 9.859 -5.801 -24.108 1.00 87.31 371 ARG A O 1
ATOM 2858 N N . ARG A 1 372 ? 10.944 -7.742 -24.058 1.00 88.19 372 ARG A N 1
ATOM 2859 C CA . ARG A 1 372 ? 11.995 -7.268 -23.157 1.00 88.19 372 ARG A CA 1
ATOM 2860 C C . ARG A 1 372 ? 13.076 -6.519 -23.932 1.00 88.19 372 ARG A C 1
ATOM 2862 O O . ARG A 1 372 ? 14.003 -7.111 -24.479 1.00 88.19 372 ARG A O 1
ATOM 2869 N N . HIS A 1 373 ? 13.004 -5.192 -23.891 1.00 83.75 373 HIS A N 1
ATOM 2870 C CA . HIS A 1 373 ? 13.992 -4.319 -24.527 1.00 83.75 373 HIS A CA 1
ATOM 2871 C C . HIS A 1 373 ? 14.896 -3.589 -23.512 1.00 83.75 373 HIS A C 1
ATOM 2873 O O . HIS A 1 373 ? 14.483 -3.213 -22.403 1.00 83.75 373 HIS A O 1
ATOM 2879 N N . ASP A 1 374 ? 16.165 -3.397 -23.893 1.00 81.94 374 ASP A N 1
ATOM 2880 C CA . ASP A 1 374 ? 17.129 -2.560 -23.167 1.00 81.94 374 ASP A CA 1
ATOM 2881 C C . ASP A 1 374 ? 16.739 -1.087 -23.349 1.00 81.94 374 ASP A C 1
ATOM 2883 O O . ASP A 1 374 ? 16.493 -0.650 -24.470 1.00 81.94 374 ASP A O 1
ATOM 2887 N N . ILE A 1 375 ? 16.669 -0.327 -22.252 1.00 77.00 375 ILE A N 1
ATOM 2888 C CA . ILE A 1 375 ? 16.237 1.076 -22.278 1.00 77.00 375 ILE A CA 1
ATOM 2889 C C . ILE A 1 375 ? 17.167 1.950 -23.122 1.00 77.00 375 ILE A C 1
ATOM 2891 O O . ILE A 1 375 ? 16.689 2.834 -23.821 1.00 77.00 375 ILE A O 1
ATOM 2895 N N . ILE A 1 376 ? 18.476 1.681 -23.102 1.00 75.81 376 ILE A N 1
ATOM 2896 C CA . ILE A 1 376 ? 19.446 2.478 -23.857 1.00 75.81 376 ILE A CA 1
ATOM 2897 C C . ILE A 1 376 ? 19.227 2.241 -25.351 1.00 75.81 376 ILE A C 1
ATOM 2899 O O . ILE A 1 376 ? 19.180 3.192 -26.121 1.00 75.81 376 ILE A O 1
ATOM 2903 N N . ARG A 1 377 ? 18.983 0.988 -25.759 1.00 77.12 377 ARG A N 1
ATOM 2904 C CA . ARG A 1 377 ? 18.667 0.659 -27.158 1.00 77.12 377 ARG A CA 1
ATOM 2905 C C . ARG A 1 377 ? 17.281 1.137 -27.585 1.00 77.12 377 ARG A C 1
ATOM 2907 O O . ARG A 1 377 ? 17.114 1.517 -28.736 1.00 77.12 377 ARG A O 1
ATOM 2914 N N . ALA A 1 378 ? 16.300 1.114 -26.687 1.00 76.62 378 ALA A N 1
ATOM 2915 C CA . ALA A 1 378 ? 14.962 1.629 -26.964 1.00 76.62 378 ALA A CA 1
ATOM 2916 C C . ALA A 1 378 ? 14.987 3.148 -27.216 1.00 76.62 378 ALA A C 1
ATOM 2918 O O . ALA A 1 378 ? 14.319 3.624 -28.125 1.00 76.62 378 ALA A O 1
ATOM 2919 N N . VAL A 1 379 ? 15.795 3.894 -26.451 1.00 73.50 379 VAL A N 1
ATOM 2920 C CA . VAL A 1 379 ? 15.865 5.363 -26.527 1.00 73.50 379 VAL A CA 1
ATOM 2921 C C . VAL A 1 379 ? 16.836 5.854 -27.605 1.00 73.50 379 VAL A C 1
ATOM 2923 O O . VAL A 1 379 ? 16.453 6.687 -28.419 1.00 73.50 379 VAL A O 1
ATOM 2926 N N . TYR A 1 380 ? 18.069 5.343 -27.634 1.00 72.81 380 TYR A N 1
ATOM 2927 C CA . TYR A 1 380 ? 19.152 5.837 -28.506 1.00 72.81 380 TYR A CA 1
ATOM 2928 C C . TYR A 1 380 ? 19.405 4.965 -29.740 1.00 72.81 380 TYR A C 1
ATOM 2930 O O . TYR A 1 380 ? 20.199 5.317 -30.611 1.00 72.81 380 TYR A O 1
ATOM 2938 N N . GLY A 1 381 ? 18.717 3.830 -29.823 1.00 76.62 381 GLY A N 1
ATOM 2939 C CA . GLY A 1 381 ? 18.775 2.928 -30.958 1.00 76.62 381 GLY A CA 1
ATOM 2940 C C . GLY A 1 381 ? 19.867 1.869 -30.892 1.00 76.62 381 GLY A C 1
ATOM 2941 O O . GLY A 1 381 ? 20.647 1.758 -29.940 1.00 76.62 381 GLY A O 1
ATOM 2942 N N . ASN A 1 382 ? 19.901 1.031 -31.925 1.00 81.19 382 ASN A N 1
ATOM 2943 C CA . ASN A 1 382 ? 20.863 -0.061 -32.064 1.00 81.19 382 ASN A CA 1
ATOM 2944 C C . ASN A 1 382 ? 21.989 0.234 -33.078 1.00 81.19 382 ASN A C 1
ATOM 2946 O O . ASN A 1 382 ? 22.709 -0.697 -33.437 1.00 81.19 382 ASN A O 1
ATOM 2950 N N . HIS A 1 383 ? 22.184 1.497 -33.492 1.00 78.06 383 HIS A N 1
ATOM 2951 C CA . HIS A 1 383 ? 23.260 1.873 -34.417 1.00 78.06 383 HIS A CA 1
ATOM 2952 C C . HIS A 1 383 ? 24.634 1.397 -33.904 1.00 78.06 383 HIS A C 1
ATOM 2954 O O . HIS A 1 383 ? 24.951 1.635 -32.727 1.00 78.06 383 HIS A O 1
ATOM 2960 N N . PRO A 1 384 ? 25.473 0.773 -34.756 1.00 79.38 384 PRO A N 1
ATOM 2961 C CA . PRO A 1 384 ? 26.800 0.297 -34.363 1.00 79.38 384 PRO A CA 1
ATOM 2962 C C . PRO A 1 384 ? 27.720 1.434 -33.911 1.00 79.38 384 PRO A C 1
ATOM 2964 O O . PRO A 1 384 ? 28.599 1.207 -33.086 1.00 79.38 384 PRO A O 1
ATOM 2967 N N . ASP A 1 385 ? 27.480 2.665 -34.374 1.00 74.50 385 ASP A N 1
ATOM 2968 C CA . ASP A 1 385 ? 28.314 3.809 -33.990 1.00 74.50 385 ASP A CA 1
ATOM 2969 C C . ASP A 1 385 ? 28.110 4.305 -32.553 1.00 74.50 385 ASP A C 1
ATOM 2971 O O . ASP A 1 385 ? 28.961 5.029 -32.030 1.00 74.50 385 ASP A O 1
ATOM 2975 N N . HIS A 1 386 ? 27.010 3.921 -31.903 1.00 75.62 386 HIS A N 1
ATOM 2976 C CA . HIS A 1 386 ? 26.700 4.363 -30.547 1.00 75.62 386 HIS A CA 1
ATOM 2977 C C . HIS A 1 386 ? 27.699 3.765 -29.544 1.00 75.62 386 HIS A C 1
ATOM 2979 O O . HIS A 1 386 ? 27.906 2.549 -29.534 1.00 75.62 386 HIS A O 1
ATOM 2985 N N . ALA A 1 387 ? 28.265 4.581 -28.646 1.00 76.38 387 ALA A N 1
ATOM 2986 C CA . ALA A 1 387 ? 29.316 4.172 -27.702 1.00 76.38 387 ALA A CA 1
ATOM 2987 C C . ALA A 1 387 ? 28.946 2.906 -26.901 1.00 76.38 387 ALA A C 1
ATOM 2989 O O . ALA A 1 387 ? 29.724 1.954 -26.812 1.00 76.38 387 ALA A O 1
ATOM 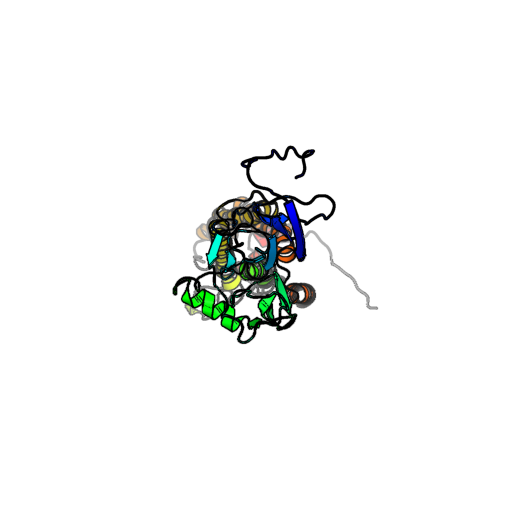2990 N N . TRP A 1 388 ? 27.705 2.843 -26.405 1.00 76.75 388 TRP A N 1
ATOM 2991 C CA . TRP A 1 388 ? 27.153 1.652 -25.743 1.00 76.75 388 TRP A CA 1
ATOM 2992 C C . TRP A 1 388 ? 27.157 0.377 -26.605 1.00 76.75 388 TRP A C 1
ATOM 2994 O O . TRP A 1 388 ? 27.474 -0.709 -26.113 1.00 76.75 388 TRP A O 1
ATOM 3004 N N . ASN A 1 389 ? 26.800 0.485 -27.889 1.00 81.06 389 ASN A N 1
ATOM 3005 C CA . ASN A 1 389 ? 26.756 -0.658 -28.799 1.00 81.06 389 ASN A CA 1
ATOM 3006 C C . ASN A 1 389 ? 28.171 -1.067 -29.231 1.00 81.06 389 ASN A C 1
ATOM 3008 O O . ASN A 1 389 ? 28.437 -2.265 -29.269 1.00 81.06 389 ASN A O 1
ATOM 3012 N N . LYS A 1 390 ? 29.093 -0.111 -29.436 1.00 80.75 390 LYS A N 1
ATOM 3013 C CA . LYS A 1 390 ? 30.525 -0.381 -29.674 1.00 80.75 390 LYS A CA 1
ATOM 3014 C C . LYS A 1 390 ? 31.150 -1.176 -28.535 1.00 80.75 390 LYS A C 1
ATOM 3016 O O . LYS A 1 390 ? 31.762 -2.210 -28.782 1.00 80.75 390 LYS A O 1
ATOM 3021 N N . ALA A 1 391 ? 30.933 -0.746 -27.290 1.00 76.56 391 ALA A N 1
ATOM 3022 C CA . ALA A 1 391 ? 31.474 -1.423 -26.113 1.00 76.56 391 ALA A CA 1
ATOM 3023 C C . ALA A 1 391 ? 30.993 -2.883 -25.996 1.00 76.56 391 ALA A C 1
ATOM 3025 O O . ALA A 1 391 ? 31.757 -3.754 -25.596 1.00 76.56 391 ALA A O 1
ATOM 3026 N N . ARG A 1 392 ? 29.743 -3.179 -26.380 1.00 71.81 392 ARG A N 1
ATOM 3027 C CA . ARG A 1 392 ? 29.207 -4.555 -26.393 1.00 71.81 392 ARG A CA 1
ATOM 3028 C C . ARG A 1 392 ? 29.582 -5.350 -27.649 1.00 71.81 392 ARG A C 1
ATOM 3030 O O . ARG A 1 392 ? 29.751 -6.561 -27.559 1.00 71.81 392 ARG A O 1
ATOM 3037 N N . GLY A 1 393 ? 29.734 -4.693 -28.798 1.00 64.12 393 GLY A N 1
ATOM 3038 C CA . GLY A 1 393 ? 30.225 -5.308 -30.034 1.00 64.12 393 GLY A CA 1
ATOM 3039 C C . GLY A 1 393 ? 31.684 -5.753 -29.913 1.00 64.12 393 GLY A C 1
ATOM 3040 O O . GLY A 1 393 ? 32.017 -6.861 -30.317 1.00 64.12 393 GLY A O 1
ATOM 3041 N N . ALA A 1 394 ? 32.522 -4.948 -29.251 1.00 52.62 394 ALA A N 1
ATOM 3042 C CA . ALA A 1 394 ? 33.916 -5.276 -28.939 1.00 52.62 394 ALA A CA 1
ATOM 3043 C C . ALA A 1 394 ? 34.060 -6.452 -27.952 1.00 52.62 394 ALA A C 1
ATOM 3045 O O . ALA A 1 394 ? 35.040 -7.188 -28.008 1.00 52.62 394 ALA A O 1
ATOM 3046 N N . LEU A 1 395 ? 33.058 -6.680 -27.095 1.00 46.62 395 LEU A N 1
ATOM 3047 C CA . LEU A 1 395 ? 32.975 -7.842 -26.199 1.00 46.62 395 LEU A CA 1
ATOM 3048 C C . LEU A 1 395 ? 32.470 -9.120 -26.893 1.00 46.62 395 LEU A C 1
ATOM 3050 O O . LEU A 1 395 ? 32.270 -10.132 -26.226 1.00 46.62 395 LEU A O 1
ATOM 3054 N N . THR A 1 396 ? 32.280 -9.105 -28.218 1.00 40.84 396 THR A N 1
ATOM 3055 C CA . THR A 1 396 ? 31.916 -10.303 -28.988 1.00 40.84 396 THR A CA 1
ATOM 3056 C C . THR A 1 396 ? 33.075 -10.787 -29.876 1.00 40.84 396 THR A C 1
ATOM 3058 O O . THR A 1 396 ? 32.991 -10.674 -31.100 1.00 40.84 396 THR A O 1
ATOM 3061 N N . PRO A 1 397 ? 34.153 -11.386 -29.335 1.00 40.59 397 PRO A N 1
ATOM 3062 C CA . PRO A 1 397 ? 35.021 -12.213 -30.154 1.00 40.59 397 PRO A CA 1
ATOM 3063 C C . PRO A 1 397 ? 34.357 -13.588 -30.365 1.00 40.59 397 PRO A C 1
ATOM 3065 O O . PRO A 1 397 ? 34.279 -14.405 -29.459 1.00 40.59 397 PRO A O 1
ATOM 3068 N N . CYS A 1 398 ? 33.890 -13.829 -31.595 1.00 38.22 398 CYS A N 1
ATOM 3069 C CA . CYS A 1 398 ? 33.740 -15.143 -32.244 1.00 38.22 398 CYS A CA 1
ATOM 3070 C C . CYS A 1 398 ? 32.883 -16.246 -31.564 1.00 38.22 398 CYS A C 1
ATOM 3072 O O . CYS A 1 398 ? 33.337 -16.932 -30.656 1.00 38.22 398 CYS A O 1
ATOM 3074 N N . ARG A 1 399 ? 31.719 -16.582 -32.156 1.00 41.06 399 ARG A N 1
ATOM 3075 C CA . ARG A 1 399 ? 31.448 -17.918 -32.757 1.00 41.06 399 ARG A CA 1
ATOM 3076 C C . ARG A 1 399 ? 29.994 -18.060 -33.225 1.00 41.06 399 ARG A C 1
ATOM 3078 O O . ARG A 1 399 ? 29.087 -18.232 -32.420 1.00 41.06 399 ARG A O 1
ATOM 3085 N N . LYS A 1 400 ? 29.811 -18.129 -34.545 1.00 37.56 400 LYS A N 1
ATOM 3086 C CA . LYS A 1 400 ? 29.025 -19.177 -35.231 1.00 37.56 400 LYS A CA 1
ATOM 3087 C C . LYS A 1 400 ? 29.302 -19.106 -36.739 1.00 37.56 400 LYS A C 1
ATOM 3089 O O . LYS A 1 400 ? 28.435 -18.817 -37.553 1.00 37.56 400 LYS A O 1
ATOM 3094 N N . ARG A 1 401 ? 30.547 -19.411 -37.126 1.00 44.09 401 ARG A N 1
ATOM 3095 C CA . ARG A 1 401 ? 30.776 -20.075 -38.416 1.00 44.09 401 ARG A CA 1
ATOM 3096 C C . ARG A 1 401 ? 30.388 -21.545 -38.226 1.00 44.09 401 ARG A C 1
ATOM 3098 O O . ARG A 1 401 ? 30.903 -22.186 -37.318 1.00 44.09 401 ARG A O 1
ATOM 3105 N N . ARG A 1 402 ? 29.499 -22.028 -39.100 1.00 44.56 402 ARG A N 1
ATOM 3106 C CA . ARG A 1 402 ? 29.116 -23.430 -39.357 1.00 44.56 402 ARG A CA 1
ATOM 3107 C C . ARG A 1 402 ? 28.495 -24.224 -38.193 1.00 44.56 402 ARG A C 1
ATOM 3109 O O . ARG A 1 402 ? 29.186 -24.793 -37.358 1.00 44.56 402 ARG A O 1
ATOM 3116 N N . ARG A 1 403 ? 27.178 -24.428 -38.275 1.00 37.06 403 ARG A N 1
ATOM 3117 C CA . ARG A 1 403 ? 26.585 -25.764 -38.096 1.00 37.06 403 ARG A CA 1
ATOM 3118 C C . ARG A 1 403 ? 25.717 -26.067 -39.312 1.00 37.06 403 ARG A C 1
ATOM 3120 O O . ARG A 1 403 ? 24.573 -25.649 -39.403 1.00 37.06 403 ARG A O 1
ATOM 3127 N N . THR A 1 404 ? 26.341 -26.726 -40.276 1.00 42.38 404 THR A N 1
ATOM 3128 C CA . THR A 1 404 ? 25.693 -27.647 -41.209 1.00 42.38 404 THR A CA 1
ATOM 3129 C C . THR A 1 404 ? 25.055 -28.808 -40.441 1.00 42.38 404 THR A C 1
ATOM 3131 O O . THR A 1 404 ? 25.630 -29.231 -39.437 1.00 42.38 404 THR A O 1
ATOM 3134 N N . ARG A 1 405 ? 23.979 -29.365 -41.023 1.00 37.03 405 ARG A N 1
ATOM 3135 C CA . ARG A 1 405 ? 23.139 -30.513 -40.603 1.00 37.03 405 ARG A CA 1
ATOM 3136 C C . ARG A 1 405 ? 22.022 -30.105 -39.628 1.00 37.03 405 ARG A C 1
ATOM 3138 O O . ARG A 1 405 ? 22.311 -29.710 -38.506 1.00 37.03 405 ARG A O 1
ATOM 3145 N N . CYS A 1 406 ? 20.766 -29.962 -40.074 1.00 35.12 406 CYS A N 1
ATOM 3146 C CA . CYS A 1 406 ? 19.851 -31.039 -40.506 1.00 35.12 406 CYS A CA 1
ATOM 3147 C C . CYS A 1 406 ? 19.956 -32.249 -39.579 1.00 35.12 406 CYS A C 1
ATOM 3149 O O . CYS A 1 406 ? 20.881 -33.036 -39.750 1.00 35.12 406 CYS A O 1
ATOM 3151 N N . PHE A 1 407 ? 19.071 -32.320 -38.587 1.00 35.53 407 PHE A N 1
ATOM 3152 C CA . PHE A 1 407 ? 18.117 -33.408 -38.360 1.00 35.53 407 PHE A CA 1
ATOM 3153 C C . PHE A 1 407 ? 17.039 -32.913 -37.396 1.00 35.53 407 PHE A C 1
ATOM 3155 O O . PHE A 1 407 ? 17.404 -32.136 -36.481 1.00 35.53 407 PHE A O 1
#

Foldseek 3Di:
DPVVVVDDDPDDPPADWDFPDWDDDQQWIWTWIQQFHTWIWGHPPVVDIHTQATDRPCPPAGGTWEKDDPPQQQKIWIWGQRCPDPCVQPFTWIWIWRRLPNNDIHTQDTDTDDFAPFFPDPDPPRHRHFRWDYWDADPVGWIWIATNRNPNPTPGHHPVNVVVRSCVRRDDPPPPDPPNLVCLLVLLCCLLLNQLLVLVVQLFQLFADFDQFADAEDCVVVDDDSPRNVCSVPVSVVVSLVSLVVSLVVVQVSNVHDPPDPLNVLSVVLSVLCVLLVVLVVQLWDDFACGAHPHDVVDVVRRDICLQLVDPSNVVSVVCNVPSSVVSSVSSVVNSVVSCVVVPDPVSVVVSVVSVVVSVVVVVVSVVVVSGDDPSSNGRNCHCPGNVNVVVVVVDDDDDDDDDDDD

Secondary structure (DSSP, 8-state):
--GGGT----S-TTS--EEEEEEEETTEEEEEEETTEEEEEE-SSTTS-EE---B---SS--SEEEEEEEGGGTEEEEEEE--SSTTTTSPPBEEEEE-SSTTS-EEEE--BPPPPSS-----TT--SS--EEEEEE-TTS-EEEEETTTEEEEEEE-HHHHHHHHHHHS-TTTTS----HHHHHHHHHIIIIIIHHHHHHHHHH-PPPPPTT-SPS-GGG-PPSSTTHHHIIIIIHHHHHHHHHHHHHHHHHHTTS----HHHHHHHHHHHTTHHHHHGGGGS-----TTSTT--SS-GGGS-STTTTT-HHHHHHHHHHHHHTTHHHHHTHHHHHHHHHHS--HHHHHHHHHHHHHHHHHHHHHHHTT----HHHHHH---TTSHHHHHHHHT-----S------

Radius of gyration: 33.19 Å; chains: 1; bounding box: 80×53×92 Å

Sequence (407 aa):
MNTVAGEMRTRDPRHPYALHHVILKGVECCDARRDGGMTPIDVPNRRAPKLLAQVDTARPFAGGRSTLPLSGRSLGLAVEEAVFDTRAALAKHIRICNNRNSFRPEEIAAPVLPKPARVTGLRPNWPHVVDTTDIFVAKDGPICITDMNAGSALSNWTISEMDAAIRHEVGLFSHANAVRWSYHTALMFGIWFGHVPFARRITRFFKLGPRSFGLGRSPASGEPFEPIRAPFHDWGFSAAMTTSLEGASLALMLSGGFSGALHVWFGLGTVLSVAPQIVAPWRRGMPCGRWGRQADTVTPAVWHGDHHDVAPGRRWSEAYHKTGGHFPLFLAVVPVTSGQAQYWLPGIALAFVLMLATGLALVVLFEALGRRHDIIRAVYGNHPDHAWNKARGALTPCRKRRRTRCF